Protein AF-A0A7J6MIH9-F1 (afdb_monomer)

Foldseek 3Di:
DDDDDDDDDDDDDDDDPDDDDDDDPPPPPPPQFDPPVCRVVLVVVLVCCVVVVDDDDDPVSVVVNVVVNVVVVVVVVVPAFDDDPDGRDTDGHQDDDPRNLLVLQQQLVVDPVSVVVCLVVNVVNVQADPVDSSDGPPVSCVVRPVVVVVVVVVCVLQDVRFAWLDPVCSVVLNVLLVLLCVLLVLLVVLVVVCVVPVADDDPCSVVLNVLSVCLVVLVVCCQLALDLVSLVVSLVSLVVSLVVLVVRLVVRLVLLVVLLLLLVQWDDDPFAIGGPDPDRPDPRRVDTPVRNVVSVVSNVCNVVNNCSSCVRSVVSSVSSVVSSVSSVVSSVCSVVPDRTGPNHPPPDPPDDDPDDDDDDPDDDPPDPDPPDDDDDDDDDDDDDDDDD

pLDDT: mean 72.57, std 22.73, range [27.56, 96.94]

Organism: Perkinsus olseni (NCBI:txid32597)

Nearest PDB structures (foldseek):
  2zqm-assembly1_A  TM=5.213E-01  e=9.261E+00  Thermococcus sp. JCM 11816

InterPro domains:
  IPR036373 Large ribosomal subunit protein bL17 superfamily [SSF64263] (25-81)

Structure (mmCIF, N/CA/C/O backbone):
data_AF-A0A7J6MIH9-F1
#
_entry.id   AF-A0A7J6MIH9-F1
#
loop_
_atom_site.group_PDB
_atom_site.id
_atom_site.type_symbol
_atom_site.label_atom_id
_atom_site.label_alt_id
_atom_site.label_comp_id
_atom_site.label_asym_id
_atom_site.label_entity_id
_atom_site.label_seq_id
_atom_site.pdbx_PDB_ins_code
_atom_site.Cartn_x
_atom_site.Cartn_y
_atom_site.Cartn_z
_atom_site.occupancy
_atom_site.B_iso_or_equiv
_atom_site.auth_seq_id
_atom_site.auth_comp_id
_atom_site.auth_asym_id
_atom_site.auth_atom_id
_atom_site.pdbx_PDB_model_num
ATOM 1 N N . MET A 1 1 ? 80.014 15.979 -3.011 1.00 33.72 1 MET A N 1
ATOM 2 C CA . MET A 1 1 ? 78.771 16.050 -2.216 1.00 33.72 1 MET A CA 1
ATOM 3 C C . MET A 1 1 ? 77.635 16.559 -3.097 1.00 33.72 1 MET A C 1
ATOM 5 O O . MET A 1 1 ? 77.787 17.578 -3.744 1.00 33.72 1 MET A O 1
ATOM 9 N N . ARG A 1 2 ? 76.583 15.732 -3.154 1.00 31.30 2 ARG A N 1
ATOM 10 C CA . ARG A 1 2 ? 75.174 15.866 -3.587 1.00 31.30 2 ARG A CA 1
ATOM 11 C C . ARG A 1 2 ? 74.739 16.958 -4.583 1.00 31.30 2 ARG A C 1
ATOM 13 O O . ARG A 1 2 ? 74.684 18.139 -4.272 1.00 31.30 2 ARG A O 1
ATOM 20 N N . GLY A 1 3 ? 74.278 16.452 -5.732 1.00 31.88 3 GLY A N 1
ATOM 21 C CA . GLY A 1 3 ? 73.544 17.151 -6.780 1.00 31.88 3 GLY A CA 1
ATOM 22 C C . GLY A 1 3 ? 72.139 17.636 -6.398 1.00 31.88 3 GLY A C 1
ATOM 23 O O . GLY A 1 3 ? 71.483 17.150 -5.475 1.00 31.88 3 GLY A O 1
ATOM 24 N N . ASN A 1 4 ? 71.718 18.607 -7.199 1.00 32.25 4 ASN A N 1
ATOM 25 C CA . ASN A 1 4 ? 70.529 19.439 -7.125 1.00 32.25 4 ASN A CA 1
ATOM 26 C C . ASN A 1 4 ? 69.279 18.657 -7.602 1.00 32.25 4 ASN A C 1
ATOM 28 O O . ASN A 1 4 ? 69.244 18.190 -8.742 1.00 32.25 4 ASN A O 1
ATOM 32 N N . ARG A 1 5 ? 68.257 18.480 -6.749 1.00 34.59 5 ARG A N 1
ATOM 33 C CA . ARG A 1 5 ? 66.982 17.826 -7.114 1.00 34.59 5 ARG A CA 1
ATOM 34 C C . ARG A 1 5 ? 65.957 18.884 -7.525 1.00 34.59 5 ARG A C 1
ATOM 36 O O . ARG A 1 5 ? 65.485 19.642 -6.686 1.00 34.59 5 ARG A O 1
ATOM 43 N N . LYS A 1 6 ? 65.576 18.887 -8.807 1.00 37.09 6 LYS A N 1
ATOM 44 C CA . LYS A 1 6 ? 64.386 19.592 -9.307 1.00 37.09 6 LYS A CA 1
ATOM 45 C C . LYS A 1 6 ? 63.117 18.947 -8.738 1.00 37.09 6 LYS A C 1
ATOM 47 O O . LYS A 1 6 ? 63.007 17.722 -8.682 1.00 37.09 6 LYS A O 1
ATOM 52 N N . GLY A 1 7 ? 62.193 19.806 -8.311 1.00 33.25 7 GLY A N 1
ATOM 53 C CA . GLY A 1 7 ? 60.934 19.468 -7.656 1.00 33.25 7 GLY A CA 1
ATOM 54 C C . GLY A 1 7 ? 60.058 18.518 -8.469 1.00 33.25 7 GLY A C 1
ATOM 55 O O . GLY A 1 7 ? 59.764 18.750 -9.641 1.00 33.25 7 GLY A O 1
ATOM 56 N N . ARG A 1 8 ? 59.642 17.441 -7.801 1.00 30.48 8 ARG A N 1
ATOM 57 C CA . ARG A 1 8 ? 58.623 16.498 -8.250 1.00 30.48 8 ARG A CA 1
ATOM 58 C C . ARG A 1 8 ? 57.287 17.006 -7.716 1.00 30.48 8 ARG A C 1
ATOM 60 O O . ARG A 1 8 ? 57.125 17.115 -6.507 1.00 30.48 8 ARG A O 1
ATOM 67 N N . TRP A 1 9 ? 56.377 17.360 -8.615 1.00 31.92 9 TRP A N 1
ATOM 68 C CA . TRP A 1 9 ? 55.034 17.810 -8.271 1.00 31.92 9 TRP A CA 1
ATOM 69 C C . TRP A 1 9 ? 54.225 16.651 -7.683 1.00 31.92 9 TRP A C 1
ATOM 71 O O . TRP A 1 9 ? 53.926 15.674 -8.371 1.00 31.92 9 TRP A O 1
ATOM 81 N N . ASP A 1 10 ? 53.892 16.779 -6.402 1.00 39.28 10 ASP A N 1
ATOM 82 C CA . ASP A 1 10 ? 52.879 15.994 -5.706 1.00 39.28 10 ASP A CA 1
ATOM 83 C C . ASP A 1 10 ? 51.492 16.326 -6.269 1.00 39.28 10 ASP A C 1
ATOM 85 O O . ASP A 1 10 ? 50.967 17.421 -6.071 1.00 39.28 10 ASP A O 1
ATOM 89 N N . SER A 1 11 ? 50.866 15.370 -6.954 1.00 35.44 11 SER A N 1
ATOM 90 C CA . SER A 1 11 ? 49.411 15.365 -7.150 1.00 35.44 11 SER A CA 1
ATOM 91 C C . SER A 1 11 ? 48.886 13.938 -7.334 1.00 35.44 11 SER A C 1
ATOM 93 O O . SER A 1 11 ? 48.436 13.533 -8.397 1.00 35.44 11 SER A O 1
ATOM 95 N N . MET A 1 12 ? 48.923 13.150 -6.259 1.00 29.66 12 MET A N 1
ATOM 96 C CA . MET A 1 12 ? 48.121 11.928 -6.146 1.00 29.66 12 MET A CA 1
ATOM 97 C C . MET A 1 12 ? 47.198 12.069 -4.935 1.00 29.66 12 MET A C 1
ATOM 99 O O . MET A 1 12 ? 47.583 11.807 -3.797 1.00 29.66 12 MET A O 1
ATOM 103 N N . ARG A 1 13 ? 45.961 12.525 -5.172 1.00 30.56 13 ARG A N 1
ATOM 104 C CA . ARG A 1 13 ? 44.884 12.406 -4.183 1.00 30.56 13 ARG A CA 1
ATOM 105 C C . ARG A 1 13 ? 44.300 11.004 -4.265 1.00 30.56 13 ARG A C 1
ATOM 107 O O . ARG A 1 13 ? 43.663 10.634 -5.246 1.00 30.56 13 ARG A O 1
ATOM 114 N N . PHE A 1 14 ? 44.506 10.251 -3.197 1.00 29.92 14 PHE A N 1
ATOM 115 C CA . PHE A 1 14 ? 43.857 8.977 -2.943 1.00 29.92 14 PHE A CA 1
ATOM 116 C C . PHE A 1 14 ? 42.363 9.198 -2.671 1.00 29.92 14 PHE A C 1
ATOM 118 O O . PHE A 1 14 ? 42.009 9.818 -1.669 1.00 29.92 14 PHE A O 1
ATOM 125 N N . TYR A 1 15 ? 41.480 8.644 -3.501 1.00 31.27 15 TYR A N 1
ATOM 126 C CA . TYR A 1 15 ? 40.105 8.380 -3.075 1.00 31.27 15 TYR A CA 1
ATOM 127 C C . TYR A 1 15 ? 40.070 7.020 -2.373 1.00 31.27 15 TYR A C 1
ATOM 129 O O . TYR A 1 15 ? 40.177 5.963 -2.994 1.00 31.27 15 TYR A O 1
ATOM 137 N N . ARG A 1 16 ? 39.961 7.066 -1.043 1.00 33.06 16 ARG A N 1
ATOM 138 C CA . ARG A 1 16 ? 39.781 5.910 -0.160 1.00 33.06 16 ARG A CA 1
ATOM 139 C C . ARG A 1 16 ? 38.294 5.523 -0.176 1.00 33.06 16 ARG A C 1
ATOM 141 O O . ARG A 1 16 ? 37.503 6.106 0.555 1.00 33.06 16 ARG A O 1
ATOM 148 N N . LEU A 1 17 ? 37.895 4.564 -1.013 1.00 36.91 17 LEU A N 1
ATOM 149 C CA . LEU A 1 17 ? 36.579 3.917 -0.909 1.00 36.91 17 LEU A CA 1
ATOM 150 C C . LEU A 1 17 ? 36.745 2.635 -0.091 1.00 36.91 17 LEU A C 1
ATOM 152 O O . LEU A 1 17 ? 37.228 1.613 -0.578 1.00 36.91 17 LEU A O 1
ATOM 156 N N . GLY A 1 18 ? 36.430 2.747 1.199 1.00 32.03 18 GLY A N 1
ATOM 157 C CA . GLY A 1 18 ? 36.537 1.670 2.170 1.00 32.03 18 GLY A CA 1
ATOM 158 C C . GLY A 1 18 ? 35.456 0.613 1.973 1.00 32.03 18 GLY A C 1
ATOM 159 O O . GLY A 1 18 ? 34.298 0.838 2.301 1.00 32.03 18 GLY A O 1
ATOM 160 N N . HIS A 1 19 ? 35.861 -0.573 1.528 1.00 32.84 19 HIS A N 1
ATOM 161 C CA . HIS A 1 19 ? 35.144 -1.814 1.806 1.00 32.84 19 HIS A CA 1
ATOM 162 C C . HIS A 1 19 ? 36.054 -2.698 2.657 1.00 32.84 19 HIS A C 1
ATOM 164 O O . HIS A 1 19 ? 36.899 -3.433 2.148 1.00 32.84 19 HIS A O 1
ATOM 170 N N . MET A 1 20 ? 35.910 -2.579 3.976 1.00 34.22 20 MET A N 1
ATOM 171 C CA . MET A 1 20 ? 36.547 -3.478 4.933 1.00 34.22 20 MET A CA 1
ATOM 172 C C . MET A 1 20 ? 35.689 -4.737 5.089 1.00 34.22 20 MET A C 1
ATOM 174 O O . MET A 1 20 ? 34.505 -4.644 5.399 1.00 34.22 20 MET A O 1
ATOM 178 N N . LYS A 1 21 ? 36.288 -5.921 4.936 1.00 36.94 21 LYS A N 1
ATOM 179 C CA . LYS A 1 21 ? 35.753 -7.168 5.498 1.00 36.94 21 LYS A CA 1
ATOM 180 C C . LYS A 1 21 ? 36.871 -7.816 6.314 1.00 36.94 21 LYS A C 1
ATOM 182 O O . LYS A 1 21 ? 37.925 -8.121 5.768 1.00 36.94 21 LYS A O 1
ATOM 187 N N . HIS A 1 22 ? 36.640 -7.963 7.618 1.00 35.06 22 HIS A N 1
ATOM 188 C CA . HIS A 1 22 ? 37.530 -8.611 8.592 1.00 35.06 22 HIS A CA 1
ATOM 189 C C . HIS A 1 22 ? 38.984 -8.116 8.632 1.00 35.06 22 HIS A C 1
ATOM 191 O O . HIS A 1 22 ? 39.912 -8.911 8.515 1.00 35.06 22 HIS A O 1
ATOM 197 N N . GLY A 1 23 ? 39.187 -6.811 8.845 1.00 40.94 23 GLY A N 1
ATOM 198 C CA . GLY A 1 23 ? 40.402 -6.289 9.495 1.00 40.94 23 GLY A CA 1
ATOM 199 C C . GLY A 1 23 ? 41.755 -6.547 8.816 1.00 40.94 23 GLY A C 1
ATOM 200 O O . GLY A 1 23 ? 42.782 -6.212 9.395 1.00 40.94 23 GLY A O 1
ATOM 201 N N . LYS A 1 24 ? 41.792 -7.108 7.605 1.00 36.69 24 LYS A N 1
ATOM 202 C CA . LYS A 1 24 ? 43.007 -7.243 6.801 1.00 36.69 24 LYS A CA 1
ATOM 203 C C . LYS A 1 24 ? 42.859 -6.385 5.561 1.00 36.69 24 LYS A C 1
ATOM 205 O O . LYS A 1 24 ? 41.967 -6.598 4.740 1.00 36.69 24 LYS A O 1
ATOM 210 N N . GLU A 1 25 ? 43.738 -5.396 5.454 1.00 37.69 25 GLU A N 1
ATOM 211 C CA . GLU A 1 25 ? 43.934 -4.617 4.244 1.00 37.69 25 GLU A CA 1
ATOM 212 C C . GLU A 1 25 ? 44.235 -5.618 3.123 1.00 37.69 25 GLU A C 1
ATOM 214 O O . GLU A 1 25 ? 45.266 -6.295 3.136 1.00 37.69 25 GLU A O 1
ATOM 219 N N . LYS A 1 26 ? 43.311 -5.793 2.167 1.00 43.78 26 LYS A N 1
ATOM 220 C CA . LYS A 1 26 ? 43.716 -6.397 0.902 1.00 43.78 26 LYS A CA 1
ATOM 221 C C . LYS A 1 26 ? 44.810 -5.469 0.389 1.00 43.78 26 LYS A C 1
ATOM 223 O O . LYS A 1 26 ? 44.506 -4.335 0.022 1.00 43.78 26 LYS A O 1
ATOM 228 N N . GLN A 1 27 ? 46.049 -5.953 0.321 1.00 43.34 27 GLN A N 1
ATOM 229 C CA . GLN A 1 27 ? 46.987 -5.492 -0.695 1.00 43.34 27 GLN A CA 1
ATOM 230 C C . GLN A 1 27 ? 46.340 -5.823 -2.039 1.00 43.34 27 GLN A C 1
ATOM 232 O O . GLN A 1 27 ? 46.588 -6.851 -2.663 1.00 43.34 27 GLN A O 1
ATOM 237 N N . GLY A 1 28 ? 45.376 -4.990 -2.422 1.00 39.09 28 GLY A N 1
ATOM 238 C CA . GLY A 1 28 ? 44.798 -5.002 -3.736 1.00 39.09 28 GLY A CA 1
ATOM 239 C C . GLY A 1 28 ? 45.937 -4.630 -4.653 1.00 39.09 28 GLY A C 1
ATOM 240 O O . GLY A 1 28 ? 46.448 -3.513 -4.589 1.00 39.09 28 GLY A O 1
ATOM 241 N N . PHE A 1 29 ? 46.333 -5.561 -5.509 1.00 45.81 29 PHE A N 1
ATOM 242 C CA . PHE A 1 29 ? 46.939 -5.187 -6.769 1.00 45.81 29 PHE A CA 1
ATOM 243 C C . PHE A 1 29 ? 45.917 -4.315 -7.510 1.00 45.81 29 PHE A C 1
ATOM 245 O O . PHE A 1 29 ? 45.078 -4.793 -8.259 1.00 45.81 29 PHE A O 1
ATOM 252 N N . ARG A 1 30 ? 45.941 -3.016 -7.223 1.00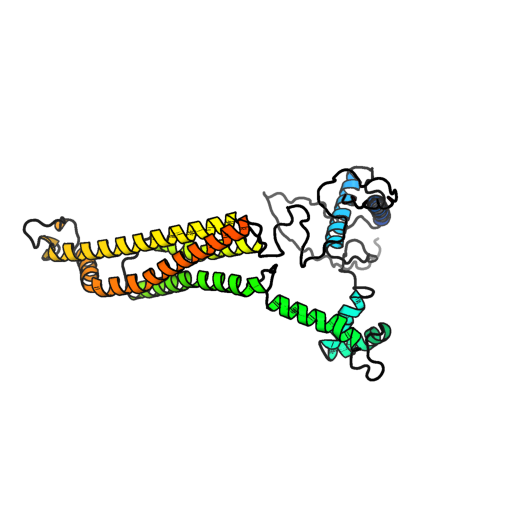 48.84 30 ARG A N 1
ATOM 253 C CA . ARG A 1 30 ? 45.422 -1.957 -8.078 1.00 48.84 30 ARG A CA 1
ATOM 254 C C . ARG A 1 30 ? 46.602 -1.062 -8.407 1.00 48.84 30 ARG A C 1
ATOM 256 O O . ARG A 1 30 ? 46.715 0.063 -7.932 1.00 48.84 30 ARG A O 1
ATOM 263 N N . ARG A 1 31 ? 47.513 -1.599 -9.219 1.00 49.53 31 ARG A N 1
ATOM 264 C CA . ARG A 1 31 ? 48.285 -0.739 -10.111 1.00 49.53 31 ARG A CA 1
ATOM 265 C C . ARG A 1 31 ? 47.299 -0.262 -11.168 1.00 49.53 31 ARG A C 1
ATOM 267 O O . ARG A 1 31 ? 46.784 -1.068 -11.932 1.00 49.53 31 ARG A O 1
ATOM 274 N N . ILE A 1 32 ? 46.979 1.024 -11.138 1.00 49.44 32 ILE A N 1
ATOM 275 C CA . ILE A 1 32 ? 46.239 1.673 -12.217 1.00 49.44 32 ILE A CA 1
ATOM 276 C C . ILE A 1 32 ? 47.240 1.779 -13.374 1.00 49.44 32 ILE A C 1
ATOM 278 O O . ILE A 1 32 ? 48.109 2.646 -13.359 1.00 49.44 32 ILE A O 1
ATOM 282 N N . GLY A 1 33 ? 47.182 0.824 -14.301 1.00 53.41 33 GLY A N 1
ATOM 283 C CA . GLY A 1 33 ? 48.060 0.744 -15.468 1.00 53.41 33 GLY A CA 1
ATOM 284 C C . GLY A 1 33 ? 49.300 -0.146 -15.274 1.00 53.41 33 GLY A C 1
ATOM 285 O O . GLY A 1 33 ? 49.897 -0.169 -14.188 1.00 53.41 33 GLY A O 1
ATOM 286 N N . PRO A 1 34 ? 49.750 -0.870 -16.321 1.00 54.00 34 PRO A N 1
ATOM 287 C CA . PRO A 1 34 ? 51.096 -1.428 -16.322 1.00 54.00 34 PRO A CA 1
ATOM 288 C C . PRO A 1 34 ? 52.109 -0.270 -16.309 1.00 54.00 34 PRO A C 1
ATOM 290 O O . PRO A 1 34 ? 51.789 0.860 -16.685 1.00 54.00 34 PRO A O 1
ATOM 293 N N . SER A 1 35 ? 53.356 -0.517 -15.889 1.00 58.53 35 SER A N 1
ATOM 294 C CA . SER A 1 35 ? 54.385 0.519 -16.065 1.00 58.53 35 SER A CA 1
ATOM 295 C C . SER A 1 35 ? 54.512 0.853 -17.557 1.00 58.53 35 SER A C 1
ATOM 297 O O . SER A 1 35 ? 54.335 -0.033 -18.391 1.00 58.53 35 SER A O 1
ATOM 299 N N . PHE A 1 36 ? 54.820 2.109 -17.899 1.00 56.31 36 PHE A N 1
ATOM 300 C CA . PHE A 1 36 ? 54.867 2.607 -19.287 1.00 56.31 36 PHE A CA 1
ATOM 301 C C . PHE A 1 36 ? 55.619 1.672 -20.252 1.00 56.31 36 PHE A C 1
ATOM 303 O O . PHE A 1 36 ? 55.217 1.474 -21.392 1.00 56.31 36 PHE A O 1
ATOM 310 N N . ARG A 1 37 ? 56.668 1.009 -19.752 1.00 61.50 37 ARG A N 1
ATOM 311 C CA . ARG A 1 37 ? 57.483 0.047 -20.502 1.00 61.50 37 ARG A CA 1
ATOM 312 C C . ARG A 1 37 ? 56.717 -1.200 -20.979 1.00 61.50 37 ARG A C 1
ATOM 314 O O . ARG A 1 37 ? 57.114 -1.789 -21.972 1.00 61.50 37 ARG A O 1
ATOM 321 N N . TYR A 1 38 ? 55.651 -1.598 -20.288 1.00 67.75 38 TYR A N 1
ATOM 322 C CA . TYR A 1 38 ? 54.847 -2.793 -20.580 1.00 67.75 38 TYR A CA 1
ATOM 323 C C . TYR A 1 38 ? 53.477 -2.470 -21.195 1.00 67.75 38 TYR A C 1
ATOM 325 O O . TYR A 1 38 ? 52.701 -3.380 -21.468 1.00 67.75 38 TYR A O 1
ATOM 333 N N . TRP A 1 39 ? 53.156 -1.191 -21.413 1.00 70.06 39 TRP A N 1
ATOM 334 C CA . TRP A 1 39 ? 51.859 -0.777 -21.958 1.00 70.06 39 TRP A CA 1
ATOM 335 C C . TRP A 1 39 ? 51.642 -1.261 -23.392 1.00 70.06 39 TRP A C 1
ATOM 337 O O . TRP A 1 39 ? 50.598 -1.834 -23.691 1.00 70.06 39 TRP A O 1
ATOM 347 N N . HIS A 1 40 ? 52.649 -1.096 -24.253 1.00 74.81 40 HIS A N 1
ATOM 348 C CA . HIS A 1 40 ? 52.592 -1.570 -25.638 1.00 74.81 40 HIS A CA 1
ATOM 349 C C . HIS A 1 40 ? 52.386 -3.084 -25.712 1.00 74.81 40 HIS A C 1
ATOM 351 O O . HIS A 1 40 ? 51.559 -3.552 -26.483 1.00 74.81 40 HIS A O 1
ATOM 357 N N . GLU A 1 41 ? 53.061 -3.833 -24.838 1.00 77.12 41 GLU A N 1
ATOM 358 C CA . GLU A 1 41 ? 52.885 -5.280 -24.736 1.00 77.12 41 GLU A CA 1
ATOM 359 C C . GLU A 1 41 ? 51.433 -5.626 -24.362 1.00 77.12 41 GLU A C 1
ATOM 361 O O . GLU A 1 41 ? 50.799 -6.421 -25.046 1.00 77.12 41 GLU A O 1
ATOM 366 N N . MET A 1 42 ? 50.866 -5.002 -23.321 1.00 78.31 42 MET A N 1
ATOM 367 C CA . MET A 1 42 ? 49.474 -5.257 -22.913 1.00 78.31 42 MET A CA 1
ATOM 368 C C . MET A 1 42 ? 48.455 -4.871 -23.988 1.00 78.31 42 MET A C 1
ATOM 370 O O . MET A 1 42 ? 47.469 -5.584 -24.158 1.00 78.31 42 MET A O 1
ATOM 374 N N . LYS A 1 43 ? 48.701 -3.785 -24.729 1.00 79.44 43 LYS A N 1
ATOM 375 C CA . LYS A 1 43 ? 47.869 -3.389 -25.868 1.00 79.44 43 LYS A CA 1
ATOM 376 C C . LYS A 1 43 ? 47.872 -4.470 -26.950 1.00 79.44 43 LYS A C 1
ATOM 378 O O . LYS A 1 43 ? 46.800 -4.904 -27.350 1.00 79.44 43 LYS A O 1
ATOM 383 N N . ASP A 1 44 ? 49.043 -4.975 -27.332 1.00 83.44 44 ASP A N 1
ATOM 384 C CA . ASP A 1 44 ? 49.154 -6.051 -28.325 1.00 83.44 44 ASP A CA 1
ATOM 385 C C . ASP A 1 44 ? 48.445 -7.336 -27.868 1.00 83.44 44 ASP A C 1
ATOM 387 O O . ASP A 1 44 ? 47.823 -8.029 -28.675 1.00 83.44 44 ASP A O 1
ATOM 391 N N . TRP A 1 45 ? 48.520 -7.676 -26.576 1.00 81.75 45 TRP A N 1
ATOM 392 C CA . TRP A 1 45 ? 47.793 -8.822 -26.019 1.00 81.75 45 TRP A CA 1
ATOM 393 C C . TRP A 1 45 ? 46.274 -8.618 -26.040 1.00 81.75 45 TRP A C 1
ATOM 395 O O . TRP A 1 45 ? 45.550 -9.557 -26.364 1.00 81.75 45 TRP A O 1
ATOM 405 N N . LEU A 1 46 ? 45.787 -7.414 -25.732 1.00 82.81 46 LEU A N 1
ATOM 406 C CA . LEU A 1 46 ? 44.363 -7.074 -25.810 1.00 82.81 46 LEU A CA 1
ATOM 407 C C . LEU A 1 46 ? 43.857 -7.071 -27.255 1.00 82.81 46 LEU A C 1
ATOM 409 O O . LEU A 1 46 ? 42.804 -7.643 -27.519 1.00 82.81 46 LEU A O 1
ATOM 413 N N . ASP A 1 47 ? 44.623 -6.512 -28.191 1.00 81.12 47 ASP A N 1
ATOM 414 C CA . ASP A 1 47 ? 44.289 -6.514 -29.618 1.00 81.12 47 ASP A CA 1
ATOM 415 C C . ASP A 1 47 ? 44.201 -7.955 -30.146 1.00 81.12 47 ASP A C 1
ATOM 417 O O . ASP A 1 47 ? 43.224 -8.329 -30.799 1.00 81.12 47 ASP A O 1
ATOM 421 N N . LYS A 1 48 ? 45.160 -8.818 -29.778 1.00 77.38 48 LYS A N 1
ATOM 422 C CA . LYS A 1 48 ? 45.105 -10.256 -30.090 1.00 77.38 48 LYS A CA 1
ATOM 423 C C . LYS A 1 48 ? 43.906 -10.944 -29.436 1.00 77.38 48 LYS A C 1
ATOM 425 O O . LYS A 1 48 ? 43.263 -11.759 -30.089 1.00 77.38 48 LYS A O 1
ATOM 430 N N . LEU A 1 49 ? 43.577 -10.625 -28.184 1.00 80.50 49 LEU A N 1
ATOM 431 C CA . LEU A 1 49 ? 42.413 -11.194 -27.498 1.00 80.50 49 LEU A CA 1
ATOM 432 C C . LEU A 1 49 ? 41.098 -10.796 -28.181 1.00 80.50 49 LEU A C 1
ATOM 434 O O . LEU A 1 49 ? 40.217 -11.636 -28.317 1.00 80.50 49 LEU A O 1
ATOM 438 N N . ILE A 1 50 ? 40.972 -9.553 -28.648 1.00 79.56 50 ILE A N 1
ATOM 439 C CA . ILE A 1 50 ? 39.780 -9.074 -29.360 1.00 79.56 50 ILE A CA 1
ATOM 440 C C . ILE A 1 50 ? 39.639 -9.771 -30.720 1.00 79.56 50 ILE A C 1
ATOM 442 O O . ILE A 1 50 ? 38.545 -10.215 -31.070 1.00 79.56 50 ILE A O 1
ATOM 446 N N . ILE A 1 51 ? 40.734 -9.894 -31.475 1.00 73.44 51 ILE A N 1
ATOM 447 C CA . ILE A 1 51 ? 40.724 -10.494 -32.818 1.00 73.44 51 ILE A CA 1
ATOM 448 C C . ILE A 1 51 ? 40.505 -12.009 -32.747 1.00 73.44 51 ILE A C 1
ATOM 450 O O . ILE A 1 51 ? 39.652 -12.545 -33.449 1.00 73.44 51 ILE A O 1
ATOM 454 N N . TYR A 1 52 ? 41.266 -12.704 -31.902 1.00 67.75 52 TYR A N 1
ATOM 455 C CA . TYR A 1 52 ? 41.294 -14.167 -31.868 1.00 67.75 52 TYR A CA 1
ATOM 456 C C . TYR A 1 52 ? 40.358 -14.777 -30.820 1.00 67.75 52 TYR A C 1
ATOM 458 O O . TYR A 1 52 ? 40.245 -15.998 -30.753 1.00 67.75 52 TYR A O 1
ATOM 466 N N . GLN A 1 53 ? 39.706 -13.959 -29.984 1.00 68.81 53 GLN A N 1
ATOM 467 C CA . GLN A 1 53 ? 38.803 -14.359 -28.887 1.00 68.81 53 GLN A CA 1
ATOM 468 C C . GLN A 1 53 ? 39.441 -15.253 -27.804 1.00 68.81 53 GLN A C 1
ATOM 470 O O . GLN A 1 53 ? 38.821 -15.543 -26.781 1.00 68.81 53 GLN A O 1
ATOM 475 N N . ARG A 1 54 ? 40.697 -15.673 -27.989 1.00 73.56 54 ARG A N 1
ATOM 476 C CA . ARG A 1 54 ? 41.482 -16.493 -27.069 1.00 73.56 54 ARG A CA 1
ATOM 477 C C . ARG A 1 54 ? 42.968 -16.207 -27.268 1.00 73.56 54 ARG A C 1
ATOM 479 O O . ARG A 1 54 ? 43.449 -16.128 -28.394 1.00 73.56 54 ARG A O 1
ATOM 486 N N . ILE A 1 55 ? 43.694 -16.095 -26.161 1.00 83.25 55 ILE A N 1
ATOM 487 C CA . ILE A 1 55 ? 45.152 -15.950 -26.123 1.00 83.25 55 ILE A CA 1
ATOM 488 C C . ILE A 1 55 ? 45.720 -16.846 -25.025 1.00 83.25 55 ILE A C 1
ATOM 490 O O . ILE A 1 55 ? 45.049 -17.123 -24.031 1.00 83.25 55 ILE A O 1
ATOM 494 N N . GLU A 1 56 ? 46.956 -17.295 -25.205 1.00 80.38 56 GLU A N 1
ATOM 495 C CA . GLU A 1 56 ? 47.656 -18.145 -24.243 1.00 80.38 56 GLU A CA 1
ATOM 496 C C . GLU A 1 56 ? 48.947 -17.460 -23.805 1.00 80.38 56 GLU A C 1
ATOM 498 O O . GLU A 1 56 ? 49.687 -16.909 -24.619 1.00 80.38 56 GLU A O 1
ATOM 503 N N . GLY A 1 57 ? 49.206 -17.460 -22.500 1.00 80.00 57 GLY A N 1
ATOM 504 C CA . GLY A 1 57 ? 50.341 -16.750 -21.934 1.00 80.00 57 GLY A CA 1
ATOM 505 C C . GLY A 1 57 ? 50.517 -17.003 -20.438 1.00 80.00 57 GLY A C 1
ATOM 506 O O . GLY A 1 57 ? 49.722 -17.711 -19.815 1.00 80.00 57 GLY A O 1
ATOM 507 N N . PRO A 1 58 ? 51.566 -16.428 -19.832 1.00 75.94 58 PRO A N 1
ATOM 508 C CA . PRO A 1 58 ? 51.861 -16.626 -18.419 1.00 75.94 58 PRO A CA 1
ATOM 509 C C . PRO A 1 58 ? 50.739 -16.069 -17.531 1.00 75.94 58 PRO A C 1
ATOM 511 O O . PRO A 1 58 ? 50.274 -14.944 -17.725 1.00 75.94 58 PRO A O 1
ATOM 514 N N . LEU A 1 59 ? 50.346 -16.838 -16.508 1.00 59.78 59 LEU A N 1
ATOM 515 C CA . LEU A 1 59 ? 49.170 -16.581 -15.659 1.00 59.78 59 LEU A CA 1
ATOM 516 C C . LEU A 1 59 ? 49.113 -15.153 -15.095 1.00 59.78 59 LEU A C 1
ATOM 518 O O . LEU A 1 59 ? 48.051 -14.536 -15.063 1.00 59.78 59 LEU A O 1
ATOM 522 N N . ASN A 1 60 ? 50.256 -14.612 -14.671 1.00 67.69 60 ASN A N 1
ATOM 523 C CA . ASN A 1 60 ? 50.323 -13.266 -14.101 1.00 67.69 60 ASN A CA 1
ATOM 524 C C . ASN A 1 60 ? 49.984 -12.183 -15.136 1.00 67.69 60 ASN A C 1
ATOM 526 O O . ASN A 1 60 ? 49.317 -11.214 -14.795 1.00 67.69 60 ASN A O 1
ATOM 530 N N . ARG A 1 61 ? 50.382 -12.371 -16.402 1.00 66.62 61 ARG A N 1
ATOM 531 C CA . ARG A 1 61 ? 50.049 -11.451 -17.499 1.00 66.62 61 ARG A CA 1
ATOM 532 C C . ARG A 1 61 ? 48.602 -11.596 -17.934 1.00 66.62 61 ARG A C 1
ATOM 534 O O . ARG A 1 61 ? 47.935 -10.595 -18.144 1.00 66.62 61 ARG A O 1
ATOM 541 N N . MET A 1 62 ? 48.097 -12.826 -18.009 1.00 74.25 62 MET A N 1
ATOM 542 C CA . MET A 1 62 ? 46.705 -13.068 -18.399 1.00 74.25 62 MET A CA 1
ATOM 543 C C . MET A 1 62 ? 45.716 -12.480 -17.389 1.00 74.25 62 MET A C 1
ATOM 545 O O . MET A 1 62 ? 44.693 -11.944 -17.795 1.00 74.25 62 MET A O 1
ATOM 549 N N . LYS A 1 63 ? 46.050 -12.478 -16.092 1.00 69.69 63 LYS A N 1
ATOM 550 C CA . LYS A 1 63 ? 45.249 -11.792 -15.064 1.00 69.69 63 LYS A CA 1
ATOM 551 C C . LYS A 1 63 ? 45.210 -10.271 -15.248 1.00 69.69 63 LYS A C 1
ATOM 553 O O . LYS A 1 63 ? 44.159 -9.672 -15.048 1.00 69.69 63 LYS A O 1
ATOM 558 N N . GLU A 1 64 ? 46.326 -9.650 -15.635 1.00 69.44 64 GLU A N 1
ATOM 559 C CA . GLU A 1 64 ? 46.370 -8.210 -15.941 1.00 69.44 64 GLU A CA 1
ATOM 560 C C . GLU A 1 64 ? 45.559 -7.891 -17.207 1.00 69.44 64 GLU A C 1
ATOM 562 O O . GLU A 1 64 ? 44.729 -6.986 -17.196 1.00 69.44 64 GLU A O 1
ATOM 567 N N . VAL A 1 65 ? 45.741 -8.672 -18.276 1.00 76.06 65 VAL A N 1
ATOM 568 C CA . VAL A 1 65 ? 45.000 -8.518 -19.540 1.00 76.06 65 VAL A CA 1
ATOM 569 C C . VAL A 1 65 ? 43.497 -8.731 -19.338 1.00 76.06 65 VAL A C 1
ATOM 571 O O . VAL A 1 65 ? 42.701 -7.960 -19.866 1.00 76.06 65 VAL A O 1
ATOM 574 N N . GLN A 1 66 ? 43.099 -9.715 -18.526 1.00 72.88 66 GLN A N 1
ATOM 575 C CA . GLN A 1 66 ? 41.698 -9.966 -18.186 1.00 72.88 66 GLN A CA 1
ATOM 576 C C . GLN A 1 66 ? 41.043 -8.732 -17.554 1.00 72.88 66 GLN A C 1
ATOM 578 O O . GLN A 1 66 ? 39.949 -8.349 -17.960 1.00 72.88 66 GLN A O 1
ATOM 583 N N . GLN A 1 67 ? 41.718 -8.078 -16.606 1.00 69.06 67 GLN A N 1
ATOM 584 C CA . GLN A 1 67 ? 41.183 -6.885 -15.954 1.00 69.06 67 GLN A CA 1
ATOM 585 C C . GLN A 1 67 ? 40.934 -5.744 -16.959 1.00 69.06 67 GLN A C 1
ATOM 587 O O . GLN A 1 67 ? 39.879 -5.112 -16.923 1.00 69.06 67 GLN A O 1
ATOM 592 N N . TYR A 1 68 ? 41.865 -5.500 -17.887 1.00 72.31 68 TYR A N 1
ATOM 593 C CA . TYR A 1 68 ? 41.673 -4.482 -18.928 1.00 72.31 68 TYR A CA 1
ATOM 594 C C . TYR A 1 68 ? 40.586 -4.869 -19.936 1.00 72.31 68 TYR A C 1
ATOM 596 O O . TYR A 1 68 ? 39.831 -4.010 -20.385 1.00 72.31 68 TYR A O 1
ATOM 604 N N . ALA A 1 69 ? 40.462 -6.155 -20.270 1.00 73.56 69 ALA A N 1
ATOM 605 C CA . ALA A 1 69 ? 39.397 -6.645 -21.137 1.00 73.56 69 ALA A CA 1
ATOM 606 C C . ALA A 1 69 ? 38.008 -6.452 -20.500 1.00 73.56 69 ALA A C 1
ATOM 608 O O . ALA A 1 69 ? 37.075 -6.031 -21.181 1.00 73.56 69 ALA A O 1
ATOM 609 N N . GLU A 1 70 ? 37.870 -6.690 -19.192 1.00 67.62 70 GLU A N 1
ATOM 610 C CA . GLU A 1 70 ? 36.632 -6.436 -18.442 1.00 67.62 70 GLU A CA 1
ATOM 611 C C . GLU A 1 70 ? 36.239 -4.951 -18.473 1.00 67.62 70 GLU A C 1
ATOM 613 O O . GLU A 1 70 ? 35.067 -4.628 -18.685 1.00 67.62 70 GLU A O 1
ATOM 618 N N . GLU A 1 71 ? 37.207 -4.042 -18.334 1.00 65.31 71 GLU A N 1
ATOM 619 C CA . GLU A 1 71 ? 36.977 -2.599 -18.465 1.00 65.31 71 GLU A CA 1
ATOM 620 C C . GLU A 1 71 ? 36.566 -2.218 -19.896 1.00 65.31 71 GLU A C 1
ATOM 622 O O . GLU A 1 71 ? 35.591 -1.485 -20.080 1.00 65.31 71 GLU A O 1
ATOM 627 N N . ILE A 1 72 ? 37.222 -2.773 -20.921 1.00 69.00 72 ILE A N 1
ATOM 628 C CA . ILE A 1 72 ? 36.842 -2.559 -22.327 1.00 69.00 72 ILE A CA 1
ATOM 629 C C . ILE A 1 72 ? 35.408 -3.033 -22.578 1.00 69.00 72 ILE A C 1
ATOM 631 O O . ILE A 1 72 ? 34.624 -2.295 -23.168 1.00 69.00 72 ILE A O 1
ATOM 635 N N . VAL A 1 73 ? 35.020 -4.217 -22.096 1.00 64.75 73 VAL A N 1
ATOM 636 C CA . VAL A 1 73 ? 33.648 -4.737 -22.238 1.00 64.75 73 VAL A CA 1
ATOM 637 C C . VAL A 1 73 ? 32.645 -3.860 -21.485 1.00 64.75 73 VAL A C 1
ATOM 639 O O . VAL A 1 73 ? 31.568 -3.554 -22.008 1.00 64.75 73 VAL A O 1
ATOM 642 N N . PHE A 1 74 ? 32.989 -3.417 -20.275 1.00 59.59 74 PHE A N 1
ATOM 643 C CA . PHE A 1 74 ? 32.165 -2.505 -19.484 1.00 59.59 74 PHE A CA 1
ATOM 644 C C . PHE A 1 74 ? 31.915 -1.177 -20.216 1.00 59.59 74 PHE A C 1
ATOM 646 O O . PHE A 1 74 ? 30.781 -0.689 -20.243 1.00 59.59 74 PHE A O 1
ATOM 653 N N . HIS A 1 75 ? 32.941 -0.616 -20.859 1.00 56.38 75 HIS A N 1
ATOM 654 C CA . HIS A 1 75 ? 32.838 0.622 -21.631 1.00 56.38 75 HIS A CA 1
ATOM 655 C C . HIS A 1 75 ? 32.187 0.428 -23.011 1.00 56.38 75 HIS A C 1
ATOM 657 O O . HIS A 1 75 ? 31.383 1.267 -23.422 1.00 56.38 75 HIS A O 1
ATOM 663 N N . ALA A 1 76 ? 32.430 -0.694 -23.693 1.00 58.59 76 ALA A N 1
ATOM 664 C CA . ALA A 1 76 ? 31.794 -1.043 -24.965 1.00 58.59 76 ALA A CA 1
ATOM 665 C C . ALA A 1 76 ? 30.269 -1.179 -24.821 1.00 58.59 76 ALA A C 1
ATOM 667 O O . ALA A 1 76 ? 29.517 -0.690 -25.662 1.00 58.59 76 ALA A O 1
ATOM 668 N N . ARG A 1 77 ? 29.793 -1.731 -23.695 1.00 55.31 77 ARG A N 1
ATOM 669 C CA . ARG A 1 77 ? 28.360 -1.773 -23.343 1.00 55.31 77 ARG A CA 1
ATOM 670 C C . ARG A 1 77 ? 27.717 -0.389 -23.176 1.00 55.31 77 ARG A C 1
ATOM 672 O O . ARG A 1 77 ? 26.496 -0.294 -23.195 1.00 55.31 77 ARG A O 1
ATOM 679 N N . ARG A 1 78 ? 28.513 0.675 -23.014 1.00 51.25 78 ARG A N 1
ATOM 680 C CA . ARG A 1 78 ? 28.061 2.076 -22.913 1.00 51.25 78 ARG A CA 1
ATOM 681 C C . ARG A 1 78 ? 28.253 2.885 -24.211 1.00 51.25 78 ARG A C 1
ATOM 683 O O . ARG A 1 78 ? 28.010 4.088 -24.200 1.00 51.25 78 ARG A O 1
ATOM 690 N N . SER A 1 79 ? 28.640 2.233 -25.313 1.00 42.91 79 SER A N 1
ATOM 691 C CA . SER A 1 79 ? 28.657 2.753 -26.696 1.00 42.91 79 SER A CA 1
ATOM 692 C C . SER A 1 79 ? 29.647 3.879 -27.050 1.00 42.91 79 SER A C 1
ATOM 694 O O . SER A 1 79 ? 29.482 4.479 -28.108 1.00 42.91 79 SER A O 1
ATOM 696 N N . TYR A 1 80 ? 30.688 4.160 -26.251 1.00 45.28 80 TYR A N 1
ATOM 697 C CA . TYR A 1 80 ? 31.692 5.191 -26.586 1.00 45.28 80 TYR A CA 1
ATOM 698 C C . TYR A 1 80 ? 33.080 4.865 -25.998 1.00 45.28 80 TYR A C 1
ATOM 700 O O . TYR A 1 80 ? 33.249 4.900 -24.779 1.00 45.28 80 TYR A O 1
ATOM 708 N N . LEU A 1 81 ? 34.081 4.594 -26.847 1.00 41.69 81 LEU A N 1
ATOM 709 C CA . LEU A 1 81 ? 35.492 4.404 -26.463 1.00 41.69 81 LEU A CA 1
ATOM 710 C C . LEU A 1 81 ? 36.408 5.234 -27.378 1.00 41.69 81 LEU A C 1
ATOM 712 O O . LEU A 1 81 ? 36.296 5.151 -28.597 1.00 41.69 81 LEU A O 1
ATOM 716 N N . GLU A 1 82 ? 37.310 6.020 -26.788 1.00 40.50 82 GLU A N 1
ATOM 717 C CA . GLU A 1 82 ? 38.437 6.677 -27.464 1.00 40.50 82 GLU A CA 1
ATOM 718 C C . GLU A 1 82 ? 39.673 6.446 -26.587 1.00 40.50 82 GLU A C 1
ATOM 720 O O . GLU A 1 82 ? 39.649 6.731 -25.388 1.00 40.50 82 GLU A O 1
ATOM 725 N N . PHE A 1 83 ? 40.726 5.860 -27.159 1.00 42.31 83 PHE A N 1
ATOM 726 C CA . PHE A 1 83 ? 42.006 5.695 -26.472 1.00 42.31 83 PHE A CA 1
ATOM 727 C C . PHE A 1 83 ? 42.714 7.053 -26.437 1.00 42.31 83 PHE A C 1
ATOM 729 O O . PHE A 1 83 ? 43.028 7.606 -27.486 1.00 42.31 83 PHE A O 1
ATOM 736 N N . ILE A 1 84 ? 42.975 7.582 -25.241 1.00 47.22 84 ILE A N 1
ATOM 737 C CA . ILE A 1 84 ? 43.844 8.750 -25.045 1.00 47.22 84 ILE A CA 1
ATOM 738 C C . ILE A 1 84 ? 45.243 8.239 -24.673 1.00 47.22 84 ILE A C 1
ATOM 740 O O . ILE A 1 84 ? 45.365 7.234 -23.974 1.00 47.22 84 ILE A O 1
ATOM 744 N N . ASP A 1 85 ? 46.290 8.936 -25.121 1.00 43.75 85 ASP A N 1
ATOM 745 C CA . ASP A 1 85 ? 47.725 8.604 -25.013 1.00 43.75 85 ASP A CA 1
ATOM 746 C C . ASP A 1 85 ? 48.301 8.424 -23.578 1.00 43.75 85 ASP A C 1
ATOM 748 O O . ASP A 1 85 ? 49.521 8.404 -23.399 1.00 43.75 85 ASP A O 1
ATOM 752 N N . TRP A 1 86 ? 47.473 8.278 -22.532 1.00 41.62 86 TRP A N 1
ATOM 753 C CA . TRP A 1 86 ? 47.903 8.115 -21.135 1.00 41.62 86 TRP A CA 1
ATOM 754 C C . TRP A 1 86 ? 47.295 6.874 -20.449 1.00 41.62 86 TRP A C 1
ATOM 756 O O . TRP A 1 86 ? 46.094 6.626 -20.569 1.00 41.62 86 TRP A O 1
ATOM 766 N N . PRO A 1 87 ? 48.085 6.095 -19.681 1.00 40.81 87 PRO A N 1
ATOM 767 C CA . PRO A 1 87 ? 47.597 4.888 -19.017 1.00 40.81 87 PRO A CA 1
ATOM 768 C C . PRO A 1 87 ? 46.617 5.219 -17.877 1.00 40.81 87 PRO A C 1
ATOM 770 O O . PRO A 1 87 ? 46.966 5.927 -16.933 1.00 40.81 87 PRO A O 1
ATOM 773 N N . GLY A 1 88 ? 45.409 4.646 -17.939 1.00 48.97 88 GLY A N 1
ATOM 774 C CA . GLY A 1 88 ? 44.447 4.611 -16.828 1.00 48.97 88 GLY A CA 1
ATOM 775 C C . GLY A 1 88 ? 43.368 5.699 -16.798 1.00 48.97 88 GLY A C 1
ATOM 776 O O . GLY A 1 88 ? 42.596 5.732 -15.842 1.00 48.97 88 GLY A O 1
ATOM 777 N N . GLU A 1 89 ? 43.265 6.566 -17.810 1.00 39.78 89 GLU A N 1
ATOM 778 C CA . GLU A 1 89 ? 42.194 7.568 -17.887 1.00 39.78 89 GLU A CA 1
ATOM 779 C C . GLU A 1 89 ? 41.210 7.240 -19.022 1.00 39.78 89 GLU A C 1
ATOM 781 O O . GLU A 1 89 ? 41.349 7.702 -20.152 1.00 39.78 89 GLU A O 1
ATOM 786 N N . PHE A 1 90 ? 40.184 6.436 -18.722 1.00 41.59 90 PHE A N 1
ATOM 787 C CA . PHE A 1 90 ? 39.056 6.240 -19.635 1.00 41.59 90 PHE A CA 1
ATOM 788 C C . PHE A 1 90 ? 38.095 7.423 -19.513 1.00 41.59 90 PHE A C 1
ATOM 790 O O . PHE A 1 90 ? 37.408 7.587 -18.502 1.00 41.59 90 PHE A O 1
ATOM 797 N N . ARG A 1 91 ? 38.018 8.253 -20.555 1.00 46.50 91 ARG A N 1
ATOM 798 C CA . ARG A 1 91 ? 36.945 9.243 -20.700 1.00 46.50 91 ARG A CA 1
ATOM 799 C C . ARG A 1 91 ? 35.899 8.703 -21.665 1.00 46.50 91 ARG A C 1
ATOM 801 O O . ARG A 1 91 ? 36.221 7.956 -22.585 1.00 46.50 91 ARG A O 1
ATOM 808 N N . ALA A 1 92 ? 34.639 9.086 -21.460 1.00 45.31 92 ALA A N 1
ATOM 809 C CA . ALA A 1 92 ? 33.631 8.879 -22.491 1.00 45.31 92 ALA A CA 1
ATOM 810 C C . ALA A 1 92 ? 34.126 9.568 -23.768 1.00 45.31 92 ALA A C 1
ATOM 812 O O . ALA A 1 92 ? 34.444 10.762 -23.719 1.00 45.31 92 ALA A O 1
ATOM 813 N N . ALA A 1 93 ? 34.229 8.814 -24.867 1.00 53.91 93 ALA A N 1
ATOM 814 C CA . ALA A 1 93 ? 34.665 9.371 -26.140 1.00 53.91 93 ALA A CA 1
ATOM 815 C C . ALA A 1 93 ? 33.804 10.585 -26.477 1.00 53.91 93 ALA A C 1
ATOM 817 O O . ALA A 1 93 ? 32.583 10.574 -26.264 1.00 53.91 93 ALA A O 1
ATOM 818 N N . ASN A 1 94 ? 34.423 11.633 -27.019 1.00 55.16 94 ASN A N 1
ATOM 819 C CA . ASN A 1 94 ? 33.614 12.668 -27.634 1.00 55.16 94 ASN A CA 1
ATOM 820 C C . ASN A 1 94 ? 32.798 11.998 -28.746 1.00 55.16 94 ASN A C 1
ATOM 822 O O . ASN A 1 94 ? 33.371 11.279 -29.562 1.00 55.16 94 ASN A O 1
ATOM 826 N N . PRO A 1 95 ? 31.468 12.183 -28.784 1.00 65.50 95 PRO A N 1
ATOM 827 C CA . PRO A 1 95 ? 30.671 11.535 -29.808 1.00 65.50 95 PRO A CA 1
ATOM 828 C C . PRO A 1 95 ? 31.159 12.035 -31.167 1.00 65.50 95 PRO A C 1
ATOM 830 O O . PRO A 1 95 ? 31.344 13.239 -31.331 1.00 65.50 95 PRO A O 1
ATOM 833 N N . VAL A 1 96 ? 31.402 11.123 -32.104 1.00 67.19 96 VAL A N 1
ATOM 834 C CA . VAL A 1 96 ? 31.868 11.414 -33.469 1.00 67.19 96 VAL A CA 1
ATOM 835 C C . VAL A 1 96 ? 30.743 11.183 -34.482 1.00 67.19 96 VAL A C 1
ATOM 837 O O . VAL A 1 96 ? 29.723 10.565 -34.167 1.00 67.19 96 VAL A O 1
ATOM 840 N N . GLY A 1 97 ? 30.890 11.730 -35.692 1.00 78.31 97 GLY A N 1
ATOM 841 C CA . GLY A 1 97 ? 29.907 11.575 -36.770 1.00 78.31 97 GLY A CA 1
ATOM 842 C C . GLY A 1 97 ? 28.513 12.096 -36.399 1.00 78.31 97 GLY A C 1
ATOM 843 O O . GLY A 1 97 ? 28.364 13.212 -35.898 1.00 78.31 97 GLY A O 1
ATOM 844 N N . GLU A 1 98 ? 27.479 11.282 -36.622 1.00 75.69 98 GLU A N 1
ATOM 845 C CA . GLU A 1 98 ? 26.078 11.633 -36.332 1.00 75.69 98 GLU A CA 1
ATOM 846 C C . GLU A 1 98 ? 25.824 11.917 -34.842 1.00 75.69 98 GLU A C 1
ATOM 848 O O . GLU A 1 98 ? 25.058 12.819 -34.501 1.00 75.69 98 GLU A O 1
ATOM 853 N N . GLY A 1 99 ? 26.525 11.225 -33.937 1.00 70.50 99 GLY A N 1
ATOM 854 C CA . GLY A 1 99 ? 26.440 11.502 -32.502 1.00 70.50 99 GLY A CA 1
ATOM 855 C C . GLY A 1 99 ? 26.945 12.906 -32.153 1.00 70.50 99 GLY A C 1
ATOM 856 O O . GLY A 1 99 ? 26.367 13.577 -31.291 1.00 70.50 99 GLY A O 1
ATOM 857 N N . ARG A 1 100 ? 27.989 13.385 -32.853 1.00 80.12 100 ARG A N 1
ATOM 858 C CA . ARG A 1 100 ? 28.496 14.758 -32.698 1.00 80.12 100 ARG A CA 1
ATOM 859 C C . ARG A 1 100 ? 27.464 15.766 -33.169 1.00 80.12 100 ARG A C 1
ATOM 861 O O . ARG A 1 100 ? 27.165 16.700 -32.430 1.00 80.12 100 ARG A O 1
ATOM 868 N N . LYS A 1 101 ? 26.887 15.548 -34.357 1.00 84.38 101 LYS A N 1
ATOM 869 C CA . LYS A 1 101 ? 25.841 16.412 -34.923 1.00 84.38 101 LYS A CA 1
ATOM 870 C C . LYS A 1 101 ? 24.657 16.543 -33.973 1.00 84.38 101 LYS A C 1
ATOM 872 O O . LYS A 1 101 ? 24.244 17.661 -33.682 1.00 84.38 101 LYS A O 1
ATOM 877 N N . LYS A 1 102 ? 24.187 15.424 -33.409 1.00 82.56 102 LYS A N 1
ATOM 878 C CA . LYS A 1 102 ? 23.099 15.413 -32.426 1.00 82.56 102 LYS A CA 1
ATOM 879 C C . LYS A 1 102 ? 23.433 16.232 -31.180 1.00 82.56 102 LYS A C 1
ATOM 881 O O . LYS A 1 102 ? 22.654 17.098 -30.791 1.00 82.56 102 LYS A O 1
ATOM 886 N N . ARG A 1 103 ? 24.592 15.982 -30.560 1.00 81.94 103 ARG A N 1
ATOM 887 C CA . ARG A 1 103 ? 25.018 16.700 -29.347 1.00 81.94 103 ARG A CA 1
ATOM 888 C C . ARG A 1 103 ? 25.137 18.200 -29.596 1.00 81.94 103 ARG A C 1
ATOM 890 O O . ARG A 1 103 ? 24.596 18.995 -28.833 1.00 81.94 103 ARG A O 1
ATOM 897 N N . VAL A 1 104 ? 25.822 18.566 -30.676 1.00 85.38 104 VAL A N 1
ATOM 898 C CA . VAL A 1 104 ? 26.041 19.958 -31.060 1.00 85.38 104 VAL A CA 1
ATOM 899 C C . VAL A 1 104 ? 24.709 20.649 -31.354 1.00 85.38 104 VAL A C 1
ATOM 901 O O . VAL A 1 104 ? 24.498 21.745 -30.853 1.00 85.38 104 VAL A O 1
ATOM 904 N N . ALA A 1 105 ? 23.782 20.007 -32.073 1.00 85.81 105 ALA A N 1
ATOM 905 C CA . ALA A 1 105 ? 22.457 20.562 -32.357 1.00 85.81 105 ALA A CA 1
ATOM 906 C C . ALA A 1 105 ? 21.648 20.846 -31.077 1.00 85.81 105 ALA A C 1
ATOM 908 O O . ALA A 1 105 ? 21.082 21.928 -30.934 1.00 85.81 105 ALA A O 1
ATOM 909 N N . ILE A 1 106 ? 21.639 19.913 -30.119 1.00 83.25 106 ILE A N 1
ATOM 910 C CA . ILE A 1 106 ? 20.929 20.080 -28.840 1.00 83.25 106 ILE A CA 1
ATOM 911 C C . ILE A 1 106 ? 21.545 21.218 -28.017 1.00 83.25 106 ILE A C 1
ATOM 913 O O . ILE A 1 106 ? 20.828 22.106 -27.558 1.00 83.25 106 ILE A O 1
ATOM 917 N N . GLU A 1 107 ? 22.871 21.223 -27.838 1.00 86.75 107 GLU A N 1
ATOM 918 C CA . GLU A 1 107 ? 23.567 22.259 -27.061 1.00 86.75 107 GLU A CA 1
ATOM 919 C C . GLU A 1 107 ? 23.461 23.642 -27.733 1.00 86.75 107 GLU A C 1
ATOM 921 O O . GLU A 1 107 ? 23.368 24.664 -27.044 1.00 86.75 107 GLU A O 1
ATOM 926 N N . PHE A 1 108 ? 23.424 23.682 -29.069 1.00 89.44 108 PHE A N 1
ATOM 927 C CA . PHE A 1 108 ? 23.215 24.892 -29.860 1.00 89.44 108 PHE A CA 1
ATOM 928 C C . PHE A 1 108 ? 21.797 25.452 -29.674 1.00 89.44 108 PHE A C 1
ATOM 930 O O . PHE A 1 108 ? 21.643 26.642 -29.405 1.00 89.44 108 PHE A O 1
ATOM 937 N N . ASP A 1 109 ? 20.753 24.627 -29.743 1.00 88.44 109 ASP A N 1
ATOM 938 C CA . ASP A 1 109 ? 19.371 25.087 -29.552 1.00 88.44 109 ASP A CA 1
ATOM 939 C C . ASP A 1 109 ? 19.084 25.516 -28.098 1.00 88.44 109 ASP A C 1
ATOM 941 O O . ASP A 1 109 ? 18.425 26.533 -27.857 1.00 88.44 109 ASP A O 1
ATOM 945 N N . ALA A 1 110 ? 19.667 24.811 -27.122 1.00 84.62 110 ALA A N 1
ATOM 946 C CA . ALA A 1 110 ? 19.356 24.953 -25.700 1.00 84.62 110 ALA A CA 1
ATOM 947 C C . ALA A 1 110 ? 19.589 26.357 -25.112 1.00 84.62 110 ALA A C 1
ATOM 949 O O . ALA A 1 110 ? 18.875 26.769 -24.199 1.00 84.62 110 ALA A O 1
ATOM 950 N N . SER A 1 111 ? 20.599 27.111 -25.569 1.00 85.25 111 SER A N 1
ATOM 951 C CA . SER A 1 111 ? 20.869 28.442 -25.004 1.00 85.25 111 SER A CA 1
ATOM 952 C C . SER A 1 111 ? 21.650 29.369 -25.932 1.00 85.25 111 SER A C 1
ATOM 954 O O . SER A 1 111 ? 22.428 28.940 -26.782 1.00 85.25 111 SER A O 1
ATOM 956 N N . ARG A 1 112 ? 21.548 30.687 -25.698 1.00 84.00 112 ARG A N 1
ATOM 957 C CA . ARG A 1 112 ? 22.363 31.699 -26.404 1.00 84.00 112 ARG A CA 1
ATOM 958 C C . ARG A 1 112 ? 23.871 31.465 -26.227 1.00 84.00 112 ARG A C 1
ATOM 960 O O . ARG A 1 112 ? 24.645 31.734 -27.143 1.00 84.00 112 ARG A O 1
ATOM 967 N N . LYS A 1 113 ? 24.292 30.977 -25.054 1.00 84.25 113 LYS A N 1
ATOM 968 C CA . LYS A 1 113 ? 25.695 30.640 -24.760 1.00 84.25 113 LYS A CA 1
ATOM 969 C C . LYS A 1 113 ? 26.142 29.405 -25.547 1.00 84.25 113 LYS A C 1
ATOM 971 O O . LYS A 1 113 ? 27.235 29.422 -26.106 1.00 84.25 113 LYS A O 1
ATOM 976 N N . GLY A 1 114 ? 25.282 28.391 -25.640 1.00 84.00 114 GLY A N 1
ATOM 977 C CA . GLY A 1 114 ? 25.487 27.204 -26.471 1.00 84.00 114 GLY A CA 1
ATOM 978 C C . GLY A 1 114 ? 25.632 27.552 -27.950 1.00 84.00 114 GLY A C 1
ATOM 979 O O . GLY A 1 114 ? 26.621 27.157 -28.566 1.00 84.00 114 GLY A O 1
ATOM 980 N N . ARG A 1 115 ? 24.754 28.423 -28.478 1.00 88.31 115 ARG A N 1
ATOM 981 C CA . ARG A 1 115 ? 24.875 28.956 -29.848 1.00 88.31 115 ARG A CA 1
ATOM 982 C C . ARG A 1 115 ? 26.238 29.567 -30.116 1.00 88.31 115 ARG A C 1
ATOM 984 O O . ARG A 1 115 ? 26.885 29.213 -31.088 1.00 88.31 115 ARG A O 1
ATOM 991 N N . ARG A 1 116 ? 26.708 30.455 -29.235 1.00 85.00 116 ARG A N 1
ATOM 992 C CA . ARG A 1 116 ? 28.027 31.094 -29.389 1.00 85.00 116 ARG A CA 1
ATOM 993 C C . ARG A 1 116 ? 29.173 30.087 -29.344 1.00 85.00 116 ARG A C 1
ATOM 995 O O . ARG A 1 116 ? 30.113 30.217 -30.117 1.00 85.00 116 ARG A O 1
ATOM 1002 N N . ARG A 1 117 ? 29.096 29.103 -28.445 1.00 87.50 117 ARG A N 1
ATOM 1003 C CA . ARG A 1 117 ? 30.150 28.101 -28.247 1.00 87.50 117 ARG A CA 1
ATOM 1004 C C . ARG A 1 117 ? 30.285 27.152 -29.436 1.00 87.50 117 ARG A C 1
ATOM 1006 O O . ARG A 1 117 ? 31.403 26.808 -29.796 1.00 87.50 117 ARG A O 1
ATOM 1013 N N . HIS A 1 118 ? 29.165 26.757 -30.036 1.00 89.19 118 HIS A N 1
ATOM 1014 C CA . HIS A 1 118 ? 29.132 25.719 -31.064 1.00 89.19 118 HIS A CA 1
ATOM 1015 C C . HIS A 1 118 ? 28.846 26.234 -32.479 1.00 89.19 118 HIS A C 1
ATOM 1017 O O . HIS A 1 118 ? 28.658 25.429 -33.379 1.00 89.19 118 HIS A O 1
ATOM 1023 N N . LEU A 1 119 ? 28.837 27.550 -32.718 1.00 88.56 119 LEU A N 1
ATOM 1024 C CA . LEU A 1 119 ? 28.520 28.124 -34.036 1.00 88.56 119 LEU A CA 1
ATOM 1025 C C . LEU A 1 119 ? 29.451 27.632 -35.145 1.00 88.56 119 LEU A C 1
ATOM 1027 O O . LEU A 1 119 ? 28.991 27.200 -36.198 1.00 88.56 119 LEU A O 1
ATOM 1031 N N . VAL A 1 120 ? 30.761 27.694 -34.905 1.00 88.06 120 VAL A N 1
ATOM 1032 C CA . VAL A 1 120 ? 31.768 27.278 -35.892 1.00 88.06 120 VAL A CA 1
ATOM 1033 C C . VAL A 1 120 ? 31.652 25.780 -36.163 1.00 88.06 120 VAL A C 1
ATOM 1035 O O . VAL A 1 120 ? 31.644 25.346 -37.309 1.00 88.06 120 VAL A O 1
ATOM 1038 N N . GLU A 1 121 ? 31.488 24.997 -35.102 1.00 87.38 121 GLU A N 1
ATOM 1039 C CA . GLU A 1 121 ? 31.365 23.546 -35.175 1.00 87.38 121 GLU A CA 1
ATOM 1040 C C . GLU A 1 121 ? 30.075 23.106 -35.885 1.00 87.38 121 GLU A C 1
ATOM 1042 O O . GLU A 1 121 ? 30.117 22.262 -36.773 1.00 87.38 121 GLU A O 1
ATOM 1047 N N . ALA A 1 122 ? 28.937 23.724 -35.570 1.00 86.81 122 ALA A N 1
ATOM 1048 C CA . ALA A 1 122 ? 27.657 23.457 -36.218 1.00 86.81 122 ALA A CA 1
ATOM 1049 C C . ALA A 1 122 ? 27.673 23.829 -37.713 1.00 86.81 122 ALA A C 1
ATOM 1051 O O . ALA A 1 122 ? 27.049 23.141 -38.521 1.00 86.81 122 ALA A O 1
ATOM 1052 N N . ARG A 1 123 ? 28.429 24.871 -38.097 1.00 88.25 123 ARG A N 1
ATOM 1053 C CA . ARG A 1 123 ? 28.653 25.231 -39.505 1.00 88.25 123 ARG A CA 1
ATOM 1054 C C . ARG A 1 123 ? 29.457 24.160 -40.239 1.00 88.25 123 ARG A C 1
ATOM 1056 O O . ARG A 1 123 ? 29.043 23.733 -41.307 1.00 88.25 123 ARG A O 1
ATOM 1063 N N . VAL A 1 124 ? 30.570 23.705 -39.659 1.00 86.81 124 VAL A N 1
ATOM 1064 C CA . VAL A 1 124 ? 31.413 22.641 -40.245 1.00 86.81 124 VAL A CA 1
ATOM 1065 C C . VAL A 1 124 ? 30.635 21.331 -40.387 1.00 86.81 124 VAL A C 1
ATOM 1067 O O . VAL A 1 124 ? 30.816 20.599 -41.353 1.00 86.81 124 VAL A O 1
ATOM 1070 N N . LEU A 1 125 ? 29.736 21.052 -39.445 1.00 85.69 125 LEU A N 1
ATOM 1071 C CA . LEU A 1 125 ? 28.889 19.862 -39.456 1.00 85.69 125 LEU A CA 1
ATOM 1072 C C . LEU A 1 125 ? 27.689 19.948 -40.417 1.00 85.69 125 LEU A C 1
ATOM 1074 O O . LEU A 1 125 ? 26.968 18.956 -40.541 1.00 85.69 125 LEU A O 1
ATOM 1078 N N . GLY A 1 126 ? 27.465 21.093 -41.073 1.00 88.44 126 GLY A N 1
ATOM 1079 C CA . GLY A 1 126 ? 26.388 21.283 -42.052 1.00 88.44 126 GLY A CA 1
ATOM 1080 C C . GLY A 1 126 ? 24.977 21.261 -41.455 1.00 88.44 126 GLY A C 1
ATOM 1081 O O . GLY A 1 126 ? 24.029 20.908 -42.143 1.00 88.44 126 GLY A O 1
ATOM 1082 N N . ILE A 1 127 ? 24.826 21.587 -40.166 1.00 89.31 127 ILE A N 1
ATOM 1083 C CA . ILE A 1 127 ? 23.531 21.532 -39.457 1.00 89.31 127 ILE A CA 1
ATOM 1084 C C . ILE A 1 127 ? 22.894 22.913 -39.235 1.00 89.31 127 ILE A C 1
ATOM 1086 O O . ILE A 1 127 ? 21.828 23.003 -38.628 1.00 89.31 127 ILE A O 1
ATOM 1090 N N . LEU A 1 128 ? 23.536 23.989 -39.703 1.00 90.19 128 LEU A N 1
ATOM 1091 C CA . LEU A 1 128 ? 23.013 25.359 -39.644 1.00 90.19 128 LEU A CA 1
ATOM 1092 C C . LEU A 1 128 ? 22.315 25.746 -40.942 1.00 90.19 128 LEU A C 1
ATOM 1094 O O . LEU A 1 128 ? 22.724 25.328 -42.020 1.00 90.19 128 LEU A O 1
ATOM 1098 N N . ASN A 1 129 ? 21.294 26.590 -40.826 1.00 88.00 129 ASN A N 1
ATOM 1099 C CA . ASN A 1 129 ? 20.635 27.178 -41.981 1.00 88.00 129 ASN A CA 1
ATOM 1100 C C . ASN A 1 129 ? 21.580 28.174 -42.682 1.00 88.00 129 ASN A C 1
ATOM 1102 O O . ASN A 1 129 ? 22.165 29.045 -42.034 1.00 88.00 129 ASN A O 1
ATOM 1106 N N . GLU A 1 130 ? 21.723 28.046 -44.002 1.00 83.12 130 GLU A N 1
ATOM 1107 C CA . GLU A 1 130 ? 22.561 28.929 -44.822 1.00 83.12 130 GLU A CA 1
ATOM 1108 C C . GLU A 1 130 ? 22.026 30.367 -44.859 1.00 83.12 130 GLU A C 1
ATOM 1110 O O . GLU A 1 130 ? 22.813 31.313 -44.872 1.00 83.12 130 GLU A O 1
ATOM 1115 N N . ALA A 1 131 ? 20.700 30.541 -44.802 1.00 85.25 131 ALA A N 1
ATOM 1116 C CA . ALA A 1 131 ? 20.054 31.852 -44.832 1.00 85.25 131 ALA A CA 1
ATOM 1117 C C . ALA A 1 131 ? 20.132 32.594 -43.484 1.00 85.25 131 ALA A C 1
ATOM 1119 O O . ALA A 1 131 ? 20.280 33.815 -43.458 1.00 85.25 131 ALA A O 1
ATOM 1120 N N . ASP A 1 132 ? 20.060 31.875 -42.357 1.00 86.38 132 ASP A N 1
ATOM 1121 C CA . ASP A 1 132 ? 20.293 32.448 -41.026 1.00 86.38 132 ASP A CA 1
ATOM 1122 C C . ASP A 1 132 ? 21.065 31.463 -40.126 1.00 86.38 132 ASP A C 1
ATOM 1124 O O . ASP A 1 132 ? 20.468 30.562 -39.525 1.00 86.38 132 ASP A O 1
ATOM 1128 N N . PRO A 1 133 ? 22.386 31.662 -39.942 1.00 83.94 133 PRO A N 1
ATOM 1129 C CA . PRO A 1 133 ? 23.239 30.756 -39.174 1.00 83.94 133 PRO A CA 1
ATOM 1130 C C . PRO A 1 133 ? 22.976 30.805 -37.661 1.00 83.94 133 PRO A C 1
ATOM 1132 O O . PRO A 1 133 ? 23.672 30.143 -36.889 1.00 83.94 133 PRO A O 1
ATOM 1135 N N . ARG A 1 134 ? 22.003 31.602 -37.196 1.00 84.69 134 ARG A N 1
ATOM 1136 C CA . ARG A 1 134 ? 21.523 31.566 -35.807 1.00 84.69 134 ARG A CA 1
ATOM 1137 C C . ARG A 1 134 ? 20.592 30.387 -35.538 1.00 84.69 134 ARG A C 1
ATOM 1139 O O . ARG A 1 134 ? 20.369 30.081 -34.365 1.00 84.69 134 ARG A O 1
ATOM 1146 N N . PHE A 1 135 ? 20.087 29.737 -36.584 1.00 87.00 135 PHE A N 1
ATOM 1147 C CA . PHE A 1 135 ? 19.145 28.628 -36.494 1.00 87.00 135 PHE A CA 1
ATOM 1148 C C . PHE A 1 135 ? 19.706 27.359 -37.143 1.00 87.00 135 PHE A C 1
ATOM 1150 O O . PHE A 1 135 ? 20.532 27.404 -38.057 1.00 87.00 135 PHE A O 1
ATOM 1157 N N . LEU A 1 136 ? 19.254 26.211 -36.638 1.00 89.44 136 LEU A N 1
ATOM 1158 C CA . LEU A 1 136 ? 19.516 24.910 -37.251 1.00 89.44 136 LEU A CA 1
ATOM 1159 C C . LEU A 1 136 ? 18.723 24.778 -38.560 1.00 89.44 136 LEU A C 1
ATOM 1161 O O . LEU A 1 136 ? 17.707 25.454 -38.740 1.00 89.44 136 LEU A O 1
ATOM 1165 N N . THR A 1 137 ? 19.156 23.892 -39.459 1.00 90.88 137 THR A N 1
ATOM 1166 C CA . THR A 1 137 ? 18.299 23.475 -40.579 1.00 90.88 137 THR A CA 1
ATOM 1167 C C . THR A 1 137 ? 17.036 22.802 -40.041 1.00 90.88 137 THR A C 1
ATOM 1169 O O . THR A 1 137 ? 17.047 22.212 -38.957 1.00 90.88 137 THR A O 1
ATOM 1172 N N . THR A 1 138 ? 15.933 22.880 -40.786 1.00 87.31 138 THR A N 1
ATOM 1173 C CA . THR A 1 138 ? 14.671 22.217 -40.418 1.00 87.31 138 THR A CA 1
ATOM 1174 C C . THR A 1 138 ? 14.873 20.717 -40.220 1.00 87.31 138 THR A C 1
ATOM 1176 O O . THR A 1 138 ? 14.451 20.174 -39.203 1.00 87.31 138 THR A O 1
ATOM 1179 N N . GLU A 1 139 ? 15.627 20.077 -41.115 1.00 88.06 139 GLU A N 1
ATOM 1180 C CA . GLU A 1 139 ? 15.993 18.663 -41.012 1.00 88.06 139 GLU A CA 1
ATOM 1181 C C . GLU A 1 139 ? 16.790 18.356 -39.732 1.00 88.06 139 GLU A C 1
ATOM 1183 O O . GLU A 1 139 ? 16.449 17.434 -38.991 1.00 88.06 139 GLU A O 1
ATOM 1188 N N . ALA A 1 140 ? 17.825 19.144 -39.413 1.00 85.12 140 ALA A N 1
ATOM 1189 C CA . ALA A 1 140 ? 18.628 18.926 -38.210 1.00 85.12 140 ALA A CA 1
ATOM 1190 C C . ALA A 1 140 ? 17.828 19.186 -36.924 1.00 85.12 140 ALA A C 1
ATOM 1192 O O . ALA A 1 140 ? 18.003 18.480 -35.927 1.00 85.12 140 ALA A O 1
ATOM 1193 N N 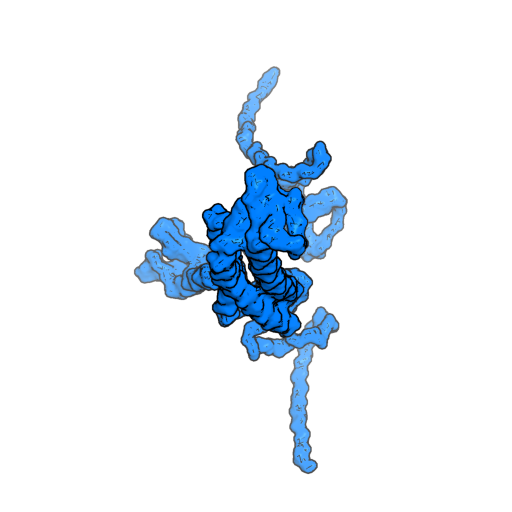. TYR A 1 141 ? 16.937 20.178 -36.935 1.00 87.12 141 TYR A N 1
ATOM 1194 C CA . TYR A 1 141 ? 16.063 20.464 -35.805 1.00 87.12 141 TYR A CA 1
ATOM 1195 C C . TYR A 1 141 ? 15.095 19.306 -35.543 1.00 87.12 141 TYR A C 1
ATOM 1197 O O . TYR A 1 141 ? 15.004 18.831 -34.410 1.00 87.12 141 TYR A O 1
ATOM 1205 N N . GLU A 1 142 ? 14.414 18.805 -36.573 1.00 84.38 142 GLU A N 1
ATOM 1206 C CA . GLU A 1 142 ? 13.477 17.688 -36.424 1.00 84.38 142 GLU A CA 1
ATOM 1207 C C . GLU A 1 142 ? 14.192 16.399 -36.008 1.00 84.38 142 GLU A C 1
ATOM 1209 O O . GLU A 1 142 ? 13.799 15.753 -35.032 1.00 84.38 142 GLU A O 1
ATOM 1214 N N . LYS A 1 143 ? 15.305 16.078 -36.674 1.00 84.44 143 LYS A N 1
ATOM 1215 C CA . LYS A 1 143 ? 16.065 14.844 -36.451 1.00 84.44 143 LYS A CA 1
ATOM 1216 C C . LYS A 1 143 ? 16.741 14.784 -35.079 1.00 84.44 143 LYS A C 1
ATOM 1218 O O . LYS A 1 143 ? 16.792 13.717 -34.467 1.00 84.44 143 LYS A O 1
ATOM 1223 N N . TYR A 1 144 ? 17.290 15.897 -34.586 1.00 84.44 144 TYR A N 1
ATOM 1224 C CA . TYR A 1 144 ? 18.108 15.885 -33.367 1.00 84.44 144 TYR A CA 1
ATOM 1225 C C . TYR A 1 144 ? 17.441 16.540 -32.165 1.00 84.44 144 TYR A C 1
ATOM 1227 O O . TYR A 1 144 ? 17.602 16.045 -31.048 1.00 84.44 144 TYR A O 1
ATOM 1235 N N . VAL A 1 145 ? 16.715 17.641 -32.359 1.00 83.25 145 VAL A N 1
ATOM 1236 C CA . VAL A 1 145 ? 16.170 18.441 -31.254 1.00 83.25 145 VAL A CA 1
ATOM 1237 C C . VAL A 1 145 ? 14.747 18.012 -30.929 1.00 83.25 145 VAL A C 1
ATOM 1239 O O . VAL A 1 145 ? 14.479 17.674 -29.775 1.00 83.25 145 VAL A O 1
ATOM 1242 N N . ARG A 1 146 ? 13.852 17.959 -31.925 1.00 81.19 146 ARG A N 1
ATOM 1243 C CA . ARG A 1 146 ? 12.448 17.571 -31.722 1.00 81.19 146 ARG A CA 1
ATOM 1244 C C . ARG A 1 146 ? 12.346 16.138 -31.196 1.00 81.19 146 ARG A C 1
ATOM 1246 O O . ARG A 1 146 ? 11.801 15.952 -30.115 1.00 81.19 146 ARG A O 1
ATOM 1253 N N . ALA A 1 147 ? 12.999 15.176 -31.852 1.00 72.88 147 ALA A N 1
ATOM 1254 C CA . ALA A 1 147 ? 13.024 13.779 -31.405 1.00 72.88 147 ALA A CA 1
ATOM 1255 C C . ALA A 1 147 ? 13.573 13.598 -29.972 1.00 72.88 147 ALA A C 1
ATOM 1257 O O . ALA A 1 147 ? 13.130 12.725 -29.226 1.00 72.88 147 ALA A O 1
ATOM 1258 N N . THR A 1 148 ? 14.535 14.430 -29.553 1.00 72.00 148 THR A N 1
ATOM 1259 C CA . THR A 1 148 ? 15.089 14.365 -28.189 1.00 72.00 148 THR A CA 1
ATOM 1260 C C . THR A 1 148 ? 14.156 15.006 -27.162 1.00 72.00 148 THR A C 1
ATOM 1262 O O . THR A 1 148 ? 14.005 14.459 -26.071 1.00 72.00 148 THR A O 1
ATOM 1265 N N . ARG A 1 149 ? 13.503 16.127 -27.498 1.00 69.75 149 ARG A N 1
ATOM 1266 C CA . ARG A 1 149 ? 12.504 16.764 -26.627 1.00 69.75 149 ARG A CA 1
ATOM 1267 C C . ARG A 1 149 ? 11.271 15.882 -26.458 1.00 69.75 149 ARG A C 1
ATOM 1269 O O . ARG A 1 149 ? 10.829 15.706 -25.332 1.00 69.75 149 ARG A O 1
ATOM 1276 N N . GLU A 1 150 ? 10.784 15.273 -27.536 1.00 63.94 150 GLU A N 1
ATOM 1277 C CA . GLU A 1 150 ? 9.680 14.306 -27.503 1.00 63.94 150 GLU A CA 1
ATOM 1278 C C . GLU A 1 150 ? 10.038 13.078 -26.651 1.00 63.94 150 GLU A C 1
ATOM 1280 O O . GLU A 1 150 ? 9.259 12.663 -25.791 1.00 63.94 150 GLU A O 1
ATOM 1285 N N . GLY A 1 151 ? 11.264 12.561 -26.793 1.00 56.47 151 GLY A N 1
ATOM 1286 C CA . GLY A 1 151 ? 11.789 11.496 -25.936 1.00 56.47 151 GLY A CA 1
ATOM 1287 C C . GLY A 1 151 ? 11.914 11.892 -24.458 1.00 56.47 151 GLY A C 1
ATOM 1288 O O . GLY A 1 151 ? 11.626 11.077 -23.585 1.00 56.47 151 GLY A O 1
ATOM 1289 N N . GLN A 1 152 ? 12.294 13.137 -24.149 1.00 54.16 152 GLN A N 1
ATOM 1290 C CA . GLN A 1 152 ? 12.329 13.652 -22.773 1.00 54.16 152 GLN A CA 1
ATOM 1291 C C . GLN A 1 152 ? 10.929 13.841 -22.186 1.00 54.16 152 GLN A C 1
ATOM 1293 O O . GLN A 1 152 ? 10.706 13.443 -21.047 1.00 54.16 152 GLN A O 1
ATOM 1298 N N . THR A 1 153 ? 9.969 14.353 -22.959 1.00 52.00 153 THR A N 1
ATOM 1299 C CA . THR A 1 153 ? 8.570 14.450 -22.516 1.00 52.00 153 THR A CA 1
ATOM 1300 C C . THR A 1 153 ? 7.940 13.073 -22.302 1.00 52.00 153 THR A C 1
ATOM 1302 O O . THR A 1 153 ? 7.155 12.894 -21.375 1.00 52.00 153 THR A O 1
ATOM 1305 N N . ALA A 1 154 ? 8.331 12.065 -23.091 1.00 46.66 154 ALA A N 1
ATOM 1306 C CA . ALA A 1 154 ? 7.931 10.676 -22.871 1.00 46.66 154 ALA A CA 1
ATOM 1307 C C . ALA A 1 154 ? 8.576 10.080 -21.604 1.00 46.66 154 ALA A C 1
ATOM 1309 O O . ALA A 1 154 ? 7.931 9.325 -20.878 1.00 46.66 154 ALA A O 1
ATOM 1310 N N . LEU A 1 155 ? 9.823 10.459 -21.292 1.00 44.09 155 LEU A N 1
ATOM 1311 C CA . LEU A 1 155 ? 10.508 10.071 -20.055 1.00 44.09 155 LEU A CA 1
ATOM 1312 C C . LEU A 1 155 ? 9.844 10.699 -18.818 1.00 44.09 155 LEU A C 1
ATOM 1314 O O . LEU A 1 155 ? 9.627 10.011 -17.824 1.00 44.09 155 LEU A O 1
ATOM 1318 N N . GLU A 1 156 ? 9.458 11.975 -18.890 1.00 47.91 156 GLU A N 1
ATOM 1319 C CA . GLU A 1 156 ? 8.686 12.669 -17.846 1.00 47.91 156 GLU A CA 1
ATOM 1320 C C . GLU A 1 156 ? 7.260 12.109 -17.699 1.00 47.91 156 GLU A C 1
ATOM 1322 O O . GLU A 1 156 ? 6.664 12.177 -16.625 1.00 47.91 156 GLU A O 1
ATOM 1327 N N . ALA A 1 157 ? 6.727 11.473 -18.746 1.00 49.50 157 ALA A N 1
ATOM 1328 C CA . ALA A 1 157 ? 5.453 10.764 -18.711 1.00 49.50 157 ALA A CA 1
ATOM 1329 C C . ALA A 1 157 ? 5.550 9.326 -18.156 1.00 49.50 157 ALA A C 1
ATOM 1331 O O . ALA A 1 157 ? 4.518 8.653 -18.037 1.00 49.50 157 ALA A O 1
ATOM 1332 N N . THR A 1 158 ? 6.730 8.832 -17.764 1.00 55.75 158 THR A N 1
ATOM 1333 C CA . THR A 1 158 ? 6.845 7.485 -17.180 1.00 55.75 158 THR A CA 1
ATOM 1334 C C . THR A 1 158 ? 6.235 7.437 -15.771 1.00 55.75 158 THR A C 1
ATOM 1336 O O . THR A 1 158 ? 6.647 8.175 -14.874 1.00 55.75 158 THR A O 1
ATOM 1339 N N . PRO A 1 159 ? 5.220 6.589 -15.517 1.00 59.25 159 PRO A N 1
ATOM 1340 C CA . PRO A 1 159 ? 4.634 6.496 -14.187 1.00 59.25 159 PRO A CA 1
ATOM 1341 C C . PRO A 1 159 ? 5.626 5.897 -13.193 1.00 59.25 159 PRO A C 1
ATOM 1343 O O . PRO A 1 159 ? 6.049 4.757 -13.359 1.00 59.25 159 PRO A O 1
ATOM 1346 N N . LEU A 1 160 ? 5.977 6.659 -12.150 1.00 67.50 160 LEU A N 1
ATOM 1347 C CA . LEU A 1 160 ? 6.920 6.238 -11.102 1.00 67.50 160 LEU A CA 1
ATOM 1348 C C . LEU A 1 160 ? 8.277 5.735 -11.657 1.00 67.50 160 LEU A C 1
ATOM 1350 O O . LEU A 1 160 ? 8.904 4.852 -11.073 1.00 67.50 160 LEU A O 1
ATOM 1354 N N . GLY A 1 161 ? 8.730 6.265 -12.800 1.00 68.12 161 GLY A N 1
ATOM 1355 C CA . GLY A 1 161 ? 9.985 5.845 -13.435 1.00 68.12 161 GLY A CA 1
ATOM 1356 C C . GLY A 1 161 ? 9.955 4.443 -14.063 1.00 68.12 161 GLY A C 1
ATOM 1357 O O . GLY A 1 161 ? 11.011 3.899 -14.376 1.00 68.12 161 GLY A O 1
ATOM 1358 N N . LEU A 1 162 ? 8.773 3.838 -14.247 1.00 71.38 162 LEU A N 1
ATOM 1359 C CA . LEU A 1 162 ? 8.619 2.602 -15.017 1.00 71.38 162 LEU A CA 1
ATOM 1360 C C . LEU A 1 162 ? 8.564 2.900 -16.518 1.00 71.38 162 LEU A C 1
ATOM 1362 O O . LEU A 1 162 ? 7.686 3.630 -16.983 1.00 71.38 162 LEU A O 1
ATOM 1366 N N . HIS A 1 163 ? 9.442 2.260 -17.290 1.0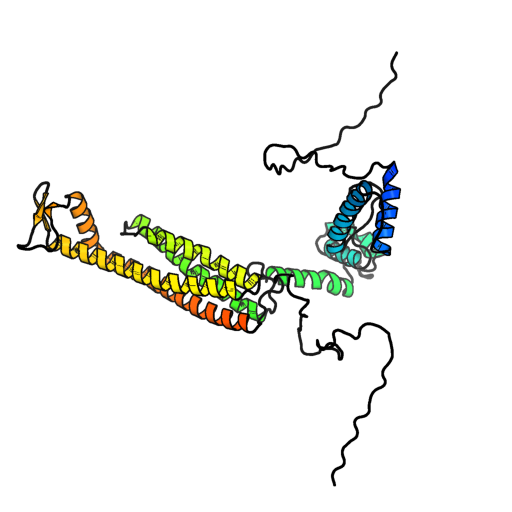0 70.69 163 HIS A N 1
ATOM 1367 C CA . HIS A 1 163 ? 9.338 2.254 -18.748 1.00 70.69 163 HIS A CA 1
ATOM 1368 C C . HIS A 1 163 ? 8.283 1.242 -19.181 1.00 70.69 163 HIS A C 1
ATOM 1370 O O . HIS A 1 163 ? 8.510 0.035 -19.143 1.00 70.69 163 HIS A O 1
ATOM 1376 N N . LEU A 1 164 ? 7.112 1.731 -19.569 1.00 76.88 164 LEU A N 1
ATOM 1377 C CA . LEU A 1 164 ? 6.002 0.868 -19.950 1.00 76.88 164 LEU A CA 1
ATOM 1378 C C . LEU A 1 164 ? 6.184 0.284 -21.351 1.00 76.88 164 LEU A C 1
ATOM 1380 O O . LEU A 1 164 ? 6.774 0.909 -22.226 1.00 76.88 164 LEU A O 1
ATOM 1384 N N . ALA A 1 165 ? 5.654 -0.921 -21.552 1.00 70.31 165 ALA A N 1
ATOM 1385 C CA . ALA A 1 165 ? 5.632 -1.578 -22.857 1.00 70.31 165 ALA A CA 1
ATOM 1386 C C . ALA A 1 165 ? 4.572 -0.992 -23.811 1.00 70.31 165 ALA A C 1
ATOM 1388 O O . ALA A 1 165 ? 4.716 -1.114 -25.023 1.00 70.31 165 ALA A O 1
ATOM 1389 N N . ASP A 1 166 ? 3.515 -0.377 -23.268 1.00 73.81 166 ASP A N 1
ATOM 1390 C CA . ASP A 1 166 ? 2.429 0.259 -24.023 1.00 73.81 166 ASP A CA 1
ATOM 1391 C C . ASP A 1 166 ? 1.890 1.468 -23.239 1.00 73.81 166 ASP A C 1
ATOM 1393 O O . ASP A 1 166 ? 1.555 1.361 -22.052 1.00 73.81 166 ASP A O 1
ATOM 1397 N N . ASP A 1 167 ? 1.754 2.610 -23.911 1.00 72.38 167 ASP A N 1
ATOM 1398 C CA . ASP A 1 167 ? 1.216 3.852 -23.348 1.00 72.38 167 ASP A CA 1
ATOM 1399 C C . ASP A 1 167 ? -0.243 3.706 -22.896 1.00 72.38 167 ASP A C 1
ATOM 1401 O O . ASP A 1 167 ? -0.674 4.332 -21.924 1.00 72.38 167 ASP A O 1
ATOM 1405 N N . ARG A 1 168 ? -1.016 2.807 -23.521 1.00 77.00 168 ARG A N 1
ATOM 1406 C CA . ARG A 1 168 ? -2.405 2.521 -23.118 1.00 77.00 168 ARG A CA 1
ATOM 1407 C C . ARG A 1 168 ? -2.492 1.896 -21.724 1.00 77.00 168 ARG A C 1
ATOM 1409 O O . ARG A 1 168 ? -3.531 1.985 -21.065 1.00 77.00 168 ARG A O 1
ATOM 1416 N N . LEU A 1 169 ? -1.414 1.267 -21.250 1.00 79.38 169 LEU A N 1
ATOM 1417 C CA . LEU A 1 169 ? -1.336 0.703 -19.901 1.00 79.38 169 LEU A CA 1
ATOM 1418 C C . LEU A 1 169 ? -1.027 1.769 -18.845 1.00 79.38 169 LEU A C 1
ATOM 1420 O O . LEU A 1 169 ? -1.344 1.553 -17.673 1.00 79.38 169 LEU A O 1
ATOM 1424 N N . ALA A 1 170 ? -0.487 2.927 -19.241 1.00 79.75 170 ALA A N 1
ATOM 1425 C CA . ALA A 1 170 ? -0.027 3.962 -18.319 1.00 79.75 170 ALA A CA 1
ATOM 1426 C C . ALA A 1 170 ? -1.126 4.442 -17.376 1.00 79.75 170 ALA A C 1
ATOM 1428 O O . ALA A 1 170 ? -0.919 4.498 -16.163 1.00 79.75 170 ALA A O 1
ATOM 1429 N N . PHE A 1 171 ? -2.320 4.705 -17.910 1.00 85.00 171 PHE A N 1
ATOM 1430 C CA . PHE A 1 171 ? -3.459 5.122 -17.098 1.00 85.00 171 PHE A CA 1
ATOM 1431 C C . PHE A 1 171 ? -3.828 4.074 -16.037 1.00 85.00 171 PHE A C 1
ATOM 1433 O O . PHE A 1 171 ? -3.987 4.404 -14.864 1.00 85.00 171 PHE A O 1
ATOM 1440 N N . ARG A 1 172 ? -3.908 2.793 -16.421 1.00 87.69 172 ARG A N 1
ATOM 1441 C CA . ARG A 1 172 ? -4.314 1.709 -15.509 1.00 87.69 172 ARG A CA 1
ATOM 1442 C C . ARG A 1 172 ? -3.267 1.438 -14.431 1.00 87.69 172 ARG A C 1
ATOM 1444 O O . ARG A 1 172 ? -3.626 1.199 -13.278 1.00 87.69 172 ARG A O 1
ATOM 1451 N N . VAL A 1 173 ? -1.985 1.488 -14.793 1.00 88.94 173 VAL A N 1
ATOM 1452 C CA . VAL A 1 173 ? -0.874 1.322 -1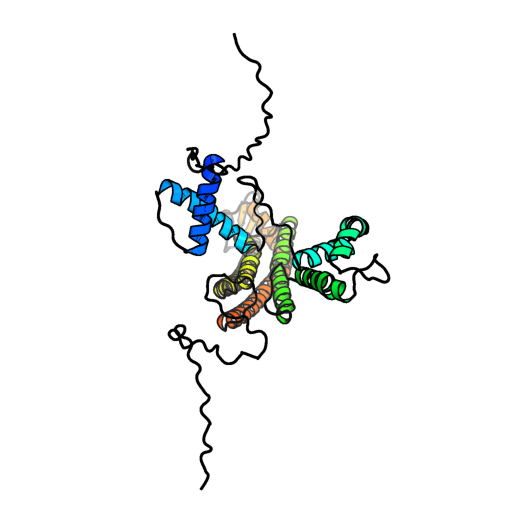3.847 1.00 88.94 173 VAL A CA 1
ATOM 1453 C C . VAL A 1 173 ? -0.873 2.467 -12.833 1.00 88.94 173 VAL A C 1
ATOM 1455 O O . VAL A 1 173 ? -0.876 2.200 -11.632 1.00 88.94 173 VAL A O 1
ATOM 1458 N N . ARG A 1 174 ? -0.978 3.726 -13.290 1.00 89.06 174 ARG A N 1
ATOM 1459 C CA . ARG A 1 174 ? -1.089 4.905 -12.409 1.00 89.06 174 ARG A CA 1
ATOM 1460 C C . ARG A 1 174 ? -2.278 4.802 -11.466 1.00 89.06 174 ARG A C 1
ATOM 1462 O O . ARG A 1 174 ? -2.113 4.971 -10.264 1.00 89.06 174 ARG A O 1
ATOM 1469 N N . LEU A 1 175 ? -3.455 4.472 -11.998 1.00 90.12 175 LEU A N 1
ATOM 1470 C CA . LEU A 1 175 ? -4.668 4.321 -11.199 1.00 90.12 175 LEU A CA 1
ATOM 1471 C C . LEU A 1 175 ? -4.493 3.263 -10.103 1.00 90.12 175 LEU A C 1
ATOM 1473 O O . LEU A 1 175 ? -4.858 3.508 -8.958 1.00 90.12 175 LEU A O 1
ATOM 1477 N N . THR A 1 176 ? -3.886 2.117 -10.427 1.00 92.06 176 THR A N 1
ATOM 1478 C CA . THR A 1 176 ? -3.649 1.051 -9.439 1.00 92.06 176 THR A CA 1
ATOM 1479 C C . THR A 1 176 ? -2.697 1.518 -8.330 1.00 92.06 176 THR A C 1
ATOM 1481 O O . THR A 1 176 ? -2.939 1.232 -7.160 1.00 92.06 176 THR A O 1
ATOM 1484 N N . PHE A 1 177 ? -1.654 2.285 -8.669 1.00 92.19 177 PHE A N 1
ATOM 1485 C CA . PHE A 1 177 ? -0.769 2.887 -7.668 1.00 92.19 177 PHE A CA 1
ATOM 1486 C C . PHE A 1 177 ? -1.487 3.909 -6.790 1.00 92.19 177 PHE A C 1
ATOM 1488 O O . PHE A 1 177 ? -1.369 3.828 -5.571 1.00 92.19 177 PHE A O 1
ATOM 1495 N N . TYR A 1 178 ? -2.261 4.830 -7.365 1.00 92.31 178 TYR A N 1
ATOM 1496 C CA . TYR A 1 178 ? -2.993 5.819 -6.571 1.00 92.31 178 TYR A CA 1
ATOM 1497 C C . TYR A 1 178 ? -4.005 5.163 -5.631 1.00 92.31 178 TYR A C 1
ATOM 1499 O O . TYR A 1 178 ? -4.066 5.524 -4.459 1.00 92.31 178 TYR A O 1
ATOM 1507 N N . LEU A 1 179 ? -4.723 4.138 -6.100 1.00 94.25 179 LEU A N 1
ATOM 1508 C CA . LEU A 1 179 ? -5.613 3.349 -5.247 1.00 94.25 179 LEU A CA 1
ATOM 1509 C C . LEU A 1 179 ? -4.852 2.657 -4.108 1.00 94.25 179 LEU A C 1
ATOM 1511 O O . LEU A 1 179 ? -5.366 2.593 -2.998 1.00 94.25 179 LEU A O 1
ATOM 1515 N N . SER A 1 180 ? -3.616 2.196 -4.342 1.00 94.25 180 SER A N 1
ATOM 1516 C CA . SER A 1 180 ? -2.792 1.573 -3.292 1.00 94.25 180 SER A CA 1
ATOM 1517 C C . SER A 1 180 ? -2.342 2.540 -2.190 1.00 94.25 180 SER A C 1
ATOM 1519 O O . SER A 1 180 ? -1.989 2.095 -1.101 1.00 94.25 180 SER A O 1
ATOM 1521 N N . LEU A 1 181 ? -2.399 3.854 -2.436 1.00 93.62 181 LEU A N 1
ATOM 1522 C CA . LEU A 1 181 ? -2.085 4.875 -1.434 1.00 93.62 181 LEU A CA 1
ATOM 1523 C C . LEU A 1 181 ? -3.282 5.221 -0.539 1.00 93.62 181 LEU A C 1
ATOM 1525 O O . LEU A 1 181 ? -3.079 5.704 0.572 1.00 93.62 181 LEU A O 1
ATOM 1529 N N . LEU A 1 182 ? -4.518 4.966 -0.981 1.00 94.81 182 LEU A N 1
ATOM 1530 C CA . LEU A 1 182 ? -5.713 5.329 -0.211 1.00 94.81 182 LEU A CA 1
ATOM 1531 C C . LEU A 1 182 ? -5.774 4.626 1.157 1.00 94.81 182 LEU A C 1
ATOM 1533 O O . LEU A 1 182 ? -5.914 5.340 2.149 1.00 94.81 182 LEU A O 1
ATOM 1537 N N . PRO A 1 183 ? -5.574 3.296 1.280 1.00 94.25 183 PRO A N 1
ATOM 1538 C CA . PRO A 1 183 ? -5.515 2.646 2.591 1.00 94.25 183 PRO A CA 1
ATOM 1539 C C . PRO A 1 183 ? -4.475 3.272 3.528 1.00 94.25 183 PRO A C 1
ATOM 1541 O O . PRO A 1 183 ? -4.740 3.448 4.712 1.00 94.25 183 PRO A O 1
ATOM 1544 N N . ILE A 1 184 ? -3.314 3.669 2.994 1.00 93.31 184 ILE A N 1
ATOM 1545 C CA . ILE A 1 184 ? -2.239 4.298 3.773 1.00 93.31 184 ILE A CA 1
ATOM 1546 C C . ILE A 1 184 ? -2.708 5.636 4.349 1.00 93.31 184 ILE A C 1
ATOM 1548 O O . ILE A 1 184 ? -2.523 5.887 5.537 1.00 93.31 184 ILE A O 1
ATOM 1552 N N . ILE A 1 185 ? -3.346 6.476 3.530 1.00 93.56 185 ILE A N 1
ATOM 1553 C CA . ILE A 1 185 ? -3.859 7.783 3.961 1.00 93.56 185 ILE A CA 1
ATOM 1554 C C . ILE A 1 185 ? -4.883 7.609 5.086 1.00 93.56 185 ILE A C 1
ATOM 1556 O O . ILE A 1 185 ? -4.785 8.292 6.104 1.00 93.56 185 ILE A O 1
ATOM 1560 N N . PHE A 1 186 ? -5.820 6.669 4.942 1.00 92.81 186 PHE A N 1
ATOM 1561 C CA . PHE A 1 186 ? -6.820 6.396 5.975 1.00 92.81 186 PHE A CA 1
ATOM 1562 C C . PHE A 1 186 ? -6.195 5.861 7.270 1.00 92.81 186 PHE A C 1
ATOM 1564 O O . PHE A 1 186 ? -6.547 6.336 8.347 1.00 92.81 186 PHE A O 1
ATOM 1571 N N . CYS A 1 187 ? -5.237 4.931 7.194 1.00 89.25 187 CYS A N 1
ATOM 1572 C CA . CYS A 1 187 ? -4.569 4.404 8.388 1.00 89.25 187 CYS A CA 1
ATOM 1573 C C . CYS A 1 187 ? -3.715 5.465 9.108 1.00 89.25 187 CYS A C 1
ATOM 1575 O O . CYS A 1 187 ? -3.663 5.470 10.339 1.00 89.25 187 CYS A O 1
ATOM 1577 N N . ILE A 1 188 ? -3.067 6.376 8.369 1.00 89.25 188 ILE A N 1
ATOM 1578 C CA . ILE A 1 188 ? -2.328 7.510 8.949 1.00 89.25 188 ILE A CA 1
ATOM 1579 C C . ILE A 1 188 ? -3.297 8.495 9.604 1.00 89.25 188 ILE A C 1
ATOM 1581 O O . ILE A 1 188 ? -3.071 8.901 10.741 1.00 89.25 188 ILE A O 1
ATOM 1585 N N . ALA A 1 189 ? -4.386 8.854 8.920 1.00 91.00 189 ALA A N 1
ATOM 1586 C CA . ALA A 1 189 ? -5.401 9.743 9.473 1.00 91.00 189 ALA A CA 1
ATOM 1587 C C . ALA A 1 189 ? -5.999 9.165 10.764 1.00 91.00 189 ALA A C 1
ATOM 1589 O O . ALA A 1 189 ? -6.085 9.871 11.765 1.00 91.00 189 ALA A O 1
ATOM 1590 N N . PHE A 1 190 ? -6.305 7.867 10.785 1.00 88.69 190 PHE A N 1
ATOM 1591 C CA . PHE A 1 190 ? -6.753 7.183 11.994 1.00 88.69 190 PHE A CA 1
ATOM 1592 C C . PHE A 1 190 ? -5.703 7.225 13.114 1.00 88.69 190 PHE A C 1
ATOM 1594 O O . PHE A 1 190 ? -6.038 7.552 14.248 1.00 88.69 190 PHE A O 1
ATOM 1601 N N . ALA A 1 191 ? -4.427 6.959 12.810 1.00 86.06 191 ALA A N 1
ATOM 1602 C CA . ALA A 1 191 ? -3.354 7.022 13.805 1.00 86.06 191 ALA A CA 1
ATOM 1603 C C . ALA A 1 191 ? -3.209 8.423 14.428 1.00 86.06 191 ALA A C 1
ATOM 1605 O O . ALA A 1 191 ? -2.956 8.538 15.626 1.00 86.06 191 ALA A O 1
ATOM 1606 N N . ILE A 1 192 ? -3.413 9.481 13.635 1.00 87.38 192 ILE A N 1
ATOM 1607 C CA . ILE A 1 192 ? -3.447 10.862 14.128 1.00 87.38 192 ILE A CA 1
ATOM 1608 C C . ILE A 1 192 ? -4.641 11.054 15.066 1.00 87.38 192 ILE A C 1
ATOM 1610 O O . ILE A 1 192 ? -4.465 11.566 16.165 1.00 87.38 192 ILE A O 1
ATOM 1614 N N . VAL A 1 193 ? -5.843 10.622 14.675 1.00 86.44 193 VAL A N 1
ATOM 1615 C CA . VAL A 1 193 ? -7.049 10.792 15.504 1.00 86.44 193 VAL A CA 1
ATOM 1616 C C . VAL A 1 193 ? -6.934 10.037 16.831 1.00 86.44 193 VAL A C 1
ATOM 1618 O O . VAL A 1 193 ? -7.245 10.609 17.873 1.00 86.44 193 VAL A O 1
ATOM 1621 N N . VAL A 1 194 ? -6.422 8.803 16.825 1.00 83.12 194 VAL A N 1
ATOM 1622 C CA . VAL A 1 194 ? -6.192 8.011 18.048 1.00 83.12 194 VAL A CA 1
ATOM 1623 C C . VAL A 1 194 ? -5.309 8.755 19.046 1.00 83.12 194 VAL A C 1
ATOM 1625 O O . VAL A 1 194 ? -5.574 8.699 20.245 1.00 83.12 194 VAL A O 1
ATOM 1628 N N . TRP A 1 195 ? -4.290 9.472 18.563 1.00 81.25 195 TRP A N 1
ATOM 1629 C CA . TRP A 1 195 ? -3.403 10.260 19.420 1.00 81.25 195 TRP A CA 1
ATOM 1630 C C . TRP A 1 195 ? -4.170 11.326 20.215 1.00 81.25 195 TRP A C 1
ATOM 1632 O O . TRP A 1 195 ? -3.834 11.597 21.365 1.00 81.25 195 TRP A O 1
ATOM 1642 N N . PHE A 1 196 ? -5.198 11.930 19.615 1.00 79.69 196 PHE A N 1
ATOM 1643 C CA . PHE A 1 196 ? -5.970 13.008 20.237 1.00 79.69 196 PHE A CA 1
ATOM 1644 C C . PHE A 1 196 ? -7.164 12.514 21.045 1.00 79.69 196 PHE A C 1
ATOM 1646 O O . PHE A 1 196 ? -7.480 13.095 22.078 1.00 79.69 196 PHE A O 1
ATOM 1653 N N . VAL A 1 197 ? -7.842 11.472 20.568 1.00 72.31 197 VAL A N 1
ATOM 1654 C CA . VAL A 1 197 ? -9.109 11.022 21.154 1.00 72.31 197 VAL A CA 1
ATOM 1655 C C . VAL A 1 197 ? -8.877 10.001 22.266 1.00 72.31 197 VAL A C 1
ATOM 1657 O O . VAL A 1 197 ? -9.790 9.805 23.051 1.00 72.31 197 VAL A O 1
ATOM 1660 N N . SER A 1 198 ? -7.655 9.447 22.391 1.00 71.25 198 SER A N 1
ATOM 1661 C CA . SER A 1 198 ? -7.315 8.320 23.273 1.00 71.25 198 SER A CA 1
ATOM 1662 C C . SER A 1 198 ? -8.334 7.217 23.063 1.00 71.25 198 SER A C 1
ATOM 1664 O O . SER A 1 198 ? -9.363 7.244 23.699 1.00 71.25 198 SER A O 1
ATOM 1666 N N . VAL A 1 199 ? -8.108 6.277 22.146 1.00 74.62 199 VAL A N 1
ATOM 1667 C CA . VAL A 1 199 ? -9.063 5.186 21.854 1.00 74.62 199 VAL A CA 1
ATOM 1668 C C . VAL A 1 199 ? -8.332 3.849 21.978 1.00 74.62 199 VAL A C 1
ATOM 1670 O O . VAL A 1 199 ? -7.137 3.821 21.666 1.00 74.62 199 VAL A O 1
ATOM 1673 N N . PRO A 1 200 ? -8.956 2.745 22.448 1.00 77.50 200 PRO A N 1
ATOM 1674 C CA . PRO A 1 200 ? -8.264 1.472 22.625 1.00 77.50 200 PRO A CA 1
ATOM 1675 C C . PRO A 1 200 ? -7.715 0.944 21.300 1.00 77.50 200 PRO A C 1
ATOM 1677 O O . PRO A 1 200 ? -8.450 0.458 20.442 1.00 77.50 200 PRO A O 1
ATOM 1680 N N . VAL A 1 201 ? -6.391 0.987 21.153 1.00 81.19 201 VAL A N 1
ATOM 1681 C CA . VAL A 1 201 ? -5.685 0.411 20.007 1.00 81.19 201 VAL A CA 1
ATOM 1682 C C . VAL A 1 201 ? -4.867 -0.786 20.455 1.00 81.19 201 VAL A C 1
ATOM 1684 O O . VAL A 1 201 ? -3.995 -0.693 21.316 1.00 81.19 201 VAL A O 1
ATOM 1687 N N . TYR A 1 202 ? -5.124 -1.924 19.820 1.00 81.19 202 TYR A N 1
ATOM 1688 C CA . TYR A 1 202 ? -4.334 -3.126 20.024 1.00 81.19 202 TYR A CA 1
ATOM 1689 C C . TYR A 1 202 ? -2.986 -3.041 19.311 1.00 81.19 202 TYR A C 1
ATOM 1691 O O . TYR A 1 202 ? -2.877 -2.513 18.205 1.00 81.19 202 TYR A O 1
ATOM 1699 N N . ILE A 1 203 ? -1.960 -3.654 19.902 1.00 79.62 203 ILE A N 1
ATOM 1700 C CA . ILE A 1 203 ? -0.588 -3.615 19.376 1.00 79.62 203 ILE A CA 1
ATOM 1701 C C . ILE A 1 203 ? -0.468 -4.151 17.936 1.00 79.62 203 ILE A C 1
ATOM 1703 O O . ILE A 1 203 ? 0.349 -3.661 17.157 1.00 79.62 203 ILE A O 1
ATOM 1707 N N . TRP A 1 204 ? -1.317 -5.107 17.538 1.00 80.00 204 TRP A N 1
ATOM 1708 C CA . TRP A 1 204 ? -1.321 -5.648 16.175 1.00 80.00 204 TRP A CA 1
ATOM 1709 C C . TRP A 1 204 ? -1.794 -4.643 15.117 1.00 80.00 204 TRP A C 1
ATOM 1711 O O . TRP A 1 204 ? -1.451 -4.811 13.948 1.00 80.00 204 TRP A O 1
ATOM 1721 N N . TYR A 1 205 ? -2.506 -3.571 15.488 1.00 85.00 205 TYR A N 1
ATOM 1722 C CA . TYR A 1 205 ? -2.871 -2.504 14.550 1.00 85.00 205 TYR A CA 1
ATOM 1723 C C . TYR A 1 205 ? -1.628 -1.869 13.909 1.00 85.00 205 TYR A C 1
ATOM 1725 O O . TYR A 1 205 ? -1.596 -1.636 12.702 1.00 85.00 205 TYR A O 1
ATOM 1733 N N . TYR A 1 206 ? -0.558 -1.669 14.684 1.00 84.62 206 TYR A N 1
ATOM 1734 C CA . TYR A 1 206 ? 0.699 -1.131 14.162 1.00 84.62 206 TYR A CA 1
ATOM 1735 C C . TYR A 1 206 ? 1.371 -2.086 13.171 1.00 84.62 206 TYR A C 1
ATOM 1737 O O . TYR A 1 206 ? 1.952 -1.637 12.184 1.00 84.62 206 TYR A O 1
ATOM 1745 N N . ALA A 1 207 ? 1.246 -3.400 13.380 1.00 87.56 207 ALA A N 1
ATOM 1746 C CA . ALA A 1 207 ? 1.719 -4.383 12.410 1.00 87.56 207 ALA A CA 1
ATOM 1747 C C . ALA A 1 207 ? 0.932 -4.281 11.093 1.00 87.56 207 ALA A C 1
ATOM 1749 O O . ALA A 1 207 ? 1.537 -4.268 10.021 1.00 87.56 207 ALA A O 1
ATOM 1750 N N . LEU A 1 208 ? -0.396 -4.130 11.163 1.00 88.50 208 LEU A N 1
ATOM 1751 C CA . LEU A 1 208 ? -1.232 -3.918 9.976 1.00 88.50 208 LEU A CA 1
ATOM 1752 C C . LEU A 1 208 ? -0.852 -2.628 9.245 1.00 88.50 208 LEU A C 1
ATOM 1754 O O . LEU A 1 208 ? -0.684 -2.659 8.030 1.00 88.50 208 LEU A O 1
ATOM 1758 N N . LEU A 1 209 ? -0.627 -1.528 9.968 1.00 88.12 209 LEU A N 1
ATOM 1759 C CA . LEU A 1 209 ? -0.172 -0.259 9.393 1.00 88.12 209 LEU A CA 1
ATOM 1760 C C . LEU A 1 209 ? 1.142 -0.426 8.615 1.00 88.12 209 LEU A C 1
ATOM 1762 O O . LEU A 1 209 ? 1.242 0.018 7.471 1.00 88.12 209 LEU A O 1
ATOM 1766 N N . VAL A 1 210 ? 2.138 -1.092 9.206 1.00 90.19 210 VAL A N 1
ATOM 1767 C CA . VAL A 1 210 ? 3.433 -1.334 8.551 1.00 90.19 210 VAL A CA 1
ATOM 1768 C C . VAL A 1 210 ? 3.255 -2.164 7.281 1.00 90.19 210 VAL A C 1
ATOM 1770 O O . VAL A 1 210 ? 3.803 -1.812 6.236 1.00 90.19 210 VAL A O 1
ATOM 1773 N N . ILE A 1 211 ? 2.456 -3.233 7.331 1.00 90.62 211 ILE A N 1
ATOM 1774 C CA . ILE A 1 211 ? 2.202 -4.083 6.160 1.00 90.62 211 ILE A CA 1
ATOM 1775 C C . ILE A 1 211 ? 1.473 -3.288 5.066 1.00 90.62 211 ILE A C 1
ATOM 1777 O O . ILE A 1 211 ? 1.858 -3.374 3.898 1.00 90.62 211 ILE A O 1
ATOM 1781 N N . THR A 1 212 ? 0.483 -2.465 5.423 1.00 92.19 212 THR A N 1
ATOM 1782 C CA . THR A 1 212 ? -0.232 -1.588 4.484 1.00 92.19 212 THR A CA 1
ATOM 1783 C C . THR A 1 212 ? 0.723 -0.627 3.776 1.00 92.19 212 THR A C 1
ATOM 1785 O O . THR A 1 212 ? 0.649 -0.503 2.555 1.00 92.19 212 THR A O 1
ATOM 1788 N N . VAL A 1 213 ? 1.668 -0.020 4.504 1.00 90.38 213 VAL A N 1
ATOM 1789 C CA . VAL A 1 213 ? 2.681 0.902 3.955 1.00 90.38 213 VAL A CA 1
ATOM 1790 C C . VAL A 1 213 ? 3.688 0.193 3.049 1.00 90.38 213 VAL A C 1
ATOM 1792 O O . VAL A 1 213 ? 4.107 0.753 2.037 1.00 90.38 213 VAL A O 1
ATOM 1795 N N . VAL A 1 214 ? 4.081 -1.038 3.380 1.00 90.81 214 VAL A N 1
ATOM 1796 C CA . VAL A 1 214 ? 5.055 -1.801 2.585 1.00 90.81 214 VAL A CA 1
ATOM 1797 C C . VAL A 1 214 ? 4.404 -2.442 1.356 1.00 90.81 214 VAL A C 1
ATOM 1799 O O . VAL A 1 214 ? 5.075 -2.621 0.339 1.00 90.81 214 VAL A O 1
ATOM 1802 N N . SER A 1 215 ? 3.103 -2.743 1.382 1.00 92.00 215 SER A N 1
ATOM 1803 C CA . SER A 1 215 ? 2.415 -3.451 0.292 1.00 92.00 215 SER A CA 1
ATOM 1804 C C . SER A 1 215 ? 2.608 -2.840 -1.114 1.00 92.00 215 SER A C 1
ATOM 1806 O O . SER A 1 215 ? 2.888 -3.618 -2.034 1.00 92.00 215 SER A O 1
ATOM 1808 N N . PRO A 1 216 ? 2.602 -1.506 -1.342 1.00 93.06 216 PRO A N 1
ATOM 1809 C CA . PRO A 1 216 ? 2.788 -0.935 -2.679 1.00 93.06 216 PRO A CA 1
ATOM 1810 C C . PRO A 1 216 ? 4.181 -1.193 -3.265 1.00 93.06 216 PRO A C 1
ATOM 1812 O O . PRO A 1 216 ? 4.354 -1.154 -4.483 1.00 93.06 216 PRO A O 1
ATOM 1815 N N . THR A 1 217 ? 5.181 -1.509 -2.436 1.00 90.06 217 THR A N 1
ATOM 1816 C CA . THR A 1 217 ? 6.511 -1.893 -2.935 1.00 90.06 217 THR A CA 1
ATOM 1817 C C . THR A 1 217 ? 6.451 -3.209 -3.711 1.00 90.06 217 THR A C 1
ATOM 1819 O O . THR A 1 217 ? 7.068 -3.336 -4.767 1.00 90.06 217 THR A O 1
ATOM 1822 N N . THR A 1 218 ? 5.635 -4.167 -3.259 1.00 91.81 218 THR A N 1
ATOM 1823 C CA . THR A 1 218 ? 5.428 -5.440 -3.967 1.00 91.81 218 THR A CA 1
ATOM 1824 C C . THR A 1 218 ? 4.701 -5.233 -5.298 1.00 91.81 218 THR A C 1
ATOM 1826 O O . THR A 1 218 ? 5.061 -5.860 -6.296 1.00 91.81 218 THR A O 1
ATOM 1829 N N . LEU A 1 219 ? 3.760 -4.281 -5.352 1.00 93.81 219 LEU A N 1
ATOM 1830 C CA . LEU A 1 219 ? 3.114 -3.842 -6.591 1.00 93.81 219 LEU A CA 1
ATOM 1831 C C . LEU A 1 219 ? 4.129 -3.222 -7.565 1.00 93.81 219 LEU A C 1
ATOM 1833 O O . LEU A 1 219 ? 4.128 -3.553 -8.751 1.00 93.81 219 LEU A O 1
ATOM 1837 N N . TYR A 1 220 ? 5.034 -2.376 -7.068 1.00 91.31 220 TYR A N 1
ATOM 1838 C CA . TYR A 1 220 ? 6.099 -1.789 -7.881 1.00 91.31 220 TYR A CA 1
ATOM 1839 C C . TYR A 1 220 ? 7.026 -2.847 -8.478 1.00 91.31 220 TYR A C 1
ATOM 1841 O O . TYR A 1 220 ? 7.214 -2.878 -9.695 1.00 91.31 220 TYR A O 1
ATOM 1849 N N . TYR A 1 221 ? 7.547 -3.760 -7.657 1.00 88.56 221 TYR A N 1
ATOM 1850 C CA . TYR A 1 221 ? 8.425 -4.828 -8.139 1.00 88.56 221 TYR A CA 1
ATOM 1851 C C . TYR A 1 221 ? 7.720 -5.798 -9.088 1.00 88.56 221 TYR A C 1
ATOM 1853 O O . TYR A 1 221 ? 8.351 -6.326 -10.005 1.00 88.56 221 TYR A O 1
ATOM 1861 N N . SER A 1 222 ? 6.416 -6.006 -8.907 1.00 89.44 222 SER A N 1
ATOM 1862 C CA . SER A 1 222 ? 5.592 -6.770 -9.840 1.00 89.44 222 SER A CA 1
ATOM 1863 C C . SER A 1 222 ? 5.593 -6.147 -11.236 1.00 89.44 222 SER A C 1
ATOM 1865 O O . SER A 1 222 ? 5.913 -6.831 -12.211 1.00 89.44 222 SER A O 1
ATOM 1867 N N . TYR A 1 223 ? 5.321 -4.843 -11.338 1.00 89.38 223 TYR A N 1
ATOM 1868 C CA . TYR A 1 223 ? 5.318 -4.142 -12.621 1.00 89.38 223 TYR A CA 1
ATOM 1869 C C . TYR A 1 223 ? 6.714 -3.990 -13.223 1.00 89.38 223 TYR A C 1
ATOM 1871 O O . TYR A 1 223 ? 6.881 -4.232 -14.416 1.00 89.38 223 TYR A O 1
ATOM 1879 N N . ALA A 1 224 ? 7.719 -3.653 -12.413 1.00 84.81 224 ALA A N 1
ATOM 1880 C CA . ALA A 1 224 ? 9.087 -3.443 -12.884 1.00 84.81 224 ALA A CA 1
ATOM 1881 C C . ALA A 1 224 ? 9.693 -4.718 -13.487 1.00 84.81 224 ALA A C 1
ATOM 1883 O O . ALA A 1 224 ? 10.363 -4.655 -14.517 1.00 84.81 224 ALA A O 1
ATOM 1884 N N . ASN A 1 225 ? 9.402 -5.873 -12.880 1.00 82.50 225 ASN A N 1
ATOM 1885 C CA . ASN A 1 225 ? 9.967 -7.162 -13.277 1.00 82.50 225 ASN A CA 1
ATOM 1886 C C . ASN A 1 225 ? 9.009 -8.039 -14.097 1.00 82.50 225 ASN A C 1
ATOM 1888 O O . ASN A 1 225 ? 9.359 -9.177 -14.403 1.00 82.50 225 ASN A O 1
ATOM 1892 N N . ASN A 1 226 ? 7.805 -7.556 -14.427 1.00 83.56 226 ASN A N 1
ATOM 1893 C CA . ASN A 1 226 ? 6.732 -8.360 -15.032 1.00 83.56 226 ASN A CA 1
ATOM 1894 C C . ASN A 1 226 ? 6.460 -9.676 -14.272 1.00 83.56 226 ASN A C 1
ATOM 1896 O O . ASN A 1 226 ? 6.216 -10.726 -14.867 1.00 83.56 226 ASN A O 1
ATOM 1900 N N . SER A 1 227 ? 6.543 -9.639 -12.940 1.00 86.50 227 SER A N 1
ATOM 1901 C CA . SER A 1 227 ? 6.519 -10.839 -12.104 1.00 86.50 227 SER A CA 1
ATOM 1902 C C . SER A 1 227 ? 5.120 -11.129 -11.578 1.00 86.50 227 SER A C 1
ATOM 1904 O O . SER A 1 227 ? 4.601 -10.433 -10.703 1.00 86.50 227 SER A O 1
ATOM 1906 N N . HIS A 1 228 ? 4.527 -12.224 -12.054 1.00 88.69 228 HIS A N 1
ATOM 1907 C CA . HIS A 1 228 ? 3.263 -12.718 -11.514 1.00 88.69 228 HIS A CA 1
ATOM 1908 C C . HIS A 1 228 ? 3.397 -13.139 -10.040 1.00 88.69 228 HIS A C 1
ATOM 1910 O O . HIS A 1 228 ? 2.445 -12.977 -9.287 1.00 88.69 228 HIS A O 1
ATOM 1916 N N . SER A 1 229 ? 4.563 -13.612 -9.588 1.00 90.38 229 SER A N 1
ATOM 1917 C CA . SER A 1 229 ? 4.775 -13.989 -8.182 1.00 90.38 229 SER A CA 1
ATOM 1918 C C . SER A 1 229 ? 4.665 -12.789 -7.242 1.00 90.38 229 SER A C 1
ATOM 1920 O O . SER A 1 229 ? 3.956 -12.863 -6.240 1.00 90.38 229 SER A O 1
ATOM 1922 N N . PHE A 1 230 ? 5.287 -11.655 -7.588 1.00 91.94 230 PHE A N 1
ATOM 1923 C CA . PHE A 1 230 ? 5.144 -10.422 -6.804 1.00 91.94 230 PHE A CA 1
ATOM 1924 C C . PHE A 1 230 ? 3.715 -9.871 -6.864 1.00 91.94 230 PHE A C 1
ATOM 1926 O O . PHE A 1 230 ? 3.213 -9.388 -5.851 1.00 91.94 230 PHE A O 1
ATOM 1933 N N . MET A 1 231 ? 3.024 -10.003 -8.004 1.00 94.31 231 MET A N 1
ATOM 1934 C CA . MET A 1 231 ? 1.602 -9.647 -8.081 1.00 94.31 231 MET A CA 1
ATOM 1935 C C . MET A 1 231 ? 0.735 -10.530 -7.175 1.00 94.31 231 MET A C 1
ATOM 1937 O O . MET A 1 231 ? -0.176 -10.032 -6.519 1.00 94.31 231 MET A O 1
ATOM 1941 N N . GLY A 1 232 ? 1.025 -11.832 -7.122 1.00 93.12 232 GLY A N 1
ATOM 1942 C CA . GLY A 1 232 ? 0.342 -12.781 -6.246 1.00 93.12 232 GLY A CA 1
ATOM 1943 C C . GLY A 1 232 ? 0.566 -12.468 -4.767 1.00 93.12 232 GLY A C 1
ATOM 1944 O O . GLY A 1 232 ? -0.383 -12.499 -3.991 1.00 93.12 232 GLY A O 1
ATOM 1945 N N . LEU A 1 233 ? 1.789 -12.081 -4.387 1.00 94.81 233 LEU A N 1
ATOM 1946 C CA . LEU A 1 233 ? 2.084 -11.602 -3.035 1.00 94.81 233 LEU A CA 1
ATOM 1947 C C . LEU A 1 233 ? 1.287 -10.335 -2.704 1.00 94.81 233 LEU A C 1
ATOM 1949 O O . LEU A 1 233 ? 0.677 -10.264 -1.643 1.00 94.81 233 LEU A O 1
ATOM 1953 N N . PHE A 1 234 ? 1.240 -9.359 -3.616 1.00 95.94 234 PHE A N 1
ATOM 1954 C CA . PHE A 1 234 ? 0.441 -8.147 -3.422 1.00 95.94 234 PHE A CA 1
ATOM 1955 C C . PHE A 1 234 ? -1.053 -8.467 -3.243 1.00 95.94 234 PHE A C 1
ATOM 1957 O O . PHE A 1 234 ? -1.702 -7.893 -2.367 1.00 95.94 234 PHE A O 1
ATOM 1964 N N . ALA A 1 235 ? -1.590 -9.416 -4.018 1.00 96.38 235 ALA A N 1
ATOM 1965 C CA . ALA A 1 235 ? -2.963 -9.895 -3.869 1.00 96.38 235 ALA A CA 1
ATOM 1966 C C . ALA A 1 235 ? -3.195 -10.529 -2.492 1.00 96.38 235 ALA A C 1
ATOM 1968 O O . ALA A 1 235 ? -4.106 -10.126 -1.771 1.00 96.38 235 ALA A O 1
ATOM 1969 N N . PHE A 1 236 ? -2.333 -11.468 -2.099 1.00 95.88 236 PHE A N 1
ATOM 1970 C CA . PHE A 1 236 ? -2.408 -12.131 -0.800 1.00 95.88 236 PHE A CA 1
ATOM 1971 C C . PHE A 1 236 ? -2.369 -11.128 0.358 1.00 95.88 236 PHE A C 1
ATOM 1973 O O . PHE A 1 236 ? -3.221 -11.188 1.241 1.00 95.88 236 PHE A O 1
ATOM 1980 N N . LEU A 1 237 ? -1.434 -10.172 0.326 1.00 95.38 237 LEU A N 1
ATOM 1981 C CA . LEU A 1 237 ? -1.309 -9.145 1.359 1.00 95.38 237 LEU A CA 1
ATOM 1982 C C . LEU A 1 237 ? -2.583 -8.306 1.482 1.00 95.38 237 LEU A C 1
ATOM 1984 O O . LEU A 1 237 ? -3.053 -8.098 2.592 1.00 95.38 237 LEU A O 1
ATOM 1988 N N . ASN A 1 238 ? -3.180 -7.863 0.372 1.00 95.88 238 ASN A N 1
ATOM 1989 C CA . ASN A 1 238 ? -4.420 -7.081 0.425 1.00 95.88 238 ASN A CA 1
ATOM 1990 C C . ASN A 1 238 ? -5.615 -7.901 0.928 1.00 95.88 238 ASN A C 1
ATOM 1992 O O . ASN A 1 238 ? -6.421 -7.385 1.698 1.00 95.88 238 ASN A O 1
ATOM 1996 N N . GLY A 1 239 ? -5.715 -9.179 0.551 1.00 95.75 239 GLY A N 1
ATOM 1997 C CA . GLY A 1 239 ? -6.742 -10.075 1.088 1.00 95.75 239 GLY A CA 1
ATOM 1998 C C . GLY A 1 239 ? -6.587 -10.302 2.594 1.00 95.75 239 GLY A C 1
ATOM 1999 O O . GLY A 1 239 ? -7.550 -10.153 3.343 1.00 95.75 239 GLY A O 1
ATOM 2000 N N . ALA A 1 240 ? -5.367 -10.595 3.049 1.00 95.00 240 ALA A N 1
ATOM 2001 C CA . ALA A 1 240 ? -5.062 -10.780 4.465 1.00 95.00 240 ALA A CA 1
ATOM 2002 C C . ALA A 1 240 ? -5.309 -9.497 5.272 1.00 95.00 240 ALA A C 1
ATOM 2004 O O . ALA A 1 240 ? -5.931 -9.551 6.329 1.00 95.00 240 ALA A O 1
ATOM 2005 N N . LEU A 1 241 ? -4.888 -8.338 4.752 1.00 94.81 241 LEU A N 1
ATOM 2006 C CA . LEU A 1 241 ? -5.155 -7.041 5.368 1.00 94.81 241 LEU A CA 1
ATOM 2007 C C . LEU A 1 241 ? -6.659 -6.805 5.512 1.00 94.81 241 LEU A C 1
ATOM 2009 O O . LEU A 1 241 ? -7.094 -6.499 6.612 1.00 94.81 241 LEU A O 1
ATOM 2013 N N . ALA A 1 242 ? -7.468 -7.017 4.470 1.00 95.25 242 ALA A N 1
ATOM 2014 C CA . ALA A 1 242 ? -8.920 -6.842 4.567 1.00 95.25 242 ALA A CA 1
ATOM 2015 C C . ALA A 1 242 ? -9.539 -7.679 5.704 1.00 95.25 242 ALA A C 1
ATOM 2017 O O . ALA A 1 242 ? -10.305 -7.151 6.508 1.00 95.25 242 ALA A O 1
ATOM 2018 N N . VAL A 1 243 ? -9.160 -8.957 5.820 1.00 94.88 243 VAL A N 1
ATOM 2019 C CA . VAL A 1 243 ? -9.648 -9.847 6.889 1.00 94.88 243 VAL A CA 1
ATOM 2020 C C . VAL A 1 243 ? -9.183 -9.371 8.265 1.00 94.88 243 VAL A C 1
ATOM 2022 O O . VAL A 1 243 ? -9.995 -9.240 9.180 1.00 94.88 243 VAL A O 1
ATOM 2025 N N . CYS A 1 244 ? -7.894 -9.067 8.420 1.00 93.12 244 CYS A N 1
ATOM 2026 C CA . CYS A 1 244 ? -7.344 -8.600 9.689 1.00 93.12 244 CYS A CA 1
ATOM 2027 C C . CYS A 1 244 ? -7.956 -7.268 10.139 1.00 93.12 244 CYS A C 1
ATOM 2029 O O . CYS A 1 244 ? -8.179 -7.079 11.332 1.00 93.12 244 CYS A O 1
ATOM 2031 N N . GLN A 1 245 ? -8.264 -6.363 9.205 1.00 90.81 245 GLN A N 1
ATOM 2032 C CA . GLN A 1 245 ? -8.936 -5.102 9.516 1.00 90.81 245 GLN A CA 1
ATOM 2033 C C . GLN A 1 245 ? -10.353 -5.354 10.051 1.00 90.81 245 GLN A C 1
ATOM 2035 O O . GLN A 1 245 ? -10.711 -4.798 11.087 1.00 90.81 245 GLN A O 1
ATOM 2040 N N . VAL A 1 246 ? -11.128 -6.256 9.436 1.00 92.38 246 VAL A N 1
ATOM 2041 C CA . VAL A 1 246 ? -12.462 -6.641 9.942 1.00 92.38 246 VAL A CA 1
ATOM 2042 C C . VAL A 1 246 ? -12.379 -7.253 11.343 1.00 92.38 246 VAL A C 1
ATOM 2044 O O . VAL A 1 246 ? -13.131 -6.854 12.231 1.00 92.38 246 VAL A O 1
ATOM 2047 N N . LEU A 1 247 ? -11.437 -8.176 11.568 1.00 91.50 247 LEU A N 1
ATOM 2048 C CA . LEU A 1 247 ? -11.221 -8.780 12.887 1.00 91.50 247 LEU A CA 1
ATOM 2049 C C . LEU A 1 247 ? -10.827 -7.736 13.940 1.00 91.50 247 LEU A C 1
ATOM 2051 O O . LEU A 1 247 ? -11.310 -7.796 15.067 1.00 91.50 247 LEU A O 1
ATOM 2055 N N . SER A 1 248 ? -9.998 -6.758 13.567 1.00 87.38 248 SER A N 1
ATOM 2056 C CA . SER A 1 248 ? -9.579 -5.687 14.474 1.00 87.38 248 SER A CA 1
ATOM 2057 C C . SER A 1 248 ? -10.747 -4.799 14.903 1.00 87.38 248 SER A C 1
ATOM 2059 O O . SER A 1 248 ? -10.861 -4.470 16.082 1.00 87.38 248 SER A O 1
ATOM 2061 N N . VAL A 1 249 ? -11.653 -4.475 13.971 1.00 88.75 249 VAL A N 1
ATOM 2062 C CA . VAL A 1 249 ? -12.869 -3.711 14.273 1.00 88.75 249 VAL A CA 1
ATOM 2063 C C . VAL A 1 249 ? -13.755 -4.526 15.206 1.00 88.75 249 VAL A C 1
ATOM 2065 O O . VAL A 1 249 ? -14.157 -4.010 16.242 1.00 88.75 249 VAL A O 1
ATOM 2068 N N . TRP A 1 250 ? -13.993 -5.807 14.900 1.00 90.75 250 TRP A N 1
ATOM 2069 C CA . TRP A 1 250 ? -14.774 -6.689 15.773 1.00 90.75 250 TRP A CA 1
ATOM 2070 C C . TRP A 1 250 ? -14.219 -6.678 17.197 1.00 90.75 250 TRP A C 1
ATOM 2072 O O . TRP A 1 250 ? -14.967 -6.433 18.139 1.00 90.75 250 TRP A O 1
ATOM 2082 N N . GLN A 1 251 ? -12.919 -6.917 17.370 1.00 90.50 251 GLN A N 1
ATOM 2083 C CA . GLN A 1 251 ? -12.294 -6.994 18.692 1.00 90.50 251 GLN A CA 1
ATOM 2084 C C . GLN A 1 251 ? -12.497 -5.720 19.513 1.00 90.50 251 GLN A C 1
ATOM 2086 O O . GLN A 1 251 ? -12.814 -5.815 20.695 1.00 90.50 251 GLN A O 1
ATOM 2091 N N . VAL A 1 252 ? -12.371 -4.542 18.894 1.00 88.75 252 VAL A N 1
ATOM 2092 C CA . VAL A 1 252 ? -12.613 -3.266 19.581 1.00 88.75 252 VAL A CA 1
ATOM 2093 C C . VAL A 1 252 ? -14.085 -3.107 19.951 1.00 88.75 252 VAL A C 1
ATOM 2095 O O . VAL A 1 252 ? -14.379 -2.752 21.088 1.00 88.75 252 VAL A O 1
ATOM 2098 N N . LEU A 1 253 ? -15.014 -3.419 19.041 1.00 87.94 253 LEU A N 1
ATOM 2099 C CA . LEU A 1 253 ? -16.451 -3.349 19.334 1.00 87.94 253 LEU A CA 1
ATOM 2100 C C . LEU A 1 253 ? -16.834 -4.281 20.494 1.00 87.94 253 LEU A C 1
ATOM 2102 O O . LEU A 1 253 ? -17.539 -3.874 21.413 1.00 87.94 253 LEU A O 1
ATOM 2106 N N . ALA A 1 254 ? -16.322 -5.513 20.481 1.00 91.38 254 ALA A N 1
ATOM 2107 C CA . ALA A 1 254 ? -16.547 -6.481 21.549 1.00 91.38 254 ALA A CA 1
ATOM 2108 C C . ALA A 1 254 ? -15.944 -6.014 22.882 1.00 91.38 254 ALA A C 1
ATOM 2110 O O . ALA A 1 254 ? -16.575 -6.157 23.923 1.00 91.38 254 ALA A O 1
ATOM 2111 N N . TYR A 1 255 ? -14.746 -5.427 22.856 1.00 91.25 255 TYR A N 1
ATOM 2112 C CA . TYR A 1 255 ? -14.104 -4.884 24.049 1.00 91.25 255 TYR A CA 1
ATOM 2113 C C . TYR A 1 255 ? -14.910 -3.740 24.672 1.00 91.25 255 TYR A C 1
ATOM 2115 O O . TYR A 1 255 ? -15.146 -3.755 25.874 1.00 91.25 255 TYR A O 1
ATOM 2123 N N . VAL A 1 256 ? -15.373 -2.785 23.864 1.00 90.62 256 VAL A N 1
ATOM 2124 C CA . VAL A 1 256 ? -16.156 -1.646 24.363 1.00 90.62 256 VAL A CA 1
ATOM 2125 C C . VAL A 1 256 ? -17.507 -2.101 24.924 1.00 90.62 256 VAL A C 1
ATOM 2127 O O . VAL A 1 256 ? -17.886 -1.651 26.000 1.00 90.62 256 VAL A O 1
ATOM 2130 N N . ASN A 1 257 ? -18.194 -3.045 24.269 1.00 90.56 257 ASN A N 1
ATOM 2131 C CA . ASN A 1 257 ? -19.433 -3.626 24.808 1.00 90.56 257 ASN A CA 1
ATOM 2132 C C . ASN A 1 257 ? -19.206 -4.318 26.160 1.00 90.56 257 ASN A C 1
ATOM 2134 O O . ASN A 1 257 ? -20.011 -4.184 27.077 1.00 90.56 257 ASN A O 1
ATOM 2138 N N . ASN A 1 258 ? -18.085 -5.025 26.308 1.00 92.75 258 ASN A N 1
ATOM 2139 C CA . ASN A 1 258 ? -17.715 -5.644 27.578 1.00 92.75 258 ASN A CA 1
ATOM 2140 C C . ASN A 1 258 ? -17.427 -4.596 28.670 1.00 92.75 258 ASN A C 1
ATOM 2142 O O . ASN A 1 258 ? -17.707 -4.848 29.838 1.00 92.75 258 ASN A O 1
ATOM 2146 N N . CYS A 1 259 ? -16.888 -3.422 28.315 1.00 92.25 259 CYS A N 1
ATOM 2147 C CA . CYS A 1 259 ? -16.710 -2.318 29.262 1.00 92.25 259 CYS A CA 1
ATOM 2148 C C . CYS A 1 259 ? -18.050 -1.756 29.752 1.00 92.25 259 CYS A C 1
ATOM 2150 O O . CYS A 1 259 ? -18.175 -1.491 30.942 1.00 92.25 259 CYS A O 1
ATOM 2152 N N . GLU A 1 260 ? -19.040 -1.610 28.868 1.00 91.81 260 GLU A N 1
ATOM 2153 C CA . GLU A 1 260 ? -20.402 -1.196 29.237 1.00 91.81 260 GLU A CA 1
ATOM 2154 C C . GLU A 1 260 ? -21.026 -2.198 30.219 1.00 91.81 260 GLU A C 1
ATOM 2156 O O . GLU A 1 260 ? -21.430 -1.821 31.315 1.00 91.81 260 GLU A O 1
ATOM 2161 N N . THR A 1 261 ? -20.962 -3.497 29.900 1.00 93.06 261 THR A N 1
ATOM 2162 C CA . THR A 1 261 ? -21.461 -4.556 30.797 1.00 93.06 261 THR A CA 1
ATOM 2163 C C . THR A 1 261 ? -20.744 -4.544 32.154 1.00 93.06 261 THR A C 1
ATOM 2165 O O . THR A 1 261 ? -21.375 -4.681 33.198 1.00 93.06 261 THR A O 1
ATOM 2168 N N . PHE A 1 262 ? -19.423 -4.335 32.170 1.00 94.62 262 PHE A N 1
ATOM 2169 C CA . PHE A 1 262 ? -18.650 -4.229 33.410 1.00 94.62 262 PHE A CA 1
ATOM 2170 C C . PHE A 1 262 ? -19.088 -3.039 34.280 1.00 94.62 262 PHE A C 1
ATOM 2172 O O . PHE A 1 262 ? -19.176 -3.166 35.501 1.00 94.62 262 PHE A O 1
ATOM 2179 N N . VAL A 1 263 ? -19.344 -1.885 33.662 1.00 94.25 263 VAL A N 1
ATOM 2180 C CA . VAL A 1 263 ? -19.778 -0.658 34.347 1.00 94.25 263 VAL A CA 1
ATOM 2181 C C . VAL A 1 263 ? -21.192 -0.796 34.915 1.00 94.25 263 VAL A C 1
ATOM 2183 O O . VAL A 1 263 ? -21.464 -0.273 35.992 1.00 94.25 263 VAL A O 1
ATOM 2186 N N . ASP A 1 264 ? -22.070 -1.537 34.242 1.00 94.06 264 ASP A N 1
ATOM 2187 C CA . ASP A 1 264 ? -23.423 -1.805 34.738 1.00 94.06 264 ASP A CA 1
ATOM 2188 C C . ASP A 1 264 ? -23.431 -2.789 35.923 1.00 94.06 264 ASP A C 1
ATOM 2190 O O . ASP A 1 264 ? -24.251 -2.684 36.840 1.00 94.06 264 ASP A O 1
ATOM 2194 N N . GLU A 1 265 ? -22.505 -3.753 35.933 1.00 95.31 265 GLU A N 1
ATOM 2195 C CA . GLU A 1 265 ? -22.449 -4.812 36.946 1.00 95.31 265 GLU A CA 1
ATOM 2196 C C . GLU A 1 265 ? -21.597 -4.471 38.178 1.00 95.31 265 GLU A C 1
ATOM 2198 O O . GLU A 1 265 ? -21.797 -5.056 39.250 1.00 95.31 265 GLU A O 1
ATOM 2203 N N . CYS A 1 266 ? -20.655 -3.537 38.059 1.00 95.25 266 CYS A N 1
ATOM 2204 C CA . CYS A 1 266 ? -19.735 -3.139 39.121 1.00 95.25 266 CYS A CA 1
ATOM 2205 C C . CYS A 1 266 ? -19.908 -1.656 39.482 1.00 95.25 266 CYS A C 1
ATOM 2207 O O . CYS A 1 266 ? -20.277 -0.834 38.660 1.00 95.25 266 CYS A O 1
ATOM 2209 N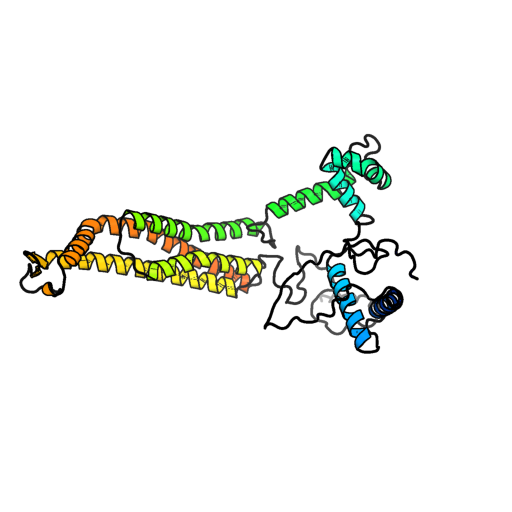 N . LYS A 1 267 ? -19.589 -1.270 40.721 1.00 96.06 267 LYS A N 1
ATOM 2210 C CA . LYS A 1 267 ? -19.557 0.138 41.149 1.00 96.06 267 LYS A CA 1
ATOM 2211 C C . LYS A 1 267 ? -18.390 0.423 42.082 1.00 96.06 267 LYS A C 1
ATOM 2213 O O . LYS A 1 267 ? -17.890 -0.465 42.773 1.00 96.06 267 LYS A O 1
ATOM 2218 N N . VAL A 1 268 ? -17.982 1.684 42.165 1.00 95.50 268 VAL A N 1
ATOM 2219 C CA . VAL A 1 268 ? -16.938 2.121 43.102 1.00 95.50 268 VAL A CA 1
ATOM 2220 C C . VAL A 1 268 ? -17.548 2.424 44.471 1.00 95.50 268 VAL A C 1
ATOM 2222 O O . VAL A 1 268 ? -18.493 3.200 44.587 1.00 95.50 268 VAL A O 1
ATOM 2225 N N . SER A 1 269 ? -16.983 1.835 45.527 1.00 93.94 269 SER A N 1
ATOM 2226 C CA . SER A 1 269 ? -17.335 2.113 46.922 1.00 93.94 269 SER A CA 1
ATOM 2227 C C . SER A 1 269 ? -16.066 2.386 47.730 1.00 93.94 269 SER A C 1
ATOM 2229 O O . SER A 1 269 ? -15.373 1.469 48.178 1.00 93.94 269 SER A O 1
ATOM 2231 N N . GLY A 1 270 ? -15.745 3.667 47.918 1.00 91.56 270 GLY A N 1
ATOM 2232 C CA . GLY A 1 270 ? -14.497 4.095 48.552 1.00 91.56 270 GLY A CA 1
ATOM 2233 C C . GLY A 1 270 ? -13.284 3.774 47.675 1.00 91.56 270 GLY A C 1
ATOM 2234 O O . GLY A 1 270 ? -13.189 4.254 46.552 1.00 91.56 270 GLY A O 1
ATOM 2235 N N . LEU A 1 271 ? -12.356 2.959 48.188 1.00 91.19 271 LEU A N 1
ATOM 2236 C CA . LEU A 1 271 ? -11.123 2.557 47.487 1.00 91.19 271 LEU A CA 1
ATOM 2237 C C . LEU A 1 271 ? -11.227 1.192 46.788 1.00 91.19 271 LEU A C 1
ATOM 2239 O O . LEU A 1 271 ? -10.212 0.637 46.369 1.00 91.19 271 LEU A O 1
ATOM 2243 N N . ARG A 1 272 ? -12.426 0.607 46.711 1.00 93.50 272 ARG A N 1
ATOM 2244 C CA . ARG A 1 272 ? -12.645 -0.722 46.130 1.00 93.50 272 ARG A CA 1
ATOM 2245 C C . ARG A 1 272 ? -13.762 -0.685 45.100 1.00 93.50 272 ARG A C 1
ATOM 2247 O O . ARG A 1 272 ? -14.717 0.079 45.238 1.00 93.50 272 ARG A O 1
ATOM 2254 N N . VAL A 1 273 ? -13.645 -1.554 44.106 1.00 95.00 273 VAL A N 1
ATOM 2255 C CA . VAL A 1 273 ? -14.717 -1.855 43.159 1.00 95.00 273 VAL A CA 1
ATOM 2256 C C . VAL A 1 273 ? -15.509 -3.037 43.720 1.00 95.00 273 VAL A C 1
ATOM 2258 O O . VAL A 1 273 ? -14.935 -4.049 44.125 1.00 95.00 273 VAL A O 1
ATOM 2261 N N . VAL A 1 274 ? -16.826 -2.880 43.822 1.00 95.06 274 VAL A N 1
ATOM 2262 C CA . VAL A 1 274 ? -17.747 -3.859 44.412 1.00 95.06 274 VAL A CA 1
ATOM 2263 C C . VAL A 1 274 ? -18.869 -4.192 43.428 1.00 95.06 274 VAL A C 1
ATOM 2265 O O . VAL A 1 274 ? -19.196 -3.349 42.593 1.00 95.06 274 VAL A O 1
ATOM 2268 N N . PRO A 1 275 ? -19.484 -5.382 43.517 1.00 96.00 275 PRO A N 1
ATOM 2269 C CA . PRO A 1 275 ? -20.660 -5.712 42.717 1.00 96.00 275 PRO A CA 1
ATOM 2270 C C . PRO A 1 275 ? -21.806 -4.715 42.936 1.00 96.00 275 PRO A C 1
ATOM 2272 O O . PRO A 1 275 ? -22.111 -4.335 44.072 1.00 96.00 275 PRO A O 1
ATOM 2275 N N . ALA A 1 276 ? -22.434 -4.285 41.846 1.00 93.81 276 ALA A N 1
ATOM 2276 C CA . ALA A 1 276 ? -23.687 -3.534 41.845 1.00 93.81 276 ALA A CA 1
ATOM 2277 C C . ALA A 1 276 ? -24.909 -4.464 41.741 1.00 93.81 276 ALA A C 1
ATOM 2279 O O . ALA A 1 276 ? -25.980 -4.116 42.239 1.00 93.81 276 ALA A O 1
ATOM 2280 N N . VAL A 1 277 ? -24.722 -5.652 41.157 1.00 94.94 277 VAL A N 1
ATOM 2281 C CA . VAL A 1 277 ? -25.730 -6.710 40.992 1.00 94.94 277 VAL A CA 1
ATOM 2282 C C . VAL A 1 277 ? -25.392 -7.945 41.836 1.00 94.94 277 VAL A C 1
ATOM 2284 O O . VAL A 1 277 ? -24.265 -8.093 42.310 1.00 94.94 277 VAL A O 1
ATOM 2287 N N . THR A 1 278 ? -26.373 -8.824 42.061 1.00 89.56 278 THR A N 1
ATOM 2288 C CA . THR A 1 278 ? -26.237 -9.988 42.955 1.00 89.56 278 THR A CA 1
ATOM 2289 C C . THR A 1 278 ? -25.312 -11.081 42.421 1.00 89.56 278 THR A C 1
ATOM 2291 O O . THR A 1 278 ? -24.676 -11.740 43.233 1.00 89.56 278 THR A O 1
ATOM 2294 N N . ASP A 1 279 ? -25.178 -11.218 41.098 1.00 90.88 279 ASP A N 1
ATOM 2295 C CA . ASP A 1 279 ? -24.304 -12.199 40.437 1.00 90.88 279 ASP A CA 1
ATOM 2296 C C . ASP A 1 279 ? -23.645 -11.572 39.191 1.00 90.88 279 ASP A C 1
ATOM 2298 O O . ASP A 1 279 ? -24.144 -11.748 38.078 1.00 90.88 279 ASP A O 1
ATOM 2302 N N . PRO A 1 280 ? -22.566 -10.783 39.348 1.00 92.56 280 PRO A N 1
ATOM 2303 C CA . PRO A 1 280 ? -21.885 -10.173 38.211 1.00 92.56 280 PRO A CA 1
ATOM 2304 C C . PRO A 1 280 ? -21.111 -11.229 37.410 1.00 92.56 280 PRO A C 1
ATOM 2306 O O . PRO A 1 280 ? -20.508 -12.148 37.970 1.00 92.56 280 PRO A O 1
ATOM 2309 N N . THR A 1 281 ? -21.066 -11.064 36.091 1.00 92.69 281 THR A N 1
ATOM 2310 C CA . THR A 1 281 ? -20.200 -11.853 35.206 1.00 92.69 281 THR A CA 1
ATOM 2311 C C . THR A 1 281 ? -18.722 -11.562 35.466 1.00 92.69 281 THR A C 1
ATOM 2313 O O . THR A 1 281 ? -17.878 -12.457 35.365 1.00 92.69 281 THR A O 1
ATOM 2316 N N . TYR A 1 282 ? -18.403 -10.326 35.861 1.00 90.19 282 TYR A N 1
ATOM 2317 C CA . TYR A 1 282 ? -17.054 -9.903 36.218 1.00 90.19 282 TYR A CA 1
ATOM 2318 C C . TYR A 1 282 ? -16.806 -9.975 37.726 1.00 90.19 282 TYR A C 1
ATOM 2320 O O . TYR A 1 282 ? -17.585 -9.498 38.550 1.00 90.19 282 TYR A O 1
ATOM 2328 N N . ALA A 1 283 ? -15.639 -10.489 38.112 1.00 92.44 283 ALA A N 1
ATOM 2329 C CA . ALA A 1 283 ? -15.180 -10.447 39.496 1.00 92.44 283 ALA A CA 1
ATOM 2330 C C . ALA A 1 283 ? -14.706 -9.027 39.867 1.00 92.44 283 ALA A C 1
ATOM 2332 O O . ALA A 1 283 ? -13.509 -8.733 39.858 1.00 92.44 283 ALA A O 1
ATOM 2333 N N . CYS A 1 284 ? -15.658 -8.147 40.204 1.00 92.69 284 CYS A N 1
ATOM 2334 C CA . CYS A 1 284 ? -15.437 -6.718 40.464 1.00 92.69 284 CYS A CA 1
ATOM 2335 C C . CYS A 1 284 ? -14.271 -6.433 41.432 1.00 92.69 284 CYS A C 1
ATOM 2337 O O . CYS A 1 284 ? -13.546 -5.461 41.251 1.00 92.69 284 CYS A O 1
ATOM 2339 N N . SER A 1 285 ? -14.032 -7.298 42.425 1.00 92.12 285 SER A N 1
ATOM 2340 C CA . SER A 1 285 ? -12.974 -7.108 43.427 1.00 92.12 285 SER A CA 1
ATOM 2341 C C . SER A 1 285 ? -11.540 -7.228 42.896 1.00 92.12 285 SER A C 1
ATOM 2343 O O . SER A 1 285 ? -10.613 -6.872 43.620 1.00 92.12 285 SER A O 1
ATOM 2345 N N . PHE A 1 286 ? -11.330 -7.754 41.683 1.00 93.50 286 PHE A N 1
ATOM 2346 C CA . PHE A 1 286 ? -9.996 -7.838 41.073 1.00 93.50 286 PHE A CA 1
ATOM 2347 C C . PHE A 1 286 ? -9.555 -6.552 40.374 1.00 93.50 286 PHE A C 1
ATOM 2349 O O . PHE A 1 286 ? -8.382 -6.429 40.026 1.00 93.50 286 PHE A O 1
ATOM 2356 N N . TYR A 1 287 ? -10.466 -5.600 40.189 1.00 93.00 287 TYR A N 1
ATOM 2357 C CA . TYR A 1 287 ? -10.194 -4.369 39.461 1.00 93.00 287 TYR A CA 1
ATOM 2358 C C . TYR A 1 287 ? -9.936 -3.209 40.418 1.00 93.00 287 TYR A C 1
ATOM 2360 O O . TYR A 1 287 ? -10.575 -3.073 41.466 1.00 93.00 287 TYR A O 1
ATOM 2368 N N . SE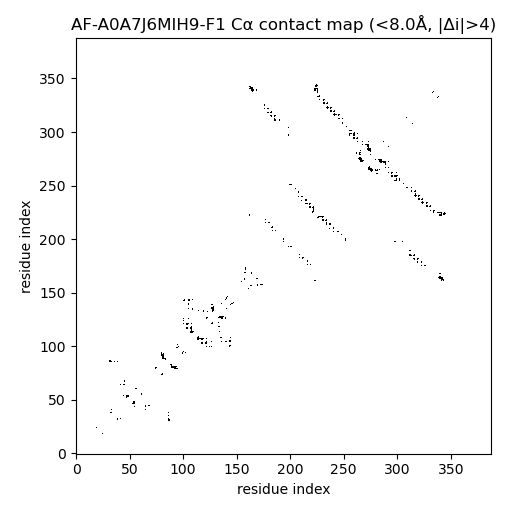R A 1 288 ? -8.982 -2.353 40.056 1.00 94.88 288 SER A N 1
ATOM 2369 C CA . SER A 1 288 ? -8.716 -1.123 40.793 1.00 94.88 288 SER A CA 1
ATOM 2370 C C . SER A 1 288 ? -9.718 -0.027 40.419 1.00 94.88 288 SER A C 1
ATOM 2372 O O . SER A 1 288 ? -10.370 -0.069 39.376 1.00 94.88 288 SER A O 1
ATOM 2374 N N . VAL A 1 289 ? -9.813 1.012 41.255 1.00 93.25 289 VAL A N 1
ATOM 2375 C CA . VAL A 1 289 ? -10.619 2.207 40.938 1.00 93.25 289 VAL A CA 1
ATOM 2376 C C . VAL A 1 289 ? -10.122 2.890 39.653 1.00 93.25 289 VAL A C 1
ATOM 2378 O O . VAL A 1 289 ? -10.924 3.430 38.894 1.00 93.25 289 VAL A O 1
ATOM 2381 N N . MET A 1 290 ? -8.815 2.818 39.370 1.00 92.69 290 MET A N 1
ATOM 2382 C CA . MET A 1 290 ? -8.242 3.340 38.125 1.00 92.69 290 MET A CA 1
ATOM 2383 C C . MET A 1 290 ? -8.717 2.549 36.903 1.00 92.69 290 MET A C 1
ATOM 2385 O O . MET A 1 290 ? -9.117 3.160 35.908 1.00 92.69 290 MET A O 1
ATOM 2389 N N . ASP A 1 291 ? -8.748 1.217 36.991 1.00 91.19 291 ASP A N 1
ATOM 2390 C CA . ASP A 1 291 ? -9.267 0.360 35.916 1.00 91.19 291 ASP A CA 1
ATOM 2391 C C . ASP A 1 291 ? -10.743 0.664 35.659 1.00 91.19 291 ASP A C 1
ATOM 2393 O O . ASP A 1 291 ? -11.135 0.891 34.517 1.00 91.19 291 ASP A O 1
ATOM 2397 N N . TYR A 1 292 ? -11.539 0.783 36.729 1.00 93.38 292 TYR A N 1
ATOM 2398 C CA . TYR A 1 292 ? -12.948 1.157 36.627 1.00 93.38 292 TYR A CA 1
ATOM 2399 C C . TYR A 1 292 ? -13.127 2.499 35.910 1.00 93.38 292 TYR A C 1
ATOM 2401 O O . TYR A 1 292 ? -13.910 2.588 34.972 1.00 93.38 292 TYR A O 1
ATOM 2409 N N . SER A 1 293 ? -12.373 3.535 36.297 1.00 92.19 293 SER A N 1
ATOM 2410 C CA . SER A 1 293 ? -12.471 4.854 35.652 1.00 92.19 293 SER A CA 1
ATOM 2411 C C . SER A 1 293 ? -12.119 4.812 34.161 1.00 92.19 293 SER A C 1
ATOM 2413 O O . SER A 1 293 ? -12.722 5.516 33.353 1.00 92.19 293 SER A O 1
ATOM 2415 N N . THR A 1 294 ? -11.183 3.938 33.786 1.00 90.44 294 THR A N 1
ATOM 2416 C CA . THR A 1 294 ? -10.790 3.719 32.394 1.00 90.44 294 THR A CA 1
ATOM 2417 C C . THR A 1 294 ? -11.899 3.005 31.620 1.00 90.44 294 THR A C 1
ATOM 2419 O O . THR A 1 294 ? -12.245 3.433 30.524 1.00 90.44 294 THR A O 1
ATOM 2422 N N . PHE A 1 295 ? -12.500 1.953 32.183 1.00 92.12 295 PHE A N 1
ATOM 2423 C CA . PHE A 1 295 ? -13.622 1.249 31.553 1.00 92.12 295 PHE A CA 1
ATOM 2424 C C . PHE A 1 295 ? -14.878 2.116 31.447 1.00 92.12 295 PHE A C 1
ATOM 2426 O O . PHE A 1 295 ? -15.526 2.091 30.405 1.00 92.12 295 PHE A O 1
ATOM 2433 N N . GLN A 1 296 ? -15.157 2.944 32.456 1.00 93.00 296 GLN A N 1
ATOM 2434 C CA . GLN A 1 296 ? -16.218 3.950 32.415 1.00 93.00 296 GLN A CA 1
ATOM 2435 C C . GLN A 1 296 ? -16.011 4.923 31.253 1.00 93.00 296 GLN A C 1
ATOM 2437 O O . GLN A 1 296 ? -16.924 5.136 30.465 1.00 93.00 296 GLN A O 1
ATOM 2442 N N . HIS A 1 297 ? -14.795 5.455 31.088 1.00 90.75 297 HIS A N 1
ATOM 2443 C CA . HIS A 1 297 ? -14.484 6.342 29.968 1.00 90.75 297 HIS A CA 1
ATOM 2444 C C . HIS A 1 297 ? -14.769 5.687 28.606 1.00 90.75 297 HIS A C 1
ATOM 2446 O O . HIS A 1 297 ? -15.283 6.344 27.699 1.00 90.75 297 HIS A O 1
ATOM 2452 N N . TRP A 1 298 ? -14.471 4.393 28.454 1.00 89.38 298 TRP A N 1
ATOM 2453 C CA . TRP A 1 298 ? -14.755 3.650 27.222 1.00 89.38 298 TRP A CA 1
ATOM 2454 C C . TRP A 1 298 ? -16.236 3.372 27.000 1.00 89.38 298 TRP A C 1
ATOM 2456 O O . TRP A 1 298 ? -16.699 3.504 25.869 1.00 89.38 298 TRP A O 1
ATOM 2466 N N . ALA A 1 299 ? -16.969 3.021 28.056 1.00 91.31 299 ALA A N 1
ATOM 2467 C CA . ALA A 1 299 ? -18.414 2.839 27.992 1.00 91.31 299 ALA A CA 1
ATOM 2468 C C . ALA A 1 299 ? -19.107 4.154 27.585 1.00 91.31 299 ALA A C 1
ATOM 2470 O O . ALA A 1 299 ? -19.855 4.189 26.610 1.00 91.31 299 ALA A O 1
ATOM 2471 N N . ASP A 1 300 ? -18.748 5.268 28.229 1.00 91.06 300 ASP A N 1
ATOM 2472 C CA . ASP A 1 300 ? -19.320 6.592 27.948 1.00 91.06 300 ASP A CA 1
ATOM 2473 C C . ASP A 1 300 ? -18.989 7.088 26.522 1.00 91.06 300 ASP A C 1
ATOM 2475 O O . ASP A 1 300 ? -19.741 7.860 25.922 1.00 91.06 300 ASP A O 1
ATOM 2479 N N . SER A 1 301 ? -17.863 6.643 25.953 1.00 88.75 301 SER A N 1
ATOM 2480 C CA . SER A 1 301 ? -17.398 6.998 24.602 1.00 88.75 301 SER A CA 1
ATOM 2481 C C . SER A 1 301 ? -17.671 5.921 23.541 1.00 88.75 301 SER A C 1
ATOM 2483 O O . SER A 1 301 ? -17.096 5.954 22.446 1.00 88.75 301 SER A O 1
ATOM 2485 N N . GLN A 1 302 ? -18.573 4.972 23.807 1.00 88.62 302 GLN A N 1
ATOM 2486 C CA . GLN A 1 302 ? -18.880 3.873 22.887 1.00 88.62 302 GLN A CA 1
ATOM 2487 C C . GLN A 1 302 ? -19.356 4.375 21.518 1.00 88.62 302 GLN A C 1
ATOM 2489 O O . GLN A 1 302 ? -18.822 3.975 20.481 1.00 88.62 302 GLN A O 1
ATOM 2494 N N . THR A 1 303 ? -20.319 5.303 21.497 1.00 88.69 303 THR A N 1
ATOM 2495 C CA . THR A 1 303 ? -20.905 5.807 20.242 1.00 88.69 303 THR A CA 1
ATOM 2496 C C . THR A 1 303 ? -19.856 6.497 19.365 1.00 88.69 303 THR A C 1
ATOM 2498 O O . THR A 1 303 ? -19.776 6.241 18.162 1.00 88.69 303 THR A O 1
ATOM 2501 N N . THR A 1 304 ? -19.012 7.349 19.952 1.00 87.19 304 THR A N 1
ATOM 2502 C CA . THR A 1 304 ? -17.941 8.047 19.223 1.00 87.19 304 THR A CA 1
ATOM 2503 C C . THR A 1 304 ? -16.872 7.075 18.734 1.00 87.19 304 THR A C 1
ATOM 2505 O O . THR A 1 304 ? -16.439 7.177 17.583 1.00 87.19 304 THR A O 1
ATOM 2508 N N . THR A 1 305 ? -16.505 6.088 19.554 1.00 86.19 305 THR A N 1
ATOM 2509 C CA . THR A 1 305 ? -15.575 5.018 19.172 1.00 86.19 305 THR A CA 1
ATOM 2510 C C . THR A 1 305 ? -16.106 4.233 17.973 1.00 86.19 305 THR A C 1
ATOM 2512 O O . THR A 1 305 ? -15.386 4.038 16.993 1.00 86.19 305 THR A O 1
ATOM 2515 N N . PHE A 1 306 ? -17.383 3.849 17.981 1.00 88.19 306 PHE A N 1
ATOM 2516 C CA . PHE A 1 306 ? -17.994 3.078 16.895 1.00 88.19 306 PHE A CA 1
ATOM 2517 C C . PHE A 1 306 ? -18.032 3.860 15.589 1.00 88.19 306 PHE A C 1
ATOM 2519 O O . PHE A 1 306 ? -17.605 3.353 14.550 1.00 88.19 306 PHE A O 1
ATOM 2526 N N . VAL A 1 307 ? -18.482 5.116 15.642 1.00 88.75 307 VAL A N 1
ATOM 2527 C CA . VAL A 1 307 ? -18.519 5.993 14.466 1.00 88.75 307 VAL A CA 1
ATOM 2528 C C . VAL A 1 307 ? -17.119 6.177 13.889 1.00 88.75 307 VAL A C 1
ATOM 2530 O O . VAL A 1 307 ? -16.947 6.081 12.672 1.00 88.75 307 VAL A O 1
ATOM 2533 N N . MET A 1 308 ? -16.108 6.385 14.733 1.00 87.81 308 MET A N 1
ATOM 2534 C CA . MET A 1 308 ? -14.732 6.559 14.281 1.00 87.81 308 MET A CA 1
ATOM 2535 C C . MET A 1 308 ? -14.193 5.287 13.608 1.00 87.81 308 MET A C 1
ATOM 2537 O O . MET A 1 308 ? -13.721 5.353 12.473 1.00 87.81 308 MET A O 1
ATOM 2541 N N . TYR A 1 309 ? -14.300 4.121 14.252 1.00 88.81 309 TYR A N 1
ATOM 2542 C CA . TYR A 1 309 ? -13.800 2.870 13.672 1.00 88.81 309 TYR A CA 1
ATOM 2543 C C . TYR A 1 309 ? -14.515 2.520 12.368 1.00 88.81 309 TYR A C 1
ATOM 2545 O O . TYR A 1 309 ? -13.855 2.199 11.382 1.00 88.81 309 TYR A O 1
ATOM 2553 N N . LEU A 1 310 ? -15.842 2.645 12.310 1.00 88.56 310 LEU A N 1
ATOM 2554 C CA . LEU A 1 310 ? -16.587 2.372 11.081 1.00 88.56 310 LEU A CA 1
ATOM 2555 C C . LEU A 1 310 ? -16.201 3.344 9.957 1.00 88.56 310 LEU A C 1
ATOM 2557 O O . LEU A 1 310 ? -15.954 2.907 8.834 1.00 88.56 310 LEU A O 1
ATOM 2561 N N . SER A 1 311 ? -16.069 4.639 10.257 1.00 90.12 311 SER A N 1
ATOM 2562 C CA . SER A 1 311 ? -15.752 5.663 9.251 1.00 90.12 311 SER A CA 1
ATOM 2563 C C . SER A 1 311 ? -14.352 5.512 8.656 1.00 90.12 311 SER A C 1
ATOM 2565 O O . SER A 1 311 ? -14.161 5.802 7.477 1.00 90.12 311 SER A O 1
ATOM 2567 N N . PHE A 1 312 ? -13.370 5.049 9.437 1.00 90.00 312 PHE A N 1
ATOM 2568 C CA . PHE A 1 312 ? -12.001 4.858 8.948 1.00 90.00 312 PHE A CA 1
ATOM 2569 C C . PHE A 1 312 ? -11.760 3.462 8.364 1.00 90.00 312 PHE A C 1
ATOM 2571 O O . PHE A 1 312 ? -11.123 3.347 7.316 1.00 90.00 312 PHE A O 1
ATOM 2578 N N . PHE A 1 313 ? -12.267 2.396 8.990 1.00 89.88 313 PHE A N 1
ATOM 2579 C CA . PHE A 1 313 ? -11.914 1.027 8.602 1.00 89.88 313 PHE A CA 1
ATOM 2580 C C . PHE A 1 313 ? -12.793 0.460 7.492 1.00 89.88 313 PHE A C 1
ATOM 2582 O O . PHE A 1 313 ? -12.286 -0.319 6.685 1.00 89.88 313 PHE A O 1
ATOM 2589 N N . VAL A 1 314 ? -14.068 0.856 7.379 1.00 91.50 314 VAL A N 1
ATOM 2590 C CA . VAL A 1 314 ? -14.914 0.391 6.266 1.00 91.50 314 VAL A CA 1
ATOM 2591 C C . VAL A 1 314 ? -14.318 0.811 4.915 1.00 91.50 314 VAL A C 1
ATOM 2593 O O . VAL A 1 314 ? -14.124 -0.068 4.071 1.00 91.50 314 VAL A O 1
ATOM 2596 N N . PRO A 1 315 ? -13.917 2.082 4.694 1.00 94.38 315 PRO A N 1
ATOM 2597 C CA . PRO A 1 315 ? -13.227 2.464 3.463 1.00 94.38 315 PRO A CA 1
ATOM 2598 C C . PRO A 1 315 ? -11.922 1.694 3.244 1.00 94.38 315 PRO A C 1
ATOM 2600 O O . PRO A 1 315 ? -11.666 1.241 2.132 1.00 94.38 315 PRO A O 1
ATOM 2603 N N . VAL A 1 316 ? -11.113 1.490 4.291 1.00 94.38 316 VAL A N 1
ATOM 2604 C CA . VAL A 1 316 ? -9.845 0.740 4.200 1.00 94.38 316 VAL A CA 1
ATOM 2605 C C . VAL A 1 316 ? -10.080 -0.695 3.728 1.00 94.38 316 VAL A C 1
ATOM 2607 O O . VAL A 1 316 ? -9.399 -1.155 2.810 1.00 94.38 316 VAL A O 1
ATOM 2610 N N . VAL A 1 317 ? -11.067 -1.389 4.298 1.00 95.00 317 VAL A N 1
ATOM 2611 C CA . VAL A 1 317 ? -11.449 -2.746 3.880 1.00 95.00 317 VAL A CA 1
ATOM 2612 C C . VAL A 1 317 ? -11.909 -2.745 2.424 1.00 95.00 317 VAL A C 1
ATOM 2614 O O . VAL A 1 317 ? -11.434 -3.565 1.638 1.00 95.00 317 VAL A O 1
ATOM 2617 N N . VAL A 1 318 ? -12.767 -1.799 2.031 1.00 96.25 318 VAL A N 1
ATOM 2618 C CA . VAL A 1 318 ? -13.240 -1.669 0.643 1.00 96.25 318 VAL A CA 1
ATOM 2619 C C . VAL A 1 318 ? -12.069 -1.466 -0.319 1.00 96.25 318 VAL A C 1
ATOM 2621 O O . VAL A 1 318 ? -11.974 -2.174 -1.322 1.00 96.25 318 VAL A O 1
ATOM 2624 N N . PHE A 1 319 ? -11.133 -0.567 -0.009 1.00 96.50 319 PHE A N 1
ATOM 2625 C CA . PHE A 1 319 ? -9.963 -0.336 -0.854 1.00 96.50 319 PHE A CA 1
ATOM 2626 C C . PHE A 1 319 ? -9.054 -1.564 -0.941 1.00 96.50 319 PHE A C 1
ATOM 2628 O O . PHE A 1 319 ? -8.599 -1.894 -2.036 1.00 96.50 319 PHE A O 1
ATOM 2635 N N . HIS A 1 320 ? -8.831 -2.293 0.155 1.00 96.00 320 HIS A N 1
ATOM 2636 C CA . HIS A 1 320 ? -8.076 -3.547 0.106 1.00 96.00 320 HIS A CA 1
ATOM 2637 C C . HIS A 1 320 ? -8.764 -4.614 -0.754 1.00 96.00 320 HIS A C 1
ATOM 2639 O O . HIS A 1 320 ? -8.094 -5.275 -1.547 1.00 96.00 320 HIS A O 1
ATOM 2645 N N . LEU A 1 321 ? -10.092 -4.745 -0.684 1.00 96.69 321 LEU A N 1
ATOM 2646 C CA . LEU A 1 321 ? -10.848 -5.660 -1.548 1.00 96.69 321 LEU A CA 1
ATOM 2647 C C . LEU A 1 321 ? -10.793 -5.240 -3.026 1.00 96.69 321 LEU A C 1
ATOM 2649 O O . LEU A 1 321 ? -10.626 -6.088 -3.906 1.00 96.69 321 LEU A O 1
ATOM 2653 N N . MET A 1 322 ? -10.856 -3.938 -3.318 1.00 96.75 322 MET A N 1
ATOM 2654 C CA . MET A 1 322 ? -10.658 -3.419 -4.676 1.00 96.75 322 MET A CA 1
ATOM 2655 C C . MET A 1 322 ? -9.249 -3.732 -5.200 1.00 96.75 322 MET A C 1
ATOM 2657 O O . MET A 1 322 ? -9.093 -4.181 -6.337 1.00 96.75 322 MET A O 1
ATOM 2661 N N . LEU A 1 323 ? -8.216 -3.536 -4.377 1.00 96.44 323 LEU A N 1
ATOM 2662 C CA . LEU A 1 323 ? -6.828 -3.848 -4.728 1.00 96.44 323 LEU A CA 1
ATOM 2663 C C . LEU A 1 323 ? -6.602 -5.353 -4.894 1.00 96.44 323 LEU A C 1
ATOM 2665 O O . LEU A 1 323 ? -5.866 -5.761 -5.794 1.00 96.44 323 LEU A O 1
ATOM 2669 N N . LEU A 1 324 ? -7.270 -6.190 -4.100 1.00 96.94 324 LEU A N 1
ATOM 2670 C CA . LEU A 1 324 ? -7.298 -7.639 -4.287 1.00 96.94 324 LEU A CA 1
ATOM 2671 C C . LEU A 1 324 ? -7.892 -8.002 -5.658 1.00 96.94 324 LEU A C 1
ATOM 2673 O O . LEU A 1 324 ? -7.273 -8.735 -6.424 1.00 96.94 324 LEU A O 1
ATOM 2677 N N . ALA A 1 325 ? -9.044 -7.441 -6.024 1.00 96.75 325 ALA A N 1
ATOM 2678 C CA . ALA A 1 325 ? -9.654 -7.704 -7.328 1.00 96.75 325 ALA A CA 1
ATOM 2679 C C . ALA A 1 325 ? -8.751 -7.253 -8.494 1.00 96.75 325 ALA A C 1
ATOM 2681 O O . ALA A 1 325 ? -8.529 -8.000 -9.453 1.00 96.75 325 ALA A O 1
ATOM 2682 N N . LEU A 1 326 ? -8.171 -6.051 -8.395 1.00 95.62 326 LEU A N 1
ATOM 2683 C CA . LEU A 1 326 ? -7.249 -5.520 -9.402 1.00 95.62 326 LEU A CA 1
ATOM 2684 C C . LEU A 1 326 ? -5.976 -6.362 -9.518 1.00 95.62 326 LEU A C 1
ATOM 2686 O O . LEU A 1 326 ? -5.532 -6.658 -10.628 1.00 95.62 326 LEU A O 1
ATOM 2690 N N . SER A 1 327 ? -5.394 -6.771 -8.395 1.00 94.75 327 SER A N 1
ATOM 2691 C CA . SER A 1 327 ? -4.181 -7.590 -8.376 1.00 94.75 327 SER A CA 1
ATOM 2692 C C . SER A 1 327 ? -4.424 -8.987 -8.940 1.00 94.75 327 SER A C 1
ATOM 2694 O O . SER A 1 327 ? -3.602 -9.457 -9.720 1.00 94.75 327 SER A O 1
ATOM 2696 N N . LEU A 1 328 ? -5.575 -9.614 -8.676 1.00 96.06 328 LEU A N 1
ATOM 2697 C CA . LEU A 1 328 ? -5.963 -10.883 -9.305 1.00 96.06 328 LEU A CA 1
ATOM 2698 C C . LEU A 1 328 ? -6.158 -10.744 -10.823 1.00 96.06 328 LEU A C 1
ATOM 2700 O O . LEU A 1 328 ? -5.700 -11.596 -11.593 1.00 96.06 328 LEU A O 1
ATOM 2704 N N . MET A 1 329 ? -6.774 -9.648 -11.279 1.00 95.31 329 MET A N 1
ATOM 2705 C CA . MET A 1 329 ? -6.878 -9.337 -12.708 1.00 95.31 329 MET A CA 1
ATOM 2706 C C . MET A 1 329 ? -5.484 -9.202 -13.344 1.00 95.31 329 MET A C 1
ATOM 2708 O O . MET A 1 329 ? -5.221 -9.799 -14.392 1.00 95.31 329 MET A O 1
ATOM 2712 N N . TRP A 1 330 ? -4.587 -8.423 -12.734 1.00 93.38 330 TRP A N 1
ATOM 2713 C CA . TRP A 1 330 ? -3.222 -8.240 -13.232 1.00 93.38 330 TRP A CA 1
ATOM 2714 C C . TRP A 1 330 ? -2.410 -9.528 -13.187 1.00 93.38 330 TRP A C 1
ATOM 2716 O O . TRP A 1 330 ? -1.706 -9.834 -14.144 1.00 93.38 330 TRP A O 1
ATOM 2726 N N . TYR A 1 331 ? -2.555 -10.317 -12.128 1.00 93.25 331 TYR A N 1
ATOM 2727 C CA . TYR A 1 331 ? -1.926 -11.621 -11.974 1.00 93.25 331 TYR A CA 1
ATOM 2728 C C . TYR A 1 331 ? -2.311 -12.566 -13.117 1.00 93.25 331 TYR A C 1
ATOM 2730 O O . TYR A 1 331 ? -1.441 -13.178 -13.734 1.00 93.25 331 TYR A O 1
ATOM 2738 N N . SER A 1 332 ? -3.602 -12.629 -13.461 1.00 91.81 332 SER A N 1
ATOM 2739 C CA . SER A 1 332 ? -4.091 -13.406 -14.605 1.00 91.81 332 SER A CA 1
ATOM 2740 C C . SER A 1 332 ? -3.471 -12.933 -15.924 1.00 91.81 332 SER A C 1
ATOM 2742 O O . SER A 1 332 ? -3.007 -13.749 -16.718 1.00 91.81 332 SER A O 1
ATOM 2744 N N . LYS A 1 333 ? -3.388 -11.615 -16.146 1.00 88.44 333 LYS A N 1
ATOM 2745 C CA . LYS A 1 333 ? -2.781 -11.042 -17.359 1.00 88.44 333 LYS A CA 1
ATOM 2746 C C . LYS A 1 333 ? -1.277 -11.308 -17.454 1.00 88.44 333 LYS A C 1
ATOM 2748 O O . LYS A 1 333 ? -0.806 -11.693 -18.519 1.00 88.44 333 LYS A O 1
ATOM 2753 N N . LEU A 1 334 ? -0.543 -11.155 -16.353 1.00 84.50 334 LEU A N 1
ATOM 2754 C CA . LEU A 1 334 ? 0.890 -11.452 -16.277 1.00 84.50 334 LEU A CA 1
ATOM 2755 C C . LEU A 1 334 ? 1.162 -12.944 -16.510 1.00 84.50 334 LEU A C 1
ATOM 2757 O O . LEU A 1 334 ? 2.063 -13.285 -17.268 1.00 84.50 334 LEU A O 1
ATOM 2761 N N . ARG A 1 335 ? 0.345 -13.844 -15.936 1.00 85.88 335 ARG A N 1
ATOM 2762 C CA . ARG A 1 335 ? 0.445 -15.291 -16.208 1.00 85.88 335 ARG A CA 1
ATOM 2763 C C . ARG A 1 335 ? 0.172 -15.646 -17.669 1.00 85.88 335 ARG A C 1
ATOM 2765 O O . ARG A 1 335 ? 0.767 -16.588 -18.172 1.00 85.88 335 ARG A O 1
ATOM 2772 N N . LYS A 1 336 ? -0.685 -14.884 -18.355 1.00 84.06 336 LYS A N 1
ATOM 2773 C CA . LYS A 1 336 ? -0.949 -15.019 -19.799 1.00 84.06 336 LYS A CA 1
ATOM 2774 C C . LYS A 1 336 ? 0.122 -14.366 -20.688 1.00 84.06 336 LYS A C 1
ATOM 2776 O O . LYS A 1 336 ? -0.045 -14.346 -21.901 1.00 84.06 336 LYS A O 1
ATOM 2781 N N . GLY A 1 337 ? 1.197 -13.825 -20.109 1.00 77.69 337 GLY A N 1
ATOM 2782 C CA . GLY A 1 337 ? 2.333 -13.276 -20.854 1.00 77.69 337 GLY A CA 1
ATOM 2783 C C . GLY A 1 337 ? 2.251 -11.781 -21.176 1.00 77.69 337 GLY A C 1
ATOM 2784 O O . GLY A 1 337 ? 3.082 -11.290 -21.938 1.00 77.69 337 GLY A O 1
ATOM 2785 N N . LEU A 1 338 ? 1.299 -11.029 -20.601 1.00 82.19 338 LEU A N 1
ATOM 2786 C CA . LEU A 1 338 ? 1.287 -9.569 -20.744 1.00 82.19 338 LEU A CA 1
ATOM 2787 C C . LEU A 1 338 ? 2.582 -8.978 -20.169 1.00 82.19 338 LEU A C 1
ATOM 2789 O O . LEU A 1 338 ? 2.899 -9.205 -19.003 1.00 82.19 338 LEU A O 1
ATOM 2793 N N . ARG A 1 339 ? 3.289 -8.161 -20.954 1.00 80.00 339 ARG A N 1
ATOM 2794 C CA . ARG A 1 339 ? 4.410 -7.345 -20.471 1.00 80.00 339 ARG A CA 1
ATOM 2795 C C . ARG A 1 339 ? 3.922 -5.936 -20.156 1.00 80.00 339 ARG A C 1
ATOM 2797 O O . ARG A 1 339 ? 3.289 -5.294 -20.985 1.00 80.00 339 ARG A O 1
ATOM 2804 N N . ILE A 1 340 ? 4.203 -5.483 -18.943 1.00 80.62 340 ILE A N 1
ATOM 2805 C CA . ILE A 1 340 ? 3.855 -4.164 -18.413 1.00 80.62 340 ILE A CA 1
ATOM 2806 C C . ILE A 1 340 ? 5.053 -3.222 -18.536 1.00 80.62 340 ILE A C 1
ATOM 2808 O O . ILE A 1 340 ? 4.878 -2.101 -19.004 1.00 80.62 340 ILE A O 1
ATOM 2812 N N . SER A 1 341 ? 6.255 -3.680 -18.170 1.00 77.00 341 SER A N 1
ATOM 2813 C CA . SER A 1 341 ? 7.501 -2.910 -18.278 1.00 77.00 341 SER A CA 1
ATOM 2814 C C . SER A 1 341 ? 8.444 -3.465 -19.349 1.00 77.00 341 SER A C 1
ATOM 2816 O O . SER A 1 341 ? 8.528 -4.681 -19.541 1.00 77.00 341 SER A O 1
ATOM 2818 N N . THR A 1 342 ? 9.202 -2.585 -20.006 1.00 66.12 342 THR A N 1
ATOM 2819 C CA . THR A 1 342 ? 10.316 -2.942 -20.902 1.00 66.12 342 THR A CA 1
ATOM 2820 C C . THR A 1 342 ? 11.601 -3.286 -20.140 1.00 66.12 342 THR A C 1
ATOM 2822 O O . THR A 1 342 ? 12.486 -3.922 -20.704 1.00 66.12 342 THR A O 1
ATOM 2825 N N . THR A 1 343 ? 11.691 -2.950 -18.847 1.00 60.28 343 THR A N 1
ATOM 2826 C CA . THR A 1 343 ? 12.866 -3.193 -17.982 1.00 60.28 343 THR A CA 1
ATOM 2827 C C . THR A 1 343 ? 12.862 -4.555 -17.279 1.00 60.28 343 THR A C 1
ATOM 2829 O O . THR A 1 343 ? 13.497 -4.700 -16.235 1.00 60.28 343 THR A O 1
ATOM 2832 N N . GLY A 1 344 ? 12.130 -5.548 -17.798 1.00 50.03 344 GLY A N 1
ATOM 2833 C CA . GLY A 1 344 ? 12.066 -6.888 -17.200 1.00 50.03 344 GLY A CA 1
ATOM 2834 C C . GLY A 1 344 ? 13.454 -7.537 -17.036 1.00 50.03 344 GLY A C 1
ATOM 2835 O O . GLY A 1 344 ? 14.410 -7.115 -17.691 1.00 50.03 344 GLY A O 1
ATOM 2836 N N . PRO A 1 345 ? 13.599 -8.561 -16.172 1.00 41.94 345 PRO A N 1
ATOM 2837 C CA . PRO A 1 345 ? 14.896 -9.166 -15.899 1.00 41.94 345 PRO A CA 1
ATOM 2838 C C . PRO A 1 345 ? 15.541 -9.643 -17.203 1.00 41.94 345 PRO A C 1
ATOM 2840 O O . PRO A 1 345 ? 14.961 -10.437 -17.942 1.00 41.94 345 PRO A O 1
ATOM 2843 N N . ALA A 1 346 ? 16.766 -9.177 -17.453 1.00 37.62 346 ALA A N 1
ATOM 2844 C CA . ALA A 1 346 ? 17.622 -9.543 -18.583 1.00 37.62 346 ALA A CA 1
ATOM 2845 C C . ALA A 1 346 ? 18.138 -11.002 -18.505 1.00 37.62 346 ALA A C 1
ATOM 2847 O O . ALA A 1 346 ? 19.291 -11.280 -18.821 1.00 37.62 346 ALA A O 1
ATOM 2848 N N . GLY A 1 347 ? 17.304 -11.929 -18.025 1.00 33.16 347 GLY A N 1
ATOM 2849 C CA . GLY A 1 347 ? 17.652 -13.318 -17.715 1.00 33.16 347 GLY A CA 1
ATOM 2850 C C . GLY A 1 347 ? 16.744 -14.360 -18.365 1.00 33.16 347 GLY A C 1
ATOM 2851 O O . GLY A 1 347 ? 16.784 -15.521 -17.977 1.00 33.16 347 GLY A O 1
ATOM 2852 N N . GLY A 1 348 ? 15.927 -13.971 -19.340 1.00 30.02 348 GLY A N 1
ATOM 2853 C CA . GLY A 1 348 ? 15.231 -14.896 -20.226 1.00 30.02 348 GLY A CA 1
ATOM 2854 C C . GLY A 1 348 ? 15.521 -14.475 -21.655 1.00 30.02 348 GLY A C 1
ATOM 2855 O O . GLY A 1 348 ? 15.298 -13.315 -21.986 1.00 30.02 348 GLY A O 1
ATOM 2856 N N . VAL A 1 349 ? 16.083 -15.404 -22.428 1.00 32.19 349 VAL A N 1
ATOM 2857 C CA . VAL A 1 349 ? 16.262 -15.424 -23.888 1.00 32.19 349 VAL A CA 1
ATOM 2858 C C . VAL A 1 349 ? 15.529 -14.296 -24.613 1.00 32.19 349 VAL A C 1
ATOM 2860 O O . VAL A 1 349 ? 14.332 -14.114 -24.408 1.00 32.19 349 VAL A O 1
ATOM 2863 N N . ALA A 1 350 ? 16.258 -13.582 -25.475 1.00 36.56 350 ALA A N 1
ATOM 2864 C CA . ALA A 1 350 ? 15.766 -12.577 -26.411 1.00 36.56 350 ALA A CA 1
ATOM 2865 C C . ALA A 1 350 ? 14.383 -12.926 -26.998 1.00 36.56 350 ALA A C 1
ATOM 2867 O O . ALA A 1 350 ? 14.263 -13.522 -28.059 1.00 36.56 350 ALA A O 1
ATOM 2868 N N . ALA A 1 351 ? 13.325 -12.524 -26.305 1.00 33.53 351 ALA A N 1
ATOM 2869 C CA . ALA A 1 351 ? 11.966 -12.555 -26.805 1.00 33.53 351 ALA A CA 1
ATOM 2870 C C . ALA A 1 351 ? 11.688 -11.145 -27.304 1.00 33.53 351 ALA A C 1
ATOM 2872 O O . ALA A 1 351 ? 11.270 -10.263 -26.542 1.00 33.53 351 ALA A O 1
ATOM 2873 N N . THR A 1 352 ? 12.106 -10.967 -28.557 1.00 30.45 352 THR A N 1
ATOM 2874 C CA . THR A 1 352 ? 11.546 -10.080 -29.575 1.00 30.45 352 THR A CA 1
ATOM 2875 C C . THR A 1 352 ? 10.435 -9.161 -29.071 1.00 30.45 352 THR A C 1
ATOM 2877 O O . THR A 1 352 ? 9.354 -9.573 -28.651 1.00 30.45 352 THR A O 1
ATOM 2880 N N . VAL A 1 353 ? 10.703 -7.863 -29.161 1.00 29.91 353 VAL A N 1
ATOM 2881 C CA . VAL A 1 353 ? 9.654 -6.852 -29.227 1.00 29.91 353 VAL A CA 1
ATOM 2882 C C . VAL A 1 353 ? 8.867 -7.133 -30.507 1.00 29.91 353 VAL A C 1
ATOM 2884 O O . VAL A 1 353 ? 9.353 -6.848 -31.596 1.00 29.91 353 VAL A O 1
ATOM 2887 N N . ILE A 1 354 ? 7.673 -7.716 -30.395 1.00 30.23 354 ILE A N 1
ATOM 2888 C CA . ILE A 1 354 ? 6.694 -7.693 -31.486 1.00 30.23 354 ILE A CA 1
ATOM 2889 C C . ILE A 1 354 ? 5.740 -6.540 -31.191 1.00 30.23 354 ILE A C 1
ATOM 2891 O O . ILE A 1 354 ? 4.662 -6.712 -30.627 1.00 30.23 354 ILE A O 1
ATOM 2895 N N . THR A 1 355 ? 6.161 -5.334 -31.553 1.00 33.31 355 THR A N 1
ATOM 2896 C CA . THR A 1 355 ? 5.219 -4.267 -31.886 1.00 33.31 355 THR A CA 1
ATOM 2897 C C . THR A 1 355 ? 4.823 -4.454 -33.346 1.00 33.31 355 THR A C 1
ATOM 2899 O O . THR A 1 355 ? 5.690 -4.540 -34.209 1.00 33.31 355 THR A O 1
ATOM 2902 N N . SER A 1 356 ? 3.514 -4.537 -33.589 1.00 29.20 356 SER A N 1
ATOM 2903 C CA . SER A 1 356 ? 2.841 -4.550 -34.897 1.00 29.20 356 SER A CA 1
ATOM 2904 C C . SER A 1 356 ? 3.284 -5.618 -35.912 1.00 29.20 356 SER A C 1
ATOM 2906 O O . SER A 1 356 ? 4.188 -5.397 -36.705 1.00 29.20 356 SER A O 1
ATOM 2908 N N . GLY A 1 357 ? 2.550 -6.733 -35.954 1.00 32.66 357 GLY A N 1
ATOM 2909 C CA . GLY A 1 357 ? 1.852 -7.218 -37.160 1.00 32.66 357 GLY A CA 1
ATOM 2910 C C . GLY A 1 357 ? 2.593 -7.514 -38.474 1.00 32.66 357 GLY A C 1
ATOM 2911 O O . GLY A 1 357 ? 1.919 -7.900 -39.420 1.00 32.66 357 GLY A O 1
ATOM 2912 N N . TYR A 1 358 ? 3.914 -7.388 -38.572 1.00 29.67 358 TYR A N 1
ATOM 2913 C CA . TYR A 1 358 ? 4.680 -7.765 -39.762 1.00 29.67 358 TYR A CA 1
ATOM 2914 C C . TYR A 1 358 ? 5.991 -8.416 -39.326 1.00 29.67 358 TYR A C 1
ATOM 2916 O O . TYR A 1 358 ? 6.950 -7.739 -38.964 1.00 29.67 358 TYR A O 1
ATOM 2924 N N . VAL A 1 359 ? 6.028 -9.747 -39.339 1.00 35.22 359 VAL A N 1
ATOM 2925 C CA . VAL A 1 359 ? 7.273 -10.505 -39.187 1.00 35.22 359 VAL A CA 1
ATOM 2926 C C . VAL A 1 359 ? 7.807 -10.779 -40.588 1.00 35.22 359 VAL A C 1
ATOM 2928 O O . VAL A 1 359 ? 7.084 -11.283 -41.450 1.00 35.22 359 VAL A O 1
ATOM 2931 N N . ALA A 1 360 ? 9.063 -10.409 -40.836 1.00 30.98 360 ALA A N 1
ATOM 2932 C CA . ALA A 1 360 ? 9.756 -10.770 -42.064 1.00 30.98 360 ALA A CA 1
ATOM 2933 C C . ALA A 1 360 ? 9.845 -12.302 -42.166 1.00 30.98 360 ALA A C 1
ATOM 2935 O O . ALA A 1 360 ? 10.196 -12.985 -41.205 1.00 30.98 360 ALA A O 1
ATOM 2936 N N . ARG A 1 361 ? 9.498 -12.847 -43.333 1.00 28.16 361 ARG A N 1
ATOM 2937 C CA . ARG A 1 361 ? 9.472 -14.292 -43.595 1.00 28.16 361 ARG A CA 1
ATOM 2938 C C . ARG A 1 361 ? 10.866 -14.893 -43.352 1.00 28.16 361 ARG A C 1
ATOM 2940 O O . ARG A 1 361 ? 11.804 -14.517 -44.049 1.00 28.16 361 ARG A O 1
ATOM 2947 N N . GLY A 1 362 ? 10.984 -15.804 -42.381 1.00 35.09 362 GLY A N 1
ATOM 2948 C CA . GLY A 1 362 ? 12.237 -16.500 -42.045 1.00 35.09 362 GLY A CA 1
ATOM 2949 C C . GLY A 1 362 ? 12.609 -16.561 -40.557 1.00 35.09 362 GLY A C 1
ATOM 2950 O O . GLY A 1 362 ? 13.643 -17.130 -40.233 1.00 35.09 362 GLY A O 1
ATOM 2951 N N . THR A 1 363 ? 11.802 -16.014 -39.645 1.00 34.91 363 THR A N 1
ATOM 2952 C CA . THR A 1 363 ? 12.030 -16.151 -38.195 1.00 34.91 363 THR A CA 1
ATOM 2953 C C . THR A 1 363 ? 10.857 -16.859 -37.524 1.00 34.91 363 THR A C 1
ATOM 2955 O O . THR A 1 363 ? 10.091 -16.243 -36.783 1.00 34.91 363 THR A O 1
ATOM 2958 N N . GLU A 1 364 ? 10.698 -18.146 -37.812 1.00 32.44 364 GLU A N 1
ATOM 2959 C CA . GLU A 1 364 ? 9.982 -19.058 -36.915 1.00 32.44 364 GLU A CA 1
ATOM 2960 C C . GLU A 1 364 ? 11.013 -19.804 -36.060 1.00 32.44 364 GLU A C 1
ATOM 2962 O O . GLU A 1 364 ? 12.144 -20.033 -36.485 1.00 32.44 364 GLU A O 1
ATOM 2967 N N . ALA A 1 365 ? 10.647 -20.073 -34.810 1.00 35.41 365 ALA A N 1
ATOM 2968 C CA . ALA A 1 365 ? 11.552 -20.401 -33.710 1.00 35.41 365 ALA A CA 1
ATOM 2969 C C . ALA A 1 365 ? 11.970 -21.884 -33.647 1.00 35.41 365 ALA A C 1
ATOM 2971 O O . ALA A 1 365 ? 12.494 -22.332 -32.626 1.00 35.41 365 ALA A O 1
ATOM 2972 N N . ASP A 1 366 ? 11.788 -22.630 -34.734 1.00 36.44 366 ASP A N 1
ATOM 2973 C CA . ASP A 1 366 ? 11.792 -24.090 -34.708 1.00 36.44 366 ASP A CA 1
ATOM 2974 C C . ASP A 1 366 ? 12.729 -24.648 -35.795 1.00 36.44 366 ASP A C 1
ATOM 2976 O O . ASP A 1 366 ? 12.320 -25.432 -36.640 1.00 36.44 366 ASP A O 1
ATOM 2980 N N . ASP A 1 367 ? 13.993 -24.218 -35.828 1.00 33.34 367 ASP A N 1
ATOM 2981 C CA . ASP A 1 367 ? 15.041 -24.941 -36.570 1.00 33.34 367 ASP A CA 1
ATOM 2982 C C . ASP A 1 367 ? 16.420 -24.561 -35.996 1.00 33.34 367 ASP A C 1
ATOM 2984 O O . ASP A 1 367 ? 17.118 -23.669 -36.480 1.00 33.34 367 ASP A O 1
ATOM 2988 N N . ALA A 1 368 ? 16.803 -25.205 -34.890 1.00 33.81 368 ALA A N 1
ATOM 2989 C CA . ALA A 1 368 ? 18.049 -24.912 -34.174 1.00 33.81 368 ALA A CA 1
ATOM 2990 C C . ALA A 1 368 ? 19.332 -25.364 -34.910 1.00 33.81 368 ALA A C 1
ATOM 2992 O O . ALA A 1 368 ? 20.420 -25.043 -34.445 1.00 33.81 368 ALA A O 1
ATOM 2993 N N . ASP A 1 369 ? 19.235 -26.027 -36.070 1.00 34.12 369 ASP A N 1
ATOM 2994 C CA . ASP A 1 369 ? 20.377 -26.729 -36.685 1.00 34.12 369 ASP A CA 1
ATOM 2995 C C . ASP A 1 369 ? 20.755 -26.291 -38.119 1.00 34.12 369 ASP A C 1
ATOM 2997 O O . ASP A 1 369 ? 21.463 -27.014 -38.818 1.00 34.12 369 ASP A O 1
ATOM 3001 N N . LYS A 1 370 ? 20.355 -25.101 -38.598 1.00 32.28 370 LYS A N 1
ATOM 3002 C CA . LYS A 1 370 ? 20.663 -24.670 -39.989 1.00 32.28 370 LYS A CA 1
ATOM 3003 C C . LYS A 1 370 ? 21.325 -23.304 -40.172 1.00 32.28 370 LYS A C 1
ATOM 3005 O O . LYS A 1 370 ? 21.135 -22.659 -41.199 1.00 32.28 370 LYS A O 1
ATOM 3010 N N . VAL A 1 371 ? 22.189 -22.880 -39.252 1.00 34.78 371 VAL A N 1
ATOM 3011 C CA . VAL A 1 371 ? 23.125 -21.773 -39.542 1.00 34.78 371 VAL A CA 1
ATOM 3012 C C . VAL A 1 371 ? 24.555 -22.293 -39.624 1.00 34.78 371 VAL A C 1
ATOM 3014 O O . VAL A 1 371 ? 25.435 -21.931 -38.851 1.00 34.78 371 VAL A O 1
ATOM 3017 N N . ALA A 1 372 ? 24.785 -23.146 -40.615 1.00 33.53 372 ALA A N 1
ATOM 3018 C CA . ALA A 1 372 ? 26.084 -23.289 -41.244 1.00 33.53 372 ALA A CA 1
ATOM 3019 C C . ALA A 1 372 ? 25.857 -23.605 -42.725 1.00 33.53 372 ALA A C 1
ATOM 3021 O O . ALA A 1 372 ? 25.071 -24.482 -43.063 1.00 33.53 372 ALA A O 1
ATOM 3022 N N . VAL A 1 373 ? 26.605 -22.908 -43.581 1.00 31.03 373 VAL A N 1
ATOM 3023 C CA . VAL A 1 373 ? 26.676 -23.052 -45.045 1.00 31.03 373 VAL A CA 1
ATOM 3024 C C . VAL A 1 373 ? 25.588 -22.300 -45.826 1.00 31.03 373 VAL A C 1
ATOM 3026 O O . VAL A 1 373 ? 24.423 -22.677 -45.88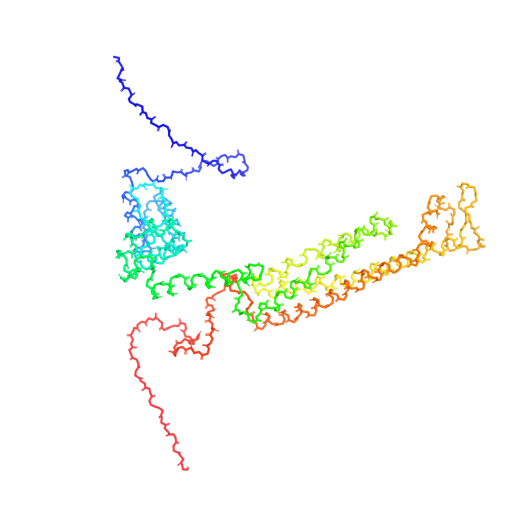1 1.00 31.03 373 VAL A O 1
ATOM 3029 N N . GLY A 1 374 ? 26.013 -21.220 -46.491 1.00 34.66 374 GLY A N 1
ATOM 3030 C CA . GLY A 1 374 ? 25.209 -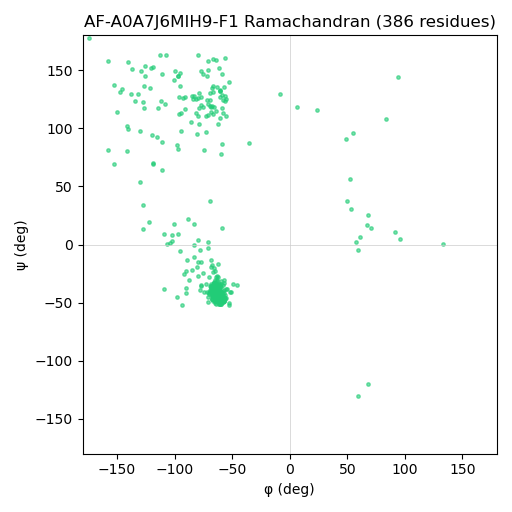20.524 -47.487 1.00 34.66 374 GLY A CA 1
ATOM 3031 C C . GLY A 1 374 ? 24.966 -21.410 -48.707 1.00 34.66 374 GLY A C 1
ATOM 3032 O O . GLY A 1 374 ? 25.908 -21.778 -49.405 1.00 34.66 374 GLY A O 1
ATOM 3033 N N . VAL A 1 375 ? 23.698 -21.715 -48.972 1.00 27.56 375 VAL A N 1
ATOM 3034 C CA . VAL A 1 375 ? 23.219 -22.304 -50.228 1.00 27.56 375 VAL A CA 1
ATOM 3035 C C . VAL A 1 375 ? 21.910 -21.595 -50.596 1.00 27.56 375 VAL A C 1
ATOM 3037 O O . VAL A 1 375 ? 21.033 -21.482 -49.737 1.00 27.56 375 VAL A O 1
ATOM 3040 N N . PRO A 1 376 ? 21.738 -21.087 -51.830 1.00 33.44 376 PRO A N 1
ATOM 3041 C CA . PRO A 1 376 ? 20.477 -20.486 -52.242 1.00 33.44 376 PRO A CA 1
ATOM 3042 C C . PRO A 1 376 ? 19.469 -21.591 -52.582 1.00 33.44 376 PRO A C 1
ATOM 3044 O O . PRO A 1 376 ? 19.776 -22.490 -53.363 1.00 33.44 376 PRO A O 1
ATOM 3047 N N . VAL A 1 377 ? 18.255 -21.516 -52.031 1.00 33.22 377 VAL A N 1
ATOM 3048 C CA . VAL A 1 377 ? 17.159 -22.434 -52.382 1.00 33.22 377 VAL A CA 1
ATOM 3049 C C . VAL A 1 377 ? 1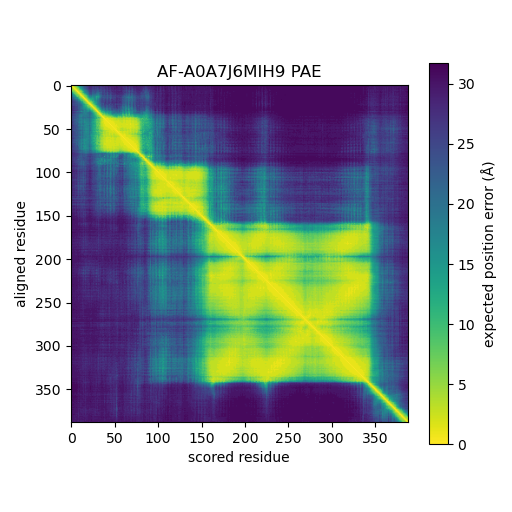6.117 -21.681 -53.209 1.00 33.22 377 VAL A C 1
ATOM 3051 O O . VAL A 1 377 ? 15.563 -20.671 -52.775 1.00 33.22 377 VAL A O 1
ATOM 3054 N N . SER A 1 378 ? 15.885 -22.171 -54.427 1.00 32.75 378 SER A N 1
ATOM 3055 C CA . SER A 1 378 ? 14.848 -21.724 -55.356 1.00 32.75 378 SER A CA 1
ATOM 3056 C C . SER A 1 378 ? 13.445 -22.136 -54.887 1.00 32.75 378 SER A C 1
ATOM 3058 O O . SER A 1 378 ? 13.253 -23.147 -54.216 1.00 32.75 378 SER A O 1
ATOM 3060 N N . SER A 1 379 ? 12.442 -21.330 -55.237 1.00 29.19 379 SER A N 1
ATOM 3061 C CA . SER A 1 379 ? 11.045 -21.502 -54.815 1.00 29.19 379 SER A CA 1
ATOM 3062 C C . SER A 1 379 ? 10.385 -22.755 -55.420 1.00 29.19 379 SER A C 1
ATOM 3064 O O . SER A 1 379 ? 10.448 -22.920 -56.642 1.00 29.19 379 SER A O 1
ATOM 3066 N N . PRO A 1 380 ? 9.646 -23.581 -54.651 1.00 31.27 380 PRO A N 1
ATOM 3067 C CA . PRO A 1 380 ? 8.710 -24.534 -55.234 1.00 31.27 380 PRO A CA 1
ATOM 3068 C C . PRO A 1 380 ? 7.406 -23.818 -55.615 1.00 31.27 380 PRO A C 1
ATOM 3070 O O . PRO A 1 380 ? 6.780 -23.148 -54.793 1.00 31.27 380 PRO A O 1
ATOM 3073 N N . LYS A 1 381 ? 6.999 -23.972 -56.879 1.00 34.84 381 LYS A N 1
ATOM 3074 C CA . LYS A 1 381 ? 5.669 -23.612 -57.389 1.00 34.84 381 LYS A CA 1
ATOM 3075 C C . LYS A 1 381 ? 4.616 -24.521 -56.746 1.00 34.84 381 LYS A C 1
ATOM 3077 O O . LYS A 1 381 ? 4.769 -25.740 -56.779 1.00 34.84 381 LYS A O 1
ATOM 3082 N N . ILE A 1 382 ? 3.543 -23.938 -56.219 1.00 33.84 382 ILE A N 1
ATOM 3083 C CA . ILE A 1 382 ? 2.337 -24.680 -55.828 1.00 33.84 382 ILE A CA 1
ATOM 3084 C C . ILE A 1 382 ? 1.634 -25.113 -57.123 1.00 33.84 382 ILE A C 1
ATOM 3086 O O . ILE A 1 382 ? 1.379 -24.274 -57.987 1.00 33.84 382 ILE A O 1
ATOM 3090 N N . LYS A 1 383 ? 1.380 -26.417 -57.276 1.00 33.25 383 LYS A N 1
ATOM 3091 C CA . LYS A 1 383 ? 0.472 -26.954 -58.297 1.00 33.25 383 LYS A CA 1
ATOM 3092 C C . LYS A 1 383 ? -0.963 -26.715 -57.827 1.00 33.25 383 LYS A C 1
ATOM 3094 O O . LYS A 1 383 ? -1.294 -27.090 -56.706 1.00 33.25 383 LYS A O 1
ATOM 3099 N N . GLU A 1 384 ? -1.776 -26.093 -58.676 1.00 34.69 384 GLU A N 1
ATOM 3100 C CA . GLU A 1 384 ? -3.235 -26.191 -58.603 1.00 34.69 384 GLU A CA 1
ATOM 3101 C C . GLU A 1 384 ? -3.617 -27.672 -58.717 1.00 34.69 384 GLU A C 1
ATOM 3103 O O . GLU A 1 384 ? -3.196 -28.354 -59.652 1.00 34.69 384 GLU A O 1
ATOM 3108 N N . GLU A 1 385 ? -4.359 -28.182 -57.736 1.00 35.62 385 GLU A N 1
ATOM 3109 C CA . GLU A 1 385 ? -5.106 -29.425 -57.896 1.00 35.62 385 GLU A CA 1
ATOM 3110 C C . GLU A 1 385 ? -6.382 -29.104 -58.675 1.00 35.62 385 GLU A C 1
ATOM 3112 O O . GLU A 1 385 ? -7.219 -28.304 -58.245 1.00 35.62 385 GLU A O 1
ATOM 3117 N N . ASP A 1 386 ? -6.472 -29.714 -59.853 1.00 34.12 386 ASP A N 1
ATOM 3118 C CA . ASP A 1 386 ? -7.611 -29.657 -60.751 1.00 34.12 386 ASP A CA 1
ATOM 3119 C C . ASP A 1 386 ? -8.872 -30.223 -60.090 1.00 34.12 386 ASP A C 1
ATOM 3121 O O . ASP A 1 386 ? -8.896 -31.330 -59.549 1.00 34.12 386 ASP A O 1
ATOM 3125 N N . LYS A 1 387 ? -9.958 -29.462 -60.233 1.00 34.03 387 LYS A N 1
ATOM 3126 C CA . LYS A 1 387 ? -11.317 -29.994 -60.236 1.00 34.03 387 LYS A CA 1
ATOM 3127 C C . LYS A 1 387 ? -11.522 -30.806 -61.515 1.00 34.03 387 LYS A C 1
ATOM 3129 O O . LYS A 1 387 ? -11.528 -30.205 -62.588 1.00 34.03 387 LYS A O 1
ATOM 3134 N N . ILE A 1 388 ? -11.817 -32.098 -61.377 1.00 36.06 388 ILE A N 1
ATOM 3135 C CA . ILE A 1 388 ? -12.889 -32.785 -62.121 1.00 36.06 388 ILE A CA 1
ATOM 3136 C C . ILE A 1 388 ? -13.649 -33.653 -61.126 1.00 36.06 388 ILE A C 1
ATOM 3138 O O . ILE A 1 388 ? -12.988 -34.470 -60.447 1.00 36.06 388 ILE A O 1
#

Sequence (388 aa):
MRGNRKGRWDSMRFYRLGHMKHGKEKQGFRRIGPSFRYWHEMKDWLDKLIIYQRIEGPLNRMKEVQQYAEEIVFHARRSYLEFIDWPGEFRAANPVGEGRKKRVAIEFDASRKGRRRHLVEARVLGILNEADPRFLTTEAYEKYVRATREGQTALEATPLGLHLADDRLAFRVRLTFYLSLLPIIFCIAFAIVVWFVSVPVYIWYYALLVITVVSPTTLYYSYANNSHSFMGLFAFLNGALAVCQVLSVWQVLAYVNNCETFVDECKVSGLRVVPAVTDPTYACSFYSVMDYSTFQHWADSQTTTFVMYLSFFVPVVVFHLMLLALSLMWYSKLRKGLRISTTGPAGGVAATVITSGYVARGTEADDADKVAVGVPVSSPKIKEEDKI

Mean predicted aligned error: 19.58 Å

Radius of gyration: 36.28 Å; Cα contacts (8 Å, |Δi|>4): 317; chains: 1; bounding box: 105×65×111 Å

Secondary structure (DSSP, 8-state):
-----PPP------------STT--------SS--HHHHHHHHHHHHHHHHHS-----HHHHHHHHHHHHHHHHHHTTT-----SSTT--PPPPP-THHHHHHHHHHHHH-HHHHHHHHHHHHHTT-B-SS-TTSB-HHHIIIIIIHHHHHHHHHHTSGGG--BS-GGGHHHHHHHHHHHHHHHHHHHHHHHHHHHH-----HHHHHHHHHHHHHHHHHHHHHHHT-HHHHHHHHHHHHHHHHHHHHHHHHHHHHHHHHHHHHHHEEEETTEEEESSSS-SS-GGGS-HHHHHHHHHHHHTHHHHHHHHHHHHHHHHHHHHHHHHHHHHHHHHHHTT---BS---TTS-------SS-PPTT--S--TT--S-----PPPPPPPPPP-

Solvent-accessible surface area (backbone atoms only — not comparable to full-atom values): 23183 Å² total; per-residue (Å²): 135,86,85,87,81,81,87,78,84,88,82,81,84,82,83,85,79,85,82,85,68,85,93,57,83,73,84,64,90,70,69,78,46,69,62,80,90,47,41,66,58,52,49,54,53,49,54,43,31,68,74,62,74,58,79,87,74,61,68,74,58,50,55,54,48,48,55,55,50,52,50,50,52,60,38,57,77,69,75,40,82,51,92,57,104,53,80,74,64,87,52,76,33,79,58,60,70,70,53,30,51,33,52,49,50,39,46,30,70,73,34,76,67,31,33,69,74,37,46,70,58,37,51,76,68,68,39,39,24,90,91,46,71,91,39,59,24,72,66,48,37,49,69,34,37,47,52,49,50,54,50,48,54,52,57,74,63,28,63,92,75,42,55,58,61,46,77,83,48,49,62,59,54,47,51,53,52,57,56,56,45,48,43,43,53,41,53,51,52,47,56,55,48,40,72,75,68,67,60,95,75,60,78,65,55,58,56,51,50,53,50,54,64,50,41,55,55,35,47,48,52,11,41,44,44,50,32,38,67,36,22,47,49,36,19,51,51,25,50,51,47,28,52,52,52,55,53,52,52,49,52,47,54,54,48,36,54,51,25,38,54,48,51,69,26,28,40,82,60,89,90,40,26,36,67,65,46,97,78,47,93,62,73,31,74,79,43,50,58,67,54,50,54,52,32,43,54,41,34,77,39,38,70,61,50,50,54,50,51,52,68,45,47,52,58,34,34,52,46,22,49,51,47,24,54,52,26,50,54,49,26,53,42,31,72,73,65,51,64,51,27,68,68,35,71,96,79,62,77,92,75,72,87,81,75,72,100,71,80,72,93,87,78,72,98,82,66,98,84,72,92,70,82,95,73,92,82,82,84,83,80,83,77,85,82,80,90,130